Protein AF-0000000080185529 (afdb_homodimer)

Secondary structure (DSSP, 8-state):
--------SEEEEEEEEEETTEEEEEEEEEEE-TT-EEEEE--TTSSHHHHHHHHTTSS--SEEEEEETTEETTTSHHHHHTTEEEE-SS----TTSBHHHHHHHHHHHTT--HHHHHHHHHHHHHHTT-GGGTTSBGGGS-HHHHHHHHHHHHHTT--SEEEEESTTTT--HHHHHHHHHHHHHHHHHSEEEEEES-HHHHHHH-SEEEEEETTEEEEEEEHHHHHHTT--HHHHHHHHHHS----------/--------SEEEEEEEEEETTEEEEEEEEEEE-TT-EEEEE--TTSSHHHHHHHHTTSS--SEEEEEETTEETTTSHHHHHTTEEEE-SS----TTSBHHHHHHHHHHHTT--HHHHHHHHHHHHHHTT-GGGTTSBGGGS-HHHHHHHHHHHHHTT--SEEEEESTTTT--HHHHHHHHHHHHHHHHHSEEEEEES-HHHHHHH-SEEEEEETTEEEEEEEHHHHHHTT--HHHHHHHHHHS----------

Structure (mmCIF, N/CA/C/O backbone):
data_AF-0000000080185529-model_v1
#
loop_
_entity.id
_entity.type
_entity.pdbx_description
1 polymer 'ABC-2 type transport system ATP-binding protein'
#
loop_
_atom_site.group_PDB
_atom_site.id
_atom_site.type_symbol
_atom_site.label_atom_id
_atom_site.label_alt_id
_atom_site.label_comp_id
_atom_site.label_asym_id
_atom_site.label_entity_id
_atom_site.label_seq_id
_atom_site.pdbx_PDB_ins_code
_atom_site.Cartn_x
_atom_site.Cartn_y
_atom_site.Cartn_z
_atom_site.occupancy
_atom_site.B_iso_or_equiv
_atom_site.auth_seq_id
_atom_site.auth_comp_id
_atom_site.auth_asym_id
_atom_site.auth_atom_id
_atom_site.pdbx_PDB_model_num
ATOM 1 N N . MET A 1 1 ? 0.057 -25.016 -41.5 1 32.53 1 MET A N 1
ATOM 2 C CA . MET A 1 1 ? 0.842 -24.891 -40.281 1 32.53 1 MET A CA 1
ATOM 3 C C . MET A 1 1 ? -0.066 -24.812 -39.031 1 32.53 1 MET A C 1
ATOM 5 O O . MET A 1 1 ? -0.854 -23.875 -38.906 1 32.53 1 MET A O 1
ATOM 9 N N . THR A 1 2 ? -0.615 -25.859 -38.562 1 37.78 2 THR A N 1
ATOM 10 C CA . THR A 1 2 ? -1.641 -26.031 -37.531 1 37.78 2 THR A CA 1
ATOM 11 C C . THR A 1 2 ? -1.33 -25.156 -36.312 1 37.78 2 THR A C 1
ATOM 13 O O . THR A 1 2 ? -0.242 -25.25 -35.75 1 37.78 2 THR A O 1
ATOM 16 N N . GLU A 1 3 ? -1.657 -23.891 -36.344 1 41.28 3 GLU A N 1
ATOM 17 C CA . GLU A 1 3 ? -1.494 -23.047 -35.156 1 41.28 3 GLU A CA 1
ATOM 18 C C . GLU A 1 3 ? -1.548 -23.875 -33.875 1 41.28 3 GLU A C 1
ATOM 20 O O . GLU A 1 3 ? -2.553 -24.531 -33.594 1 41.28 3 GLU A O 1
ATOM 25 N N . GLN A 1 4 ? -0.594 -24.703 -33.594 1 44.16 4 GLN A N 1
ATOM 26 C CA . GLN A 1 4 ? -0.488 -25.562 -32.438 1 44.16 4 GLN A CA 1
ATOM 27 C C . GLN A 1 4 ? -1.188 -24.938 -31.219 1 44.16 4 GLN A C 1
ATOM 29 O O . GLN A 1 4 ? -0.817 -23.859 -30.781 1 44.16 4 GLN A O 1
ATOM 34 N N . ILE A 1 5 ? -2.457 -25 -31.125 1 53.22 5 ILE A N 1
ATOM 35 C CA . ILE A 1 5 ? -3.346 -24.547 -30.062 1 53.22 5 ILE A CA 1
ATOM 36 C C . ILE A 1 5 ? -2.727 -24.859 -28.703 1 53.22 5 ILE A C 1
ATOM 38 O O . ILE A 1 5 ? -2.609 -26.031 -28.312 1 53.22 5 ILE A O 1
ATOM 42 N N . VAL A 1 6 ? -1.687 -24.078 -28.234 1 67.19 6 VAL A N 1
ATOM 43 C CA . VAL A 1 6 ? -1.065 -24.281 -26.938 1 67.19 6 VAL A CA 1
ATOM 44 C C . VAL A 1 6 ? -2.141 -24.328 -25.859 1 67.19 6 VAL A C 1
ATOM 46 O O . VAL A 1 6 ? -2.957 -23.406 -25.734 1 67.19 6 VAL A O 1
ATOM 49 N N . SER A 1 7 ? -2.404 -25.422 -25.328 1 85.56 7 SER A N 1
ATOM 50 C CA . SER A 1 7 ? -3.361 -25.672 -24.25 1 85.56 7 SER A CA 1
ATOM 51 C C . SER A 1 7 ? -3.102 -24.766 -23.062 1 85.56 7 SER A C 1
ATOM 53 O O . SER A 1 7 ? -1.951 -24.453 -22.75 1 85.56 7 SER A O 1
ATOM 55 N N . PRO A 1 8 ? -4.152 -24.141 -22.516 1 94.56 8 PRO A N 1
ATOM 56 C CA . PRO A 1 8 ? -3.979 -23.297 -21.328 1 94.56 8 PRO A CA 1
ATOM 57 C C . PRO A 1 8 ? -3.404 -24.062 -20.141 1 94.56 8 PRO A C 1
ATOM 59 O O . PRO A 1 8 ? -3.715 -25.234 -19.953 1 94.56 8 PRO A O 1
ATOM 62 N N . THR A 1 9 ? -2.562 -23.438 -19.453 1 97.62 9 THR A N 1
ATOM 63 C CA . THR A 1 9 ? -2 -24.031 -18.25 1 97.62 9 THR A CA 1
ATOM 64 C C . THR A 1 9 ? -2.969 -23.891 -17.078 1 97.62 9 THR A C 1
ATOM 66 O O . THR A 1 9 ? -2.906 -24.656 -16.109 1 97.62 9 THR A O 1
ATOM 69 N N . LEU A 1 10 ? -3.828 -22.906 -17.094 1 98.06 10 LEU A N 1
ATOM 70 C CA . LEU A 1 10 ? -4.883 -22.688 -16.109 1 98.06 10 LEU A CA 1
ATOM 71 C C . LEU A 1 10 ? -6.215 -22.406 -16.781 1 98.06 10 LEU A C 1
ATOM 73 O O . LEU A 1 10 ? -6.301 -21.547 -17.672 1 98.06 10 LEU A O 1
ATOM 77 N N . SER A 1 11 ? -7.207 -23.203 -16.469 1 98.25 11 SER A N 1
ATOM 78 C CA . SER A 1 11 ? -8.562 -23 -16.984 1 98.25 11 SER A CA 1
ATOM 79 C C . SER A 1 11 ? -9.586 -23 -15.852 1 98.25 11 SER A C 1
ATOM 81 O O . SER A 1 11 ? -9.633 -23.938 -15.047 1 98.25 11 SER A O 1
ATOM 83 N N . VAL A 1 12 ? -10.352 -21.969 -15.766 1 98.31 12 VAL A N 1
ATOM 84 C CA . VAL A 1 12 ? -11.398 -21.812 -14.758 1 98.31 12 VAL A CA 1
ATOM 85 C C . VAL A 1 12 ? -12.742 -21.578 -15.445 1 98.31 12 VAL A C 1
ATOM 87 O O . VAL A 1 12 ? -12.867 -20.672 -16.266 1 98.31 12 VAL A O 1
ATOM 90 N N . LYS A 1 13 ? -13.719 -22.344 -15.102 1 98.06 13 LYS A N 1
ATOM 91 C CA . LYS A 1 13 ? -15.039 -22.234 -15.711 1 98.06 13 LYS A CA 1
ATOM 92 C C . LYS A 1 13 ? -16.125 -22.188 -14.648 1 98.06 13 LYS A C 1
ATOM 94 O O . LYS A 1 13 ? -16.281 -23.125 -13.867 1 98.06 13 LYS A O 1
ATOM 99 N N . GLY A 1 14 ? -16.875 -21.109 -14.672 1 97.81 14 GLY A N 1
ATOM 100 C CA . GLY A 1 14 ? -18.047 -20.984 -13.828 1 97.81 14 GLY A CA 1
ATOM 101 C C . GLY A 1 14 ? -17.734 -21.031 -12.344 1 97.81 14 GLY A C 1
ATOM 102 O O . GLY A 1 14 ? -18.484 -21.625 -11.562 1 97.81 14 GLY A O 1
ATOM 103 N N . LEU A 1 15 ? -16.688 -20.453 -11.961 1 97.81 15 LEU A N 1
ATOM 104 C CA . LEU A 1 15 ? -16.219 -20.547 -10.578 1 97.81 15 LEU A CA 1
ATOM 105 C C . LEU A 1 15 ? -17.094 -19.703 -9.656 1 97.81 15 LEU A C 1
ATOM 107 O O . LEU A 1 15 ? -17.297 -18.516 -9.914 1 97.81 15 LEU A O 1
ATOM 111 N N . CYS A 1 16 ? -17.609 -20.344 -8.625 1 97.75 16 CYS A N 1
ATOM 112 C CA . CYS A 1 16 ? -18.453 -19.672 -7.645 1 97.75 16 CYS A CA 1
ATOM 113 C C . CYS A 1 16 ? -18.047 -20.047 -6.223 1 97.75 16 CYS A C 1
ATOM 115 O O . CYS A 1 16 ? -17.547 -21.156 -5.988 1 97.75 16 CYS A O 1
ATOM 117 N N . ARG A 1 17 ? -18.156 -19.094 -5.363 1 97.25 17 ARG A N 1
ATOM 118 C CA . ARG A 1 17 ? -18.016 -19.359 -3.936 1 97.25 17 ARG A CA 1
ATOM 119 C C . ARG A 1 17 ? -19.016 -18.547 -3.121 1 97.25 17 ARG A C 1
ATOM 121 O O . ARG A 1 17 ? -19.078 -17.312 -3.26 1 97.25 17 ARG A O 1
ATOM 128 N N . TYR A 1 18 ? -19.703 -19.234 -2.229 1 94.25 18 TYR A N 1
ATOM 129 C CA . TYR A 1 18 ? -20.672 -18.609 -1.338 1 94.25 18 TYR A CA 1
ATOM 130 C C . TYR A 1 18 ? -20.281 -18.828 0.122 1 94.25 18 TYR A C 1
ATOM 132 O O . TYR A 1 18 ? -19.844 -19.906 0.501 1 94.25 18 TYR A O 1
ATOM 140 N N . PHE A 1 19 ? -20.312 -17.75 0.846 1 92.31 19 PHE A N 1
ATOM 141 C CA . PHE A 1 19 ? -20.266 -17.828 2.301 1 92.31 19 PHE A CA 1
ATOM 142 C C . PHE A 1 19 ? -21.609 -17.469 2.908 1 92.31 19 PHE A C 1
ATOM 144 O O . PHE A 1 19 ? -21.938 -16.297 3.062 1 92.31 19 PHE A O 1
ATOM 151 N N . GLY A 1 20 ? -22.312 -18.406 3.285 1 90.19 20 GLY A N 1
ATOM 152 C CA . GLY A 1 20 ? -23.703 -18.125 3.607 1 90.19 20 GLY A CA 1
ATOM 153 C C . GLY A 1 20 ? -24.469 -17.562 2.439 1 90.19 20 GLY A C 1
ATOM 154 O O . GLY A 1 20 ? -24.547 -18.172 1.373 1 90.19 20 GLY A O 1
ATOM 155 N N . THR A 1 21 ? -24.953 -16.297 2.713 1 86.06 21 THR A N 1
ATOM 156 C CA . THR A 1 21 ? -25.734 -15.664 1.666 1 86.06 21 THR A CA 1
ATOM 157 C C . THR A 1 21 ? -24.875 -14.719 0.831 1 86.06 21 THR A C 1
ATOM 159 O O . THR A 1 21 ? -25.328 -14.188 -0.18 1 86.06 21 THR A O 1
ATOM 162 N N . ARG A 1 22 ? -23.672 -14.609 1.181 1 86.62 22 ARG A N 1
ATOM 163 C CA . ARG A 1 22 ? -22.797 -13.672 0.477 1 86.62 22 ARG A CA 1
ATOM 164 C C . ARG A 1 22 ? -21.938 -14.391 -0.559 1 86.62 22 ARG A C 1
ATOM 166 O O . ARG A 1 22 ? -21.281 -15.375 -0.243 1 86.62 22 ARG A O 1
ATOM 173 N N . ALA A 1 23 ? -22.062 -13.953 -1.748 1 89 23 ALA A N 1
ATOM 174 C CA . ALA A 1 23 ? -21.219 -14.492 -2.809 1 89 23 ALA A CA 1
ATOM 175 C C . ALA A 1 23 ? -19.875 -13.766 -2.871 1 89 23 ALA A C 1
ATOM 177 O O . ALA A 1 23 ? -19.844 -12.539 -3.035 1 89 23 ALA A O 1
ATOM 178 N N . ALA A 1 24 ? -18.828 -14.547 -2.756 1 93.56 24 ALA A N 1
ATOM 179 C CA . ALA A 1 24 ? -17.5 -13.961 -2.832 1 93.56 24 ALA A CA 1
ATOM 180 C C . ALA A 1 24 ? -16.938 -14.055 -4.25 1 93.56 24 ALA A C 1
ATOM 182 O O . ALA A 1 24 ? -16.078 -13.258 -4.637 1 93.56 24 ALA A O 1
ATOM 183 N N . ALA A 1 25 ? -17.391 -14.984 -4.973 1 97.12 25 ALA A N 1
ATOM 184 C CA . ALA A 1 25 ? -17.078 -15.172 -6.391 1 97.12 25 ALA A CA 1
ATOM 185 C C . ALA A 1 25 ? -18.312 -15.672 -7.148 1 97.12 25 ALA A C 1
ATOM 187 O O . ALA A 1 25 ? -19.016 -16.562 -6.68 1 97.12 25 ALA A O 1
ATOM 188 N N . HIS A 1 26 ? -18.484 -15.055 -8.281 1 96.69 26 HIS A N 1
ATOM 189 C CA . HIS A 1 26 ? -19.688 -15.352 -9.062 1 96.69 26 HIS A CA 1
ATOM 190 C C . HIS A 1 26 ? -19.344 -15.57 -10.531 1 96.69 26 HIS A C 1
ATOM 192 O O . HIS A 1 26 ? -19.219 -14.609 -11.289 1 96.69 26 HIS A O 1
ATOM 198 N N . ASP A 1 27 ? -19.375 -16.828 -10.914 1 96.88 27 ASP A N 1
ATOM 199 C CA . ASP A 1 27 ? -19.25 -17.234 -12.305 1 96.88 27 ASP A CA 1
ATOM 200 C C . ASP A 1 27 ? -17.969 -16.641 -12.922 1 96.88 27 ASP A C 1
ATOM 202 O O . ASP A 1 27 ? -18.031 -15.984 -13.961 1 96.88 27 ASP A O 1
ATOM 206 N N . VAL A 1 28 ? -16.922 -16.844 -12.242 1 97.75 28 VAL A N 1
ATOM 207 C CA . VAL A 1 28 ? -15.633 -16.359 -12.711 1 97.75 28 VAL A CA 1
ATOM 208 C C . VAL A 1 28 ? -15.062 -17.328 -13.742 1 97.75 28 VAL A C 1
ATOM 210 O O . VAL A 1 28 ? -15.039 -18.547 -13.523 1 97.75 28 VAL A O 1
ATOM 213 N N . ASN A 1 29 ? -14.688 -16.828 -14.883 1 98.06 29 ASN A N 1
ATOM 214 C CA . ASN A 1 29 ? -14.062 -17.578 -15.977 1 98.06 29 ASN A CA 1
ATOM 215 C C . ASN A 1 29 ? -12.719 -16.969 -16.375 1 98.06 29 ASN A C 1
ATOM 217 O O . ASN A 1 29 ? -12.609 -15.758 -16.547 1 98.06 29 ASN A O 1
ATOM 221 N N . LEU A 1 30 ? -11.711 -17.844 -16.406 1 96.38 30 LEU A N 1
ATOM 222 C CA . LEU A 1 30 ? -10.438 -17.328 -16.906 1 96.38 30 LEU A CA 1
ATOM 223 C C . LEU A 1 30 ? -9.57 -18.453 -17.453 1 96.38 30 LEU A C 1
ATOM 225 O O . LEU A 1 30 ? -9.797 -19.625 -17.156 1 96.38 30 LEU A O 1
ATOM 229 N N . GLU A 1 31 ? -8.703 -18.031 -18.297 1 97.25 31 GLU A N 1
ATOM 230 C CA . GLU A 1 31 ? -7.684 -18.906 -18.875 1 97.25 31 GLU A CA 1
ATOM 231 C C . GLU A 1 31 ? -6.312 -18.234 -18.875 1 97.25 31 GLU A C 1
ATOM 233 O O . GLU A 1 31 ? -6.215 -17.016 -19.031 1 97.25 31 GLU A O 1
ATOM 238 N N . LEU A 1 32 ? -5.387 -19.047 -18.719 1 97.56 32 LEU A N 1
ATOM 239 C CA . LEU A 1 32 ? -4.008 -18.578 -18.688 1 97.56 32 LEU A CA 1
ATOM 240 C C . LEU A 1 32 ? -3.104 -19.516 -19.484 1 97.56 32 LEU A C 1
ATOM 242 O O . LEU A 1 32 ? -3.23 -20.734 -19.391 1 97.56 32 LEU A O 1
ATOM 246 N N . ARG A 1 33 ? -2.199 -18.969 -20.25 1 96.44 33 ARG A N 1
ATOM 247 C CA . ARG A 1 33 ? -1.262 -19.75 -21.047 1 96.44 33 ARG A CA 1
ATOM 248 C C . ARG A 1 33 ? 0.178 -19.484 -20.625 1 96.44 33 ARG A C 1
ATOM 250 O O . ARG A 1 33 ? 0.468 -18.453 -20 1 96.44 33 ARG A O 1
ATOM 257 N N . ARG A 1 34 ? 0.97 -20.438 -20.969 1 96.44 34 ARG A N 1
ATOM 258 C CA . ARG A 1 34 ? 2.393 -20.25 -20.703 1 96.44 34 ARG A CA 1
ATOM 259 C C . ARG A 1 34 ? 2.924 -19.016 -21.406 1 96.44 34 ARG A C 1
ATOM 261 O O . ARG A 1 34 ? 2.58 -18.75 -22.562 1 96.44 34 ARG A O 1
ATOM 268 N N . GLY A 1 35 ? 3.729 -18.219 -20.641 1 96.44 35 GLY A N 1
ATOM 269 C CA . GLY A 1 35 ? 4.289 -17.016 -21.234 1 96.44 35 GLY A CA 1
ATOM 270 C C . GLY A 1 35 ? 3.396 -15.805 -21.078 1 96.44 35 GLY A C 1
ATOM 271 O O . GLY A 1 35 ? 3.641 -14.766 -21.688 1 96.44 35 GLY A O 1
ATOM 272 N N . GLU A 1 36 ? 2.389 -15.961 -20.25 1 97.19 36 GLU A N 1
ATOM 273 C CA . GLU A 1 36 ? 1.427 -14.883 -20.047 1 97.19 36 GLU A CA 1
ATOM 274 C C . GLU A 1 36 ? 1.334 -14.492 -18.578 1 97.19 36 GLU A C 1
ATOM 276 O O . GLU A 1 36 ? 1.397 -15.344 -17.703 1 97.19 36 GLU A O 1
ATOM 281 N N . VAL A 1 37 ? 1.231 -13.203 -18.359 1 98.62 37 VAL A N 1
ATOM 282 C CA . VAL A 1 37 ? 0.966 -12.672 -17.031 1 98.62 37 VAL A CA 1
ATOM 283 C C . VAL A 1 37 ? -0.433 -12.062 -16.984 1 98.62 37 VAL A C 1
ATOM 285 O O . VAL A 1 37 ? -0.73 -11.125 -17.719 1 98.62 37 VAL A O 1
ATOM 288 N N . LEU A 1 38 ? -1.29 -12.617 -16.141 1 98.62 38 LEU A N 1
ATOM 289 C CA . LEU A 1 38 ? -2.654 -12.133 -15.961 1 98.62 38 LEU A CA 1
ATOM 290 C C . LEU A 1 38 ? -2.807 -11.43 -14.617 1 98.62 38 LEU A C 1
ATOM 292 O O . LEU A 1 38 ? -2.41 -11.969 -13.578 1 98.62 38 LEU A O 1
ATOM 296 N N . GLY A 1 39 ? -3.35 -10.227 -14.688 1 98.62 39 GLY A N 1
ATOM 297 C CA . GLY A 1 39 ? -3.643 -9.492 -13.469 1 98.62 39 GLY A CA 1
ATOM 298 C C . GLY A 1 39 ? -5.105 -9.539 -13.078 1 98.62 39 GLY A C 1
ATOM 299 O O . GLY A 1 39 ? -5.984 -9.273 -13.898 1 98.62 39 GLY A O 1
ATOM 300 N N . LEU A 1 40 ? -5.348 -9.961 -11.883 1 98.31 40 LEU A N 1
ATOM 301 C CA . LEU A 1 40 ? -6.656 -9.805 -11.258 1 98.31 40 LEU A CA 1
ATOM 302 C C . LEU A 1 40 ? -6.715 -8.531 -10.422 1 98.31 40 LEU A C 1
ATOM 304 O O . LEU A 1 40 ? -6.23 -8.5 -9.289 1 98.31 40 LEU A O 1
ATOM 308 N N . LEU A 1 41 ? -7.316 -7.555 -11.008 1 98.12 41 LEU A N 1
ATOM 309 C CA . LEU A 1 41 ? -7.395 -6.227 -10.414 1 98.12 41 LEU A CA 1
ATOM 310 C C . LEU A 1 41 ? -8.766 -5.992 -9.789 1 98.12 41 LEU A C 1
ATOM 312 O O . LEU A 1 41 ? -9.789 -6.344 -10.383 1 98.12 41 LEU A O 1
ATOM 316 N N . GLY A 1 42 ? -8.797 -5.398 -8.625 1 96.69 42 GLY A N 1
ATOM 317 C CA . GLY A 1 42 ? -10.055 -5.098 -7.957 1 96.69 42 GLY A CA 1
ATOM 318 C C . GLY A 1 42 ? -9.875 -4.395 -6.629 1 96.69 42 GLY A C 1
ATOM 319 O O . GLY A 1 42 ? -8.797 -4.465 -6.023 1 96.69 42 GLY A O 1
ATOM 320 N N . PRO A 1 43 ? -10.906 -3.744 -6.211 1 94.69 43 PRO A N 1
ATOM 321 C CA . PRO A 1 43 ? -10.844 -3.117 -4.887 1 94.69 43 PRO A CA 1
ATOM 322 C C . PRO A 1 43 ? -10.82 -4.137 -3.752 1 94.69 43 PRO A C 1
ATOM 324 O O . PRO A 1 43 ? -10.938 -5.34 -3.994 1 94.69 43 PRO A O 1
ATOM 327 N N . ASN A 1 44 ? -10.578 -3.594 -2.562 1 89.69 44 ASN A N 1
ATOM 328 C CA . ASN A 1 44 ? -10.656 -4.469 -1.398 1 89.69 44 ASN A CA 1
ATOM 329 C C . ASN A 1 44 ? -12.047 -5.09 -1.256 1 89.69 44 ASN A C 1
ATOM 331 O O . ASN A 1 44 ? -13.055 -4.418 -1.469 1 89.69 44 ASN A O 1
ATOM 335 N N . GLY A 1 45 ? -12.094 -6.352 -1.095 1 90.62 45 GLY A N 1
ATOM 336 C CA . GLY A 1 45 ? -13.367 -7.039 -0.935 1 90.62 45 GLY A CA 1
ATOM 337 C C . GLY A 1 45 ? -13.945 -7.539 -2.246 1 90.62 45 GLY A C 1
ATOM 338 O O . GLY A 1 45 ? -15.031 -8.117 -2.27 1 90.62 45 GLY A O 1
ATOM 339 N N . ALA A 1 46 ? -13.219 -7.406 -3.295 1 94.44 46 ALA A N 1
ATOM 340 C CA . ALA A 1 46 ? -13.727 -7.746 -4.621 1 94.44 46 ALA A CA 1
ATOM 341 C C . ALA A 1 46 ? -13.75 -9.258 -4.832 1 94.44 46 ALA A C 1
ATOM 343 O O . ALA A 1 46 ? -14.328 -9.75 -5.797 1 94.44 46 ALA A O 1
ATOM 344 N N . GLY A 1 47 ? -13.109 -10.008 -3.936 1 95.5 47 GLY A N 1
ATOM 345 C CA . GLY A 1 47 ? -13.078 -11.453 -4.059 1 95.5 47 GLY A CA 1
ATOM 346 C C . GLY A 1 47 ? -11.727 -11.984 -4.496 1 95.5 47 GLY A C 1
ATOM 347 O O . GLY A 1 47 ? -11.57 -13.18 -4.738 1 95.5 47 GLY A O 1
ATOM 348 N N . LYS A 1 48 ? -10.734 -11.164 -4.594 1 96.88 48 LYS A N 1
ATOM 349 C CA . LYS A 1 48 ? -9.422 -11.539 -5.109 1 96.88 48 LYS A CA 1
ATOM 350 C C . LYS A 1 48 ? -8.82 -12.688 -4.301 1 96.88 48 LYS A C 1
ATOM 352 O O . LYS A 1 48 ? -8.453 -13.719 -4.863 1 96.88 48 LYS A O 1
ATOM 357 N N . THR A 1 49 ? -8.773 -12.57 -2.982 1 95.94 49 THR A N 1
ATOM 358 C CA . THR A 1 49 ? -8.172 -13.57 -2.105 1 95.94 49 THR A CA 1
ATOM 359 C C . THR A 1 49 ? -8.953 -14.883 -2.166 1 95.94 49 THR A C 1
ATOM 361 O O . THR A 1 49 ? -8.359 -15.961 -2.197 1 95.94 49 THR A O 1
ATOM 364 N N . THR A 1 50 ? -10.266 -14.781 -2.203 1 97 50 THR A N 1
ATOM 365 C CA . THR A 1 50 ? -11.109 -15.969 -2.305 1 97 50 THR A CA 1
ATOM 366 C C . THR A 1 50 ? -10.812 -16.734 -3.592 1 97 50 THR A C 1
ATOM 368 O O . THR A 1 50 ? -10.625 -17.953 -3.57 1 97 50 THR A O 1
ATOM 371 N N . ILE A 1 51 ? -10.703 -15.984 -4.645 1 98 51 ILE A N 1
ATOM 372 C CA . ILE A 1 51 ? -10.414 -16.594 -5.934 1 98 51 ILE A CA 1
ATOM 373 C C . ILE A 1 51 ? -9.023 -17.219 -5.914 1 98 51 ILE A C 1
ATOM 375 O O . ILE A 1 51 ? -8.836 -18.359 -6.344 1 98 51 ILE A O 1
ATOM 379 N N . MET A 1 52 ? -8.031 -16.562 -5.383 1 97.88 52 MET A N 1
ATOM 380 C CA . MET A 1 52 ? -6.668 -17.078 -5.305 1 97.88 52 MET A CA 1
ATOM 381 C C . MET A 1 52 ? -6.625 -18.375 -4.508 1 97.88 52 MET A C 1
ATOM 383 O O . MET A 1 52 ? -5.957 -19.344 -4.906 1 97.88 52 MET A O 1
ATOM 387 N N . ARG A 1 53 ? -7.363 -18.422 -3.467 1 97.75 53 ARG A N 1
ATOM 388 C CA . ARG A 1 53 ? -7.383 -19.609 -2.621 1 97.75 53 ARG A CA 1
ATOM 389 C C . ARG A 1 53 ? -8.047 -20.781 -3.342 1 97.75 53 ARG A C 1
ATOM 391 O O . ARG A 1 53 ? -7.629 -21.922 -3.176 1 97.75 53 ARG A O 1
ATOM 398 N N . MET A 1 54 ? -9.023 -20.469 -4.105 1 98.19 54 MET A N 1
ATOM 399 C CA . MET A 1 54 ? -9.648 -21.531 -4.871 1 98.19 54 MET A CA 1
ATOM 400 C C . MET A 1 54 ? -8.711 -22.047 -5.957 1 98.19 54 MET A C 1
ATOM 402 O O . MET A 1 54 ? -8.609 -23.266 -6.168 1 98.19 54 MET A O 1
ATOM 406 N N . LEU A 1 55 ? -7.98 -21.141 -6.574 1 98.12 55 LEU A N 1
ATOM 407 C CA . LEU A 1 55 ? -7.07 -21.516 -7.652 1 98.12 55 LEU A CA 1
ATOM 408 C C . LEU A 1 55 ? -5.941 -22.391 -7.125 1 98.12 55 LEU A C 1
ATOM 410 O O . LEU A 1 55 ? -5.379 -23.203 -7.871 1 98.12 55 LEU A O 1
ATOM 414 N N . THR A 1 56 ? -5.617 -22.234 -5.871 1 97.56 56 THR A N 1
ATOM 415 C CA . THR A 1 56 ? -4.5 -22.984 -5.293 1 97.56 56 THR A CA 1
ATOM 416 C C . THR A 1 56 ? -4.996 -24.25 -4.594 1 97.56 56 THR A C 1
ATOM 418 O O . THR A 1 56 ? -4.195 -25.031 -4.086 1 97.56 56 THR A O 1
ATOM 421 N N . GLY A 1 57 ? -6.285 -24.391 -4.477 1 96.81 57 GLY A N 1
ATOM 422 C CA . GLY A 1 57 ? -6.863 -25.547 -3.803 1 96.81 57 GLY A CA 1
ATOM 423 C C . GLY A 1 57 ? -6.938 -25.375 -2.297 1 96.81 57 GLY A C 1
ATOM 424 O O . GLY A 1 57 ? -7.188 -26.344 -1.574 1 96.81 57 GLY A O 1
ATOM 425 N N . ASN A 1 58 ? -6.676 -24.203 -1.815 1 96.19 58 ASN A N 1
ATOM 426 C CA . ASN A 1 58 ? -6.742 -23.938 -0.384 1 96.19 58 ASN A CA 1
ATOM 427 C C . ASN A 1 58 ? -8.172 -23.625 0.064 1 96.19 58 ASN A C 1
ATOM 429 O O . ASN A 1 58 ? -8.438 -23.5 1.261 1 96.19 58 ASN A O 1
ATOM 433 N N . LEU A 1 59 ? -9.047 -23.531 -0.856 1 96.25 59 LEU A N 1
ATOM 434 C CA . LEU A 1 59 ? -10.477 -23.344 -0.654 1 96.25 59 LEU A CA 1
ATOM 435 C C . LEU A 1 59 ? -11.281 -24.047 -1.743 1 96.25 59 LEU A C 1
ATOM 437 O O . LEU A 1 59 ? -10.969 -23.906 -2.93 1 96.25 59 LEU A O 1
ATOM 441 N N . ALA A 1 60 ? -12.25 -24.797 -1.357 1 95.94 60 ALA A N 1
ATOM 442 C CA . ALA A 1 60 ? -13.086 -25.484 -2.336 1 95.94 60 ALA A CA 1
ATOM 443 C C . ALA A 1 60 ? -14.125 -24.547 -2.932 1 95.94 60 ALA A C 1
ATOM 445 O O . ALA A 1 60 ? -14.773 -23.797 -2.205 1 95.94 60 ALA A O 1
ATOM 446 N N . PRO A 1 61 ? -14.305 -24.609 -4.164 1 97.19 61 PRO A N 1
ATOM 447 C CA . PRO A 1 61 ? -15.391 -23.828 -4.77 1 97.19 61 PRO A CA 1
ATOM 448 C C . PRO A 1 61 ? -16.766 -24.406 -4.461 1 97.19 61 PRO A C 1
ATOM 450 O O . PRO A 1 61 ? -16.891 -25.578 -4.105 1 97.19 61 PRO A O 1
ATOM 453 N N . SER A 1 62 ? -17.75 -23.453 -4.512 1 96.81 62 SER A N 1
ATOM 454 C CA . SER A 1 62 ? -19.141 -23.922 -4.406 1 96.81 62 SER A CA 1
ATOM 455 C C . SER A 1 62 ? -19.625 -24.5 -5.73 1 96.81 62 SER A C 1
ATOM 457 O O . SER A 1 62 ? -20.484 -25.375 -5.746 1 96.81 62 SER A O 1
ATOM 459 N N . ALA A 1 63 ? -19.125 -24.016 -6.801 1 96.81 63 ALA A N 1
ATOM 460 C CA . ALA A 1 63 ? -19.422 -24.484 -8.148 1 96.81 63 ALA A CA 1
ATOM 461 C C . ALA A 1 63 ? -18.312 -24.109 -9.125 1 96.81 63 ALA A C 1
ATOM 463 O O . ALA A 1 63 ? -17.453 -23.281 -8.805 1 96.81 63 ALA A O 1
ATOM 464 N N . GLY A 1 64 ? -18.25 -24.828 -10.227 1 97.62 64 GLY A N 1
ATOM 465 C CA . GLY A 1 64 ? -17.266 -24.547 -11.258 1 97.62 64 GLY A CA 1
ATOM 466 C C . GLY A 1 64 ? -16.141 -25.562 -11.297 1 97.62 64 GLY A C 1
ATOM 467 O O . GLY A 1 64 ? -16.125 -26.531 -10.523 1 97.62 64 GLY A O 1
ATOM 468 N N . VAL A 1 65 ? -15.266 -25.312 -12.273 1 98 65 VAL A N 1
ATOM 469 C CA . VAL A 1 65 ? -14.18 -26.25 -12.5 1 98 65 VAL A CA 1
ATOM 470 C C . VAL A 1 65 ? -12.867 -25.5 -12.68 1 98 65 VAL A C 1
ATOM 472 O O . VAL A 1 65 ? -12.828 -24.469 -13.352 1 98 65 VAL A O 1
ATOM 475 N N . ILE A 1 66 ? -11.859 -26.031 -12.055 1 98.44 66 ILE A N 1
ATOM 476 C CA . ILE A 1 66 ? -10.508 -25.516 -12.211 1 98.44 66 ILE A CA 1
ATOM 477 C C . ILE A 1 66 ? -9.586 -26.625 -12.719 1 98.44 66 ILE A C 1
ATOM 479 O O . ILE A 1 66 ? -9.531 -27.703 -12.141 1 98.44 66 ILE A O 1
ATOM 483 N N . LYS A 1 67 ? -8.906 -26.344 -13.773 1 98.5 67 LYS A N 1
ATOM 484 C CA . LYS A 1 67 ? -7.91 -27.281 -14.297 1 98.5 67 LYS A CA 1
ATOM 485 C C . LYS A 1 67 ? -6.531 -26.625 -14.367 1 98.5 67 LYS A C 1
ATOM 487 O O . LYS A 1 67 ? -6.387 -25.516 -14.867 1 98.5 67 LYS A O 1
ATOM 492 N N . ILE A 1 68 ? -5.578 -27.328 -13.898 1 98.38 68 ILE A N 1
ATOM 493 C CA . ILE A 1 68 ? -4.176 -26.922 -13.945 1 98.38 68 ILE A CA 1
ATOM 494 C C . ILE A 1 68 ? -3.4 -27.875 -14.859 1 98.38 68 ILE A C 1
ATOM 496 O O . ILE A 1 68 ? -3.26 -29.062 -14.562 1 98.38 68 ILE A O 1
ATOM 500 N N . CYS A 1 69 ? -2.947 -27.359 -15.891 1 97.56 69 CYS A N 1
ATOM 501 C CA . CYS A 1 69 ? -2.256 -28.172 -16.891 1 97.56 69 CYS A CA 1
ATOM 502 C C . CYS A 1 69 ? -3.086 -29.391 -17.266 1 97.56 69 CYS A C 1
ATOM 504 O O . CYS A 1 69 ? -2.568 -30.5 -17.312 1 97.56 69 CYS A O 1
ATOM 506 N N . GLY A 1 70 ? -4.309 -29.125 -17.344 1 96.81 70 GLY A N 1
ATOM 507 C CA . GLY A 1 70 ? -5.223 -30.156 -17.797 1 96.81 70 GLY A CA 1
ATOM 508 C C . GLY A 1 70 ? -5.707 -31.047 -16.672 1 96.81 70 GLY A C 1
ATOM 509 O O . GLY A 1 70 ? -6.598 -31.891 -16.859 1 96.81 70 GLY A O 1
ATOM 510 N N . VAL A 1 71 ? -5.184 -30.891 -15.516 1 97.69 71 VAL A N 1
ATOM 511 C CA . VAL A 1 71 ? -5.547 -31.734 -14.375 1 97.69 71 VAL A CA 1
ATOM 512 C C . VAL A 1 71 ? -6.613 -31.031 -13.539 1 97.69 71 VAL A C 1
ATOM 514 O O . VAL A 1 71 ? -6.434 -29.875 -13.133 1 97.69 71 VAL A O 1
ATOM 517 N N . ASP A 1 72 ? -7.695 -31.734 -13.273 1 97.81 72 ASP A N 1
ATOM 518 C CA . ASP A 1 72 ? -8.766 -31.172 -12.453 1 97.81 72 ASP A CA 1
ATOM 519 C C . ASP A 1 72 ? -8.328 -31.047 -11 1 97.81 72 ASP A C 1
ATOM 521 O O . ASP A 1 72 ? -7.887 -32 -10.383 1 97.81 72 ASP A O 1
ATOM 525 N N . LEU A 1 73 ? -8.523 -29.875 -10.5 1 97.81 73 LEU A N 1
ATOM 526 C CA . LEU A 1 73 ? -8.008 -29.562 -9.172 1 97.81 73 LEU A CA 1
ATOM 527 C C . LEU A 1 73 ? -8.797 -30.312 -8.094 1 97.81 73 LEU A C 1
ATOM 529 O O . LEU A 1 73 ? -8.242 -30.656 -7.051 1 97.81 73 LEU A O 1
ATOM 533 N N . LEU A 1 74 ? -10.039 -30.562 -8.312 1 95.19 74 LEU A N 1
ATOM 534 C CA . LEU A 1 74 ? -10.875 -31.25 -7.34 1 95.19 74 LEU A CA 1
ATOM 535 C C . LEU A 1 74 ? -10.688 -32.75 -7.441 1 95.19 74 LEU A C 1
ATOM 537 O O . LEU A 1 74 ? -10.633 -33.438 -6.422 1 95.19 74 LEU A O 1
ATOM 541 N N . ASP A 1 75 ? -10.508 -33.25 -8.617 1 96.06 75 ASP A N 1
ATOM 542 C CA . ASP A 1 75 ? -10.406 -34.688 -8.852 1 96.06 75 ASP A CA 1
ATOM 543 C C . ASP A 1 75 ? -9.031 -35.219 -8.445 1 96.06 75 ASP A C 1
ATOM 545 O O . ASP A 1 75 ? -8.914 -36.281 -7.84 1 96.06 75 ASP A O 1
ATOM 549 N N . LYS A 1 76 ? -8.016 -34.469 -8.859 1 97.5 76 LYS A N 1
ATOM 550 C CA . LYS A 1 76 ? -6.641 -34.875 -8.586 1 97.5 76 LYS A CA 1
ATOM 551 C C . LYS A 1 76 ? -5.848 -33.75 -7.949 1 97.5 76 LYS A C 1
ATOM 553 O O . LYS A 1 76 ? -4.879 -33.25 -8.531 1 97.5 76 LYS A O 1
ATOM 558 N N . PRO A 1 77 ? -6.18 -33.406 -6.785 1 96.38 77 PRO A N 1
ATOM 559 C CA . PRO A 1 77 ? -5.598 -32.219 -6.148 1 96.38 77 PRO A CA 1
ATOM 560 C C . PRO A 1 77 ? -4.078 -32.312 -6.012 1 96.38 77 PRO A C 1
ATOM 562 O O . PRO A 1 77 ? -3.377 -31.328 -6.25 1 96.38 77 PRO A O 1
ATOM 565 N N . ARG A 1 78 ? -3.494 -33.5 -5.633 1 96.19 78 ARG A N 1
ATOM 566 C CA . ARG A 1 78 ? -2.055 -33.625 -5.438 1 96.19 78 ARG A CA 1
ATOM 567 C C . ARG A 1 78 ? -1.299 -33.375 -6.738 1 96.19 78 ARG A C 1
ATOM 569 O O . ARG A 1 78 ? -0.316 -32.625 -6.762 1 96.19 78 ARG A O 1
ATOM 576 N N . GLU A 1 79 ? -1.798 -33.969 -7.707 1 97.19 79 GLU A N 1
ATOM 577 C CA . GLU A 1 79 ? -1.167 -33.812 -9.016 1 97.19 79 GLU A CA 1
ATOM 578 C C . GLU A 1 79 ? -1.294 -32.375 -9.508 1 97.19 79 GLU A C 1
ATOM 580 O O . GLU A 1 79 ? -0.315 -31.781 -9.969 1 97.19 79 GLU A O 1
ATOM 585 N N . ALA A 1 80 ? -2.449 -31.797 -9.438 1 97.75 80 ALA A N 1
ATOM 586 C CA . ALA A 1 80 ? -2.678 -30.422 -9.883 1 97.75 80 ALA A CA 1
ATOM 587 C C . ALA A 1 80 ? -1.794 -29.438 -9.109 1 97.75 80 ALA A C 1
ATOM 589 O O . ALA A 1 80 ? -1.159 -28.578 -9.703 1 97.75 80 ALA A O 1
ATOM 590 N N . LYS A 1 81 ? -1.685 -29.656 -7.828 1 97.25 81 LYS A N 1
ATOM 591 C CA . LYS A 1 81 ? -0.968 -28.75 -6.953 1 97.25 81 LYS A CA 1
ATOM 592 C C . LYS A 1 81 ? 0.536 -28.797 -7.203 1 97.25 81 LYS A C 1
ATOM 594 O O . LYS A 1 81 ? 1.255 -27.844 -6.93 1 97.25 81 LYS A O 1
ATOM 599 N N . SER A 1 82 ? 0.984 -29.922 -7.707 1 97.19 82 SER A N 1
ATOM 600 C CA . SER A 1 82 ? 2.408 -30.047 -7.996 1 97.19 82 SER A CA 1
ATOM 601 C C . SER A 1 82 ? 2.838 -29.109 -9.117 1 97.19 82 SER A C 1
ATOM 603 O O . SER A 1 82 ? 4.027 -28.844 -9.289 1 97.19 82 SER A O 1
ATOM 605 N N . HIS A 1 83 ? 1.857 -28.562 -9.852 1 97.88 83 HIS A N 1
ATOM 606 C CA . HIS A 1 83 ? 2.143 -27.656 -10.961 1 97.88 83 HIS A CA 1
ATOM 607 C C . HIS A 1 83 ? 2.02 -26.203 -10.531 1 97.88 83 HIS A C 1
ATOM 609 O O . HIS A 1 83 ? 2.262 -25.297 -11.328 1 97.88 83 HIS A O 1
ATOM 615 N N . ILE A 1 84 ? 1.709 -25.953 -9.266 1 98.44 84 ILE A N 1
ATOM 616 C CA . ILE A 1 84 ? 1.365 -24.609 -8.828 1 98.44 84 ILE A CA 1
ATOM 617 C C . ILE A 1 84 ? 2.426 -24.094 -7.855 1 98.44 84 ILE A C 1
ATOM 619 O O . ILE A 1 84 ? 2.824 -24.797 -6.93 1 98.44 84 ILE A O 1
ATOM 623 N N . GLY A 1 85 ? 2.936 -22.953 -8.086 1 98.44 85 GLY A N 1
ATOM 624 C CA . GLY A 1 85 ? 3.635 -22.141 -7.098 1 98.44 85 GLY A CA 1
ATOM 625 C C . GLY A 1 85 ? 2.795 -21 -6.555 1 98.44 85 GLY A C 1
ATOM 626 O O . GLY A 1 85 ? 2.164 -20.266 -7.324 1 98.44 85 GLY A O 1
ATOM 627 N N . TYR A 1 86 ? 2.818 -20.875 -5.215 1 98.56 86 TYR A N 1
ATOM 628 C CA . TYR A 1 86 ? 1.88 -19.922 -4.625 1 98.56 86 TYR A CA 1
ATOM 629 C C . TYR A 1 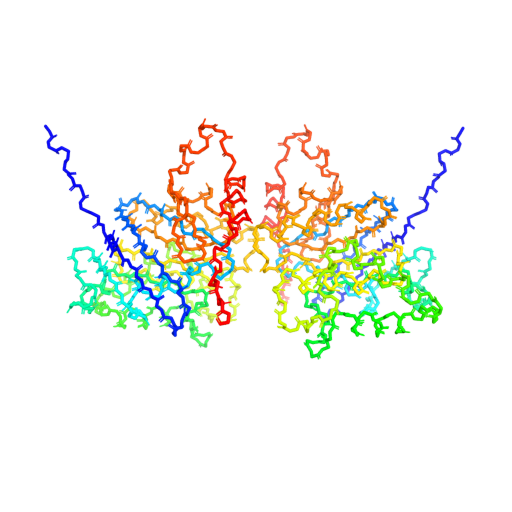86 ? 2.582 -19.016 -3.625 1 98.56 86 TYR A C 1
ATOM 631 O O . TYR A 1 86 ? 3.332 -19.484 -2.768 1 98.56 86 TYR A O 1
ATOM 639 N N . LEU A 1 87 ? 2.365 -17.703 -3.824 1 98.5 87 LEU A N 1
ATOM 640 C CA . LEU A 1 87 ? 2.711 -16.703 -2.828 1 98.5 87 LEU A CA 1
ATOM 641 C C . LEU A 1 87 ? 1.457 -16.031 -2.275 1 98.5 87 LEU A C 1
ATOM 643 O O . LEU A 1 87 ? 0.835 -15.211 -2.955 1 98.5 87 LEU A O 1
ATOM 647 N N . PRO A 1 88 ? 1.087 -16.375 -1.027 1 97.38 88 PRO A N 1
ATOM 648 C CA . PRO A 1 88 ? -0.043 -15.672 -0.412 1 97.38 88 PRO A CA 1
ATOM 649 C C . PRO A 1 88 ? 0.292 -14.234 -0.033 1 97.38 88 PRO A C 1
ATOM 651 O O . PRO A 1 88 ? 1.457 -13.828 -0.089 1 97.38 88 PRO A O 1
ATOM 654 N N . GLU A 1 89 ? -0.707 -13.5 0.255 1 94.81 89 GLU A N 1
ATOM 655 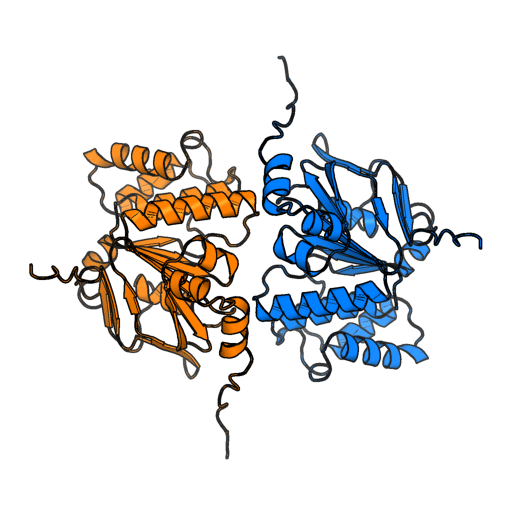C CA . GLU A 1 89 ? -0.528 -12.102 0.627 1 94.81 89 GLU A CA 1
ATOM 656 C C . GLU A 1 89 ? 0.496 -11.953 1.749 1 94.81 89 GLU A C 1
ATOM 658 O O . GLU A 1 89 ? 1.389 -11.109 1.676 1 94.81 89 GLU A O 1
ATOM 663 N N . ILE A 1 90 ? 0.274 -12.719 2.781 1 94.44 90 ILE A N 1
ATOM 664 C CA . ILE A 1 90 ? 1.284 -12.836 3.828 1 94.44 90 ILE A CA 1
ATOM 665 C C . ILE A 1 90 ? 2.189 -14.031 3.547 1 94.44 90 ILE A C 1
ATOM 667 O O . ILE A 1 90 ? 1.758 -15.18 3.646 1 94.44 90 ILE A O 1
ATOM 671 N N . PRO A 1 91 ? 3.391 -13.703 3.209 1 94.69 91 PRO A N 1
ATOM 672 C CA . PRO A 1 91 ? 4.281 -14.828 2.889 1 94.69 91 PRO A CA 1
ATOM 673 C C . PRO A 1 91 ? 4.449 -15.797 4.055 1 94.69 91 PRO A C 1
ATOM 675 O O . PRO A 1 91 ? 4.594 -15.375 5.203 1 94.69 91 PRO A O 1
ATOM 678 N N . PRO A 1 92 ? 4.398 -17.062 3.75 1 94.19 92 PRO A N 1
ATOM 679 C CA . PRO A 1 92 ? 4.527 -18.078 4.797 1 94.19 92 PRO A CA 1
ATOM 680 C C . PRO A 1 92 ? 5.977 -18.312 5.215 1 94.19 92 PRO A C 1
ATOM 682 O O . PRO A 1 92 ? 6.461 -19.453 5.164 1 94.19 92 PRO A O 1
ATOM 685 N N . LEU A 1 93 ? 6.559 -17.391 5.727 1 97.62 93 LEU A N 1
ATOM 686 C CA . LEU A 1 93 ? 7.984 -17.469 6.027 1 97.62 93 LEU A CA 1
ATOM 687 C C . LEU A 1 93 ? 8.211 -17.906 7.473 1 97.62 93 LEU A C 1
ATOM 689 O O . LEU A 1 93 ? 7.469 -17.5 8.367 1 97.62 93 LEU A O 1
ATOM 693 N N . TYR A 1 94 ? 9.203 -18.734 7.652 1 97.69 94 TYR A N 1
ATOM 694 C CA . TYR A 1 94 ? 9.727 -19.047 8.977 1 97.69 94 TYR A CA 1
ATOM 695 C C . TYR A 1 94 ? 10.898 -18.141 9.328 1 97.69 94 TYR A C 1
ATOM 697 O O . TYR A 1 94 ? 12.055 -18.453 9.023 1 97.69 94 TYR A O 1
ATOM 705 N N . ARG A 1 95 ? 10.641 -17.156 10 1 97.06 95 ARG A N 1
ATOM 706 C CA . ARG A 1 95 ? 11.578 -16.047 10.195 1 97.06 95 ARG A CA 1
ATOM 707 C C . ARG A 1 95 ? 12.797 -16.5 10.992 1 97.06 95 ARG A C 1
ATOM 709 O O . ARG A 1 95 ? 13.828 -15.82 10.992 1 97.06 95 ARG A O 1
ATOM 716 N N . GLN A 1 96 ? 12.664 -17.609 11.711 1 97.94 96 GLN A N 1
ATOM 717 C CA . GLN A 1 96 ? 13.742 -18.109 12.555 1 97.94 96 GLN A CA 1
ATOM 718 C C . GLN A 1 96 ? 14.711 -18.969 11.75 1 97.94 96 GLN A C 1
ATOM 720 O O . GLN A 1 96 ? 15.734 -19.422 12.273 1 97.94 96 GLN A O 1
ATOM 725 N N . LEU A 1 97 ? 14.445 -19.25 10.531 1 98.5 97 LEU A N 1
ATOM 726 C CA . LEU A 1 97 ? 15.312 -20.047 9.664 1 98.5 97 LEU A CA 1
ATOM 727 C C . LEU A 1 97 ? 16.094 -19.141 8.711 1 98.5 97 LEU A C 1
ATOM 729 O O . LEU A 1 97 ? 15.688 -18.016 8.445 1 98.5 97 LEU A O 1
ATOM 733 N N . THR A 1 98 ? 17.219 -19.656 8.312 1 98.56 98 THR A N 1
ATOM 734 C CA . THR A 1 98 ? 17.922 -18.984 7.238 1 98.56 98 THR A CA 1
ATOM 735 C C . THR A 1 98 ? 17.203 -19.188 5.906 1 98.56 98 THR A C 1
ATOM 737 O O . THR A 1 98 ? 16.375 -20.078 5.773 1 98.56 98 THR A O 1
ATOM 740 N N . VAL A 1 99 ? 17.562 -18.344 4.949 1 98.69 99 VAL A N 1
ATOM 741 C CA . VAL A 1 99 ? 16.969 -18.438 3.617 1 98.69 99 VAL A CA 1
ATOM 742 C C . VAL A 1 99 ? 17.203 -19.844 3.047 1 98.69 99 VAL A C 1
ATOM 744 O O . VAL A 1 99 ? 16.281 -20.484 2.562 1 98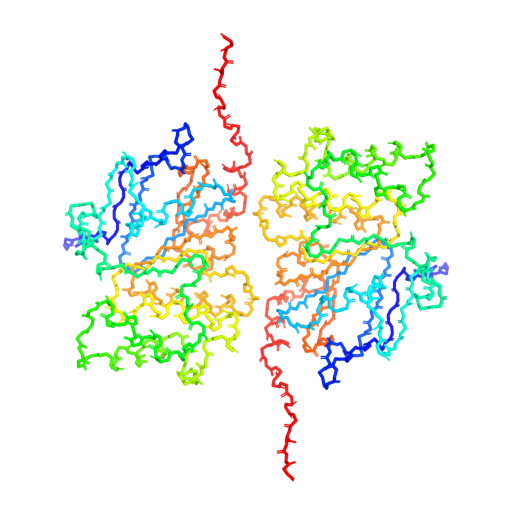.69 99 VAL A O 1
ATOM 747 N N . GLY A 1 100 ? 18.422 -20.297 3.184 1 98.44 100 GLY A N 1
ATOM 748 C CA . GLY A 1 100 ? 18.766 -21.625 2.668 1 98.44 100 GLY A CA 1
ATOM 749 C C . GLY A 1 100 ? 18 -22.734 3.348 1 98.44 100 GLY A C 1
ATOM 750 O O . GLY A 1 100 ? 17.484 -23.641 2.684 1 98.44 100 GLY A O 1
ATOM 751 N N . GLU A 1 101 ? 17.922 -22.688 4.676 1 98.38 101 GLU A N 1
ATOM 752 C CA . GLU A 1 101 ? 17.203 -23.703 5.434 1 98.38 101 GLU A CA 1
ATOM 753 C C . GLU A 1 101 ? 15.727 -23.75 5.035 1 98.38 101 GLU A C 1
ATOM 755 O O . GLU A 1 101 ? 15.172 -24.828 4.805 1 98.38 101 GLU A O 1
ATOM 760 N N . TYR A 1 102 ? 15.188 -22.609 4.93 1 98.75 102 TYR A N 1
ATOM 761 C CA . TYR A 1 102 ? 13.766 -22.5 4.617 1 98.75 102 TYR A CA 1
ATOM 762 C C . TYR A 1 102 ? 13.469 -23.016 3.215 1 98.75 102 TYR A C 1
ATOM 764 O O . TYR A 1 102 ? 12.516 -23.781 3.018 1 98.75 102 TYR A O 1
ATOM 772 N N . LEU A 1 103 ? 14.297 -22.688 2.277 1 98.62 103 LEU A N 1
ATOM 773 C CA . LEU A 1 103 ? 14.07 -23.094 0.896 1 98.62 103 LEU A CA 1
ATOM 774 C C . LEU A 1 103 ? 14.312 -24.578 0.722 1 98.62 103 LEU A C 1
ATOM 776 O O . LEU A 1 103 ? 13.641 -25.234 -0.075 1 98.62 103 LEU A O 1
ATOM 780 N N . ARG A 1 104 ? 15.258 -25.156 1.477 1 98.5 104 ARG A N 1
ATOM 781 C CA . ARG A 1 104 ? 15.453 -26.609 1.464 1 98.5 104 ARG A CA 1
ATOM 782 C C . ARG A 1 104 ? 14.227 -27.328 1.998 1 98.5 104 ARG A C 1
ATOM 784 O O . ARG A 1 104 ? 13.805 -28.344 1.44 1 98.5 104 ARG A O 1
ATOM 791 N N . LEU A 1 105 ? 13.711 -26.75 3.061 1 98.38 105 LEU A N 1
ATOM 792 C CA . LEU A 1 105 ? 12.492 -27.312 3.625 1 98.38 105 LEU A CA 1
ATOM 793 C C . LEU A 1 105 ? 11.352 -27.281 2.607 1 98.38 105 LEU A C 1
ATOM 795 O O . LEU A 1 105 ? 10.656 -28.281 2.418 1 98.38 105 LEU A O 1
ATOM 799 N N . ALA A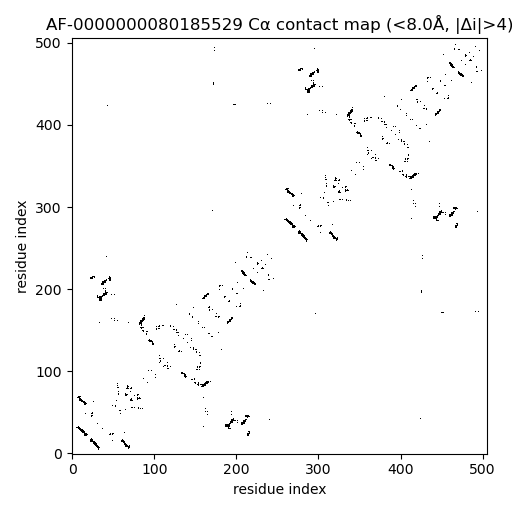 1 106 ? 11.203 -26.156 1.976 1 98.19 106 ALA A N 1
ATOM 800 C CA . ALA A 1 106 ? 10.172 -26.016 0.952 1 98.19 106 ALA A CA 1
ATOM 801 C C . ALA A 1 106 ? 10.375 -27.031 -0.174 1 98.19 106 ALA A C 1
ATOM 803 O O . ALA A 1 106 ? 9.406 -27.625 -0.647 1 98.19 106 ALA A O 1
ATOM 804 N N . ALA A 1 107 ? 11.57 -27.234 -0.603 1 98.5 107 ALA A N 1
ATOM 805 C CA . ALA A 1 107 ? 11.883 -28.188 -1.664 1 98.5 107 ALA A CA 1
ATOM 806 C C . ALA A 1 107 ? 11.453 -29.609 -1.271 1 98.5 107 ALA A C 1
ATOM 808 O O . ALA A 1 107 ? 10.844 -30.312 -2.068 1 98.5 107 ALA A O 1
ATOM 809 N N . ARG A 1 108 ? 11.766 -29.938 -0.06 1 97.94 108 ARG A N 1
ATOM 810 C CA . ARG A 1 108 ? 11.414 -31.266 0.427 1 97.94 108 ARG A CA 1
ATOM 811 C C . ARG A 1 108 ? 9.906 -31.453 0.492 1 97.94 108 ARG A C 1
ATOM 813 O O . ARG A 1 108 ? 9.383 -32.5 0.099 1 97.94 108 ARG A O 1
ATOM 820 N N . LEU A 1 109 ? 9.273 -30.406 0.967 1 96.12 109 LEU A N 1
ATOM 821 C CA . LEU A 1 109 ? 7.824 -30.453 1.104 1 96.12 109 LEU A CA 1
ATOM 822 C C . LEU A 1 109 ? 7.156 -30.609 -0.257 1 96.12 109 LEU A C 1
ATOM 824 O O . LEU A 1 109 ? 6.078 -31.188 -0.364 1 96.12 109 LEU A O 1
ATOM 828 N N . HIS A 1 110 ? 7.859 -30.141 -1.271 1 96.81 110 HIS A N 1
ATOM 829 C CA . HIS A 1 110 ? 7.324 -30.234 -2.625 1 96.81 110 HIS A CA 1
ATOM 830 C C . HIS A 1 110 ? 7.879 -31.453 -3.355 1 96.81 110 HIS A C 1
ATOM 832 O O . HIS A 1 110 ? 7.746 -31.562 -4.578 1 96.81 110 HIS A O 1
ATOM 838 N N . HIS A 1 111 ? 8.602 -32.281 -2.701 1 96.38 111 HIS A N 1
ATOM 839 C CA . HIS A 1 111 ? 9.07 -33.594 -3.172 1 96.38 111 HIS A CA 1
ATOM 840 C C . HIS A 1 111 ? 10.109 -33.438 -4.277 1 96.38 111 HIS A C 1
ATOM 842 O O . HIS A 1 111 ? 10.125 -34.188 -5.238 1 96.38 111 HIS A O 1
ATOM 848 N N . VAL A 1 112 ? 10.812 -32.438 -4.184 1 97.69 112 VAL A N 1
ATOM 849 C CA . VAL A 1 112 ? 11.984 -32.344 -5.047 1 97.69 112 VAL A CA 1
ATOM 850 C C . VAL A 1 112 ? 12.969 -33.438 -4.711 1 97.69 112 VAL A C 1
ATOM 852 O O . VAL A 1 112 ? 13.219 -33.719 -3.535 1 97.69 112 VAL A O 1
ATOM 855 N N . ALA A 1 113 ? 13.477 -34.062 -5.707 1 97.5 113 ALA A N 1
ATOM 856 C CA . ALA A 1 113 ? 14.43 -35.156 -5.477 1 97.5 113 ALA A CA 1
ATOM 857 C C . ALA A 1 113 ? 15.648 -34.656 -4.699 1 97.5 113 ALA A C 1
ATOM 859 O O . ALA A 1 113 ? 16.172 -33.562 -4.969 1 97.5 113 ALA A O 1
ATOM 860 N N . LYS A 1 114 ? 16.047 -35.469 -3.807 1 97.25 114 LYS A N 1
ATOM 861 C CA . LYS A 1 114 ? 17.141 -35.094 -2.91 1 97.25 114 LYS A CA 1
ATOM 862 C C . LYS A 1 114 ? 18.375 -34.656 -3.697 1 97.25 114 LYS A C 1
ATOM 864 O O . LYS A 1 114 ? 19 -33.656 -3.357 1 97.25 114 LYS A O 1
ATOM 869 N N . ALA A 1 115 ? 18.641 -35.281 -4.707 1 97.75 115 ALA A N 1
ATOM 870 C CA . ALA A 1 115 ? 19.828 -35 -5.516 1 97.75 115 ALA A CA 1
ATOM 871 C C . ALA A 1 115 ? 19.719 -33.688 -6.25 1 97.75 115 ALA A C 1
ATOM 873 O O . ALA A 1 115 ? 20.719 -33.125 -6.719 1 97.75 115 ALA A O 1
ATOM 874 N N . LYS A 1 116 ? 18.5 -33.125 -6.305 1 98.12 116 LYS A N 1
ATOM 875 C CA . LYS A 1 116 ? 18.266 -31.938 -7.109 1 98.12 116 LYS A CA 1
ATOM 876 C C . LYS A 1 116 ? 18.016 -30.719 -6.227 1 98.12 116 LYS A C 1
ATOM 878 O O . LYS A 1 116 ? 17.922 -29.594 -6.723 1 98.12 116 LYS A O 1
ATOM 883 N N . ILE A 1 117 ? 17.984 -30.938 -4.996 1 98.19 117 ILE A N 1
ATOM 884 C CA . ILE A 1 117 ? 17.578 -29.875 -4.07 1 98.19 117 ILE A CA 1
ATOM 885 C C . ILE A 1 117 ? 18.578 -28.734 -4.133 1 98.19 117 ILE A C 1
ATOM 887 O O . ILE A 1 117 ? 18.188 -27.562 -4.242 1 98.19 117 ILE A O 1
ATOM 891 N N . GLU A 1 118 ? 19.828 -29.047 -4.062 1 97.81 118 GLU A N 1
ATOM 892 C CA . GLU A 1 118 ? 20.828 -28 -4.035 1 97.81 118 GLU A CA 1
ATOM 893 C C . GLU A 1 118 ? 20.844 -27.219 -5.348 1 97.81 118 GLU A C 1
ATOM 895 O O . GLU A 1 118 ? 21 -26 -5.352 1 97.81 118 GLU A O 1
ATOM 900 N N . ALA A 1 119 ? 20.719 -27.906 -6.395 1 98.06 119 ALA A N 1
ATOM 901 C CA . ALA A 1 119 ? 20.656 -27.234 -7.691 1 98.06 119 ALA A CA 1
ATOM 902 C C . ALA A 1 119 ? 19.438 -26.328 -7.785 1 98.06 119 ALA A C 1
ATOM 904 O O . ALA A 1 119 ? 19.516 -25.203 -8.289 1 98.06 119 ALA A O 1
ATOM 905 N N . ALA A 1 120 ? 18.312 -26.828 -7.348 1 98.12 120 ALA A N 1
ATOM 906 C CA . ALA A 1 120 ? 17.078 -26.047 -7.328 1 98.12 120 ALA A CA 1
ATOM 907 C C . ALA A 1 120 ? 17.234 -24.797 -6.461 1 98.12 120 ALA A C 1
ATOM 909 O O . ALA A 1 120 ? 16.812 -23.703 -6.848 1 98.12 120 ALA A O 1
ATOM 910 N N . LEU A 1 121 ? 17.844 -24.984 -5.344 1 98.06 121 LEU A N 1
ATOM 911 C CA . LEU A 1 121 ? 18.094 -23.875 -4.426 1 98.06 121 LEU A CA 1
ATOM 912 C C . LEU A 1 121 ? 18.969 -22.812 -5.078 1 98.06 121 LEU A C 1
ATOM 914 O O . LEU A 1 121 ? 18.656 -21.625 -5.02 1 98.06 121 LEU A O 1
ATOM 918 N N . ASP A 1 122 ? 20.031 -23.219 -5.699 1 97.69 122 ASP A N 1
ATOM 919 C CA . ASP A 1 122 ? 20.922 -22.281 -6.363 1 97.69 122 ASP A CA 1
ATOM 920 C C . ASP A 1 122 ? 20.188 -21.5 -7.445 1 97.69 122 ASP A C 1
ATOM 922 O O . ASP A 1 122 ? 20.391 -20.281 -7.57 1 97.69 122 ASP A O 1
ATOM 926 N N . GLU A 1 123 ? 19.391 -22.156 -8.133 1 97.25 123 GLU A N 1
ATOM 927 C CA . GLU A 1 123 ? 18.656 -21.531 -9.227 1 97.25 123 GLU A CA 1
ATOM 928 C C . GLU A 1 123 ? 17.703 -20.469 -8.711 1 97.25 123 GLU A C 1
ATOM 930 O O . GLU A 1 123 ? 17.703 -19.344 -9.203 1 97.25 123 GLU A O 1
ATOM 935 N N . VAL A 1 124 ? 16.891 -20.766 -7.703 1 97.81 124 VAL A N 1
ATOM 936 C CA . VAL A 1 124 ? 15.883 -19.812 -7.242 1 97.81 124 VAL A CA 1
ATOM 937 C C . VAL A 1 124 ? 16.547 -18.656 -6.512 1 97.81 124 VAL A C 1
ATOM 939 O O . VAL A 1 124 ? 16.078 -17.516 -6.566 1 97.81 124 VAL A O 1
ATOM 942 N N . VAL A 1 125 ? 17.641 -18.953 -5.828 1 97.69 125 VAL A N 1
ATOM 943 C CA . VAL A 1 125 ? 18.391 -17.906 -5.141 1 97.69 125 VAL A CA 1
ATOM 944 C C . VAL A 1 125 ? 18.938 -16.906 -6.16 1 97.69 125 VAL A C 1
ATOM 946 O O . VAL A 1 125 ? 18.859 -15.695 -5.961 1 97.69 125 VAL A O 1
ATOM 949 N N . GLN A 1 126 ? 19.453 -17.422 -7.207 1 96.38 126 GLN A N 1
ATOM 950 C CA . GLN A 1 126 ? 19.969 -16.562 -8.273 1 96.38 126 GLN A CA 1
ATOM 951 C C . GLN A 1 126 ? 18.844 -15.797 -8.961 1 96.38 126 GLN A C 1
ATOM 953 O O . GLN A 1 126 ? 18.922 -14.57 -9.102 1 96.38 126 GLN A O 1
ATOM 958 N N . ARG A 1 127 ? 17.828 -16.406 -9.312 1 95.69 127 ARG A N 1
ATOM 959 C CA . ARG A 1 127 ? 16.719 -15.828 -10.07 1 95.69 127 ARG A CA 1
ATOM 960 C C . ARG A 1 127 ? 16.016 -14.75 -9.258 1 95.69 127 ARG A C 1
ATOM 962 O O . ARG A 1 127 ? 15.57 -13.742 -9.805 1 95.69 127 ARG A O 1
ATOM 969 N N . CYS A 1 128 ? 15.883 -14.992 -7.957 1 97.44 128 CYS A N 1
ATOM 970 C CA . CYS A 1 128 ? 15.125 -14.078 -7.105 1 97.44 128 CYS A CA 1
ATOM 971 C C . CYS A 1 128 ? 16.047 -13.031 -6.492 1 97.44 128 CYS A C 1
ATOM 973 O O . CYS A 1 128 ? 15.617 -12.25 -5.637 1 97.44 128 CYS A O 1
ATOM 975 N N . GLY A 1 129 ? 17.281 -12.984 -6.898 1 95.12 129 GLY A N 1
ATOM 976 C CA . GLY A 1 129 ? 18.219 -11.984 -6.398 1 95.12 129 GLY A CA 1
ATOM 977 C C . GLY A 1 129 ? 18.516 -12.133 -4.922 1 95.12 129 GLY A C 1
ATOM 978 O O . GLY A 1 129 ? 18.578 -11.148 -4.188 1 95.12 129 GLY A O 1
ATOM 979 N N . LEU A 1 130 ? 18.703 -13.398 -4.48 1 96.06 130 LEU A N 1
ATOM 980 C CA . LEU A 1 130 ? 18.922 -13.688 -3.068 1 96.06 130 LEU A CA 1
ATOM 981 C C . LEU A 1 130 ? 20.359 -14.125 -2.824 1 96.06 130 LEU A C 1
ATOM 983 O O . LEU A 1 130 ? 20.672 -14.703 -1.776 1 96.06 130 LEU A O 1
ATOM 987 N N . GLY A 1 131 ? 21.297 -14.016 -3.701 1 84.94 131 GLY A N 1
ATOM 988 C CA . GLY A 1 131 ? 22.625 -14.609 -3.68 1 84.94 131 GLY A CA 1
ATOM 989 C C . GLY A 1 131 ? 23.344 -14.391 -2.365 1 84.94 131 GLY A C 1
ATOM 990 O O . GLY A 1 131 ? 23.859 -15.344 -1.769 1 84.94 131 GLY A O 1
ATOM 991 N N . ASN A 1 132 ? 23.406 -13.211 -1.759 1 88.31 132 ASN A N 1
ATOM 992 C CA . ASN A 1 132 ? 24.203 -12.906 -0.577 1 88.31 132 ASN A CA 1
ATOM 993 C C . ASN A 1 132 ? 23.406 -13.086 0.707 1 88.31 132 ASN A C 1
ATOM 995 O O . ASN A 1 132 ? 23.891 -12.766 1.795 1 88.31 132 ASN A O 1
ATOM 999 N N . THR A 1 133 ? 22.25 -13.812 0.551 1 94.62 133 THR A N 1
ATOM 1000 C CA . THR A 1 133 ? 21.406 -13.852 1.735 1 94.62 133 THR A CA 1
ATOM 1001 C C . THR A 1 133 ? 21.109 -15.289 2.141 1 94.62 133 THR A C 1
ATOM 1003 O O . THR A 1 133 ? 20.344 -15.531 3.078 1 94.62 133 THR A O 1
ATOM 1006 N N . ARG A 1 134 ? 21.703 -16.25 1.582 1 95.12 134 ARG A N 1
ATOM 1007 C CA . ARG A 1 134 ? 21.406 -17.656 1.795 1 95.12 134 ARG A CA 1
ATOM 1008 C C . ARG A 1 134 ? 21.562 -18.047 3.264 1 95.12 134 ARG A C 1
ATOM 1010 O O . ARG A 1 134 ? 20.766 -18.812 3.799 1 95.12 134 ARG A O 1
ATOM 1017 N N . GLU A 1 135 ? 22.562 -17.453 3.873 1 96.56 135 GLU A N 1
ATOM 1018 C CA . GLU A 1 135 ? 22.875 -17.844 5.242 1 96.56 135 GLU A CA 1
ATOM 1019 C C . GLU A 1 135 ? 22.281 -16.859 6.246 1 96.56 135 GLU A C 1
ATOM 1021 O O . GLU A 1 135 ? 22.469 -17.016 7.457 1 96.56 135 GLU A O 1
ATOM 1026 N N . ARG A 1 136 ? 21.547 -15.93 5.77 1 97.5 136 ARG A N 1
ATOM 1027 C CA . ARG A 1 136 ? 20.969 -14.922 6.648 1 97.5 136 ARG A CA 1
ATOM 1028 C C . ARG A 1 136 ? 19.609 -15.383 7.18 1 97.5 136 ARG A C 1
ATOM 1030 O O . ARG A 1 136 ? 18.859 -16.047 6.473 1 97.5 136 ARG A O 1
ATOM 1037 N N . LEU A 1 137 ? 19.359 -15.031 8.43 1 98.25 137 LEU A N 1
ATOM 1038 C CA . LEU A 1 137 ? 18.047 -15.266 9 1 98.25 137 LEU A CA 1
ATOM 1039 C C . LEU A 1 137 ? 16.984 -14.453 8.273 1 98.25 137 LEU A C 1
ATOM 1041 O O . LEU A 1 137 ? 17.156 -13.25 8.047 1 98.25 137 LEU A O 1
ATOM 1045 N N . ILE A 1 138 ? 15.875 -15.094 7.93 1 98.38 138 ILE A N 1
ATOM 1046 C CA . ILE A 1 138 ? 14.805 -14.453 7.172 1 98.38 138 ILE A CA 1
ATOM 1047 C C . ILE A 1 138 ? 14.258 -13.266 7.961 1 98.38 138 ILE A C 1
ATOM 1049 O O . ILE A 1 138 ? 13.961 -12.211 7.387 1 98.38 138 ILE A O 1
ATOM 1053 N N . GLY A 1 139 ? 14.133 -13.438 9.234 1 97.62 139 GLY A N 1
ATOM 1054 C CA . GLY A 1 139 ? 13.578 -12.406 10.094 1 97.62 139 GLY A CA 1
ATOM 1055 C C . GLY A 1 139 ? 14.391 -11.117 10.078 1 97.62 139 GLY A C 1
ATOM 1056 O O . GLY A 1 139 ? 13.891 -10.062 10.453 1 97.62 139 GLY A O 1
ATOM 1057 N N . LEU A 1 140 ? 15.609 -11.141 9.648 1 96.06 140 LEU A N 1
ATOM 1058 C CA . LEU A 1 140 ? 16.5 -9.984 9.656 1 96.06 140 LEU A CA 1
ATOM 1059 C C . LEU A 1 140 ? 16.516 -9.305 8.289 1 96.06 140 LEU A C 1
ATOM 1061 O O . LEU A 1 140 ? 17.125 -8.25 8.125 1 96.06 140 LEU A O 1
ATOM 1065 N N . LEU A 1 141 ? 15.867 -9.906 7.371 1 95.62 141 LEU A N 1
ATOM 1066 C CA . LEU A 1 141 ? 15.828 -9.336 6.027 1 95.62 141 LEU A CA 1
ATOM 1067 C C . LEU A 1 141 ? 14.828 -8.195 5.941 1 95.62 141 LEU A C 1
ATOM 1069 O O . LEU A 1 141 ? 13.891 -8.125 6.738 1 95.62 141 LEU A O 1
ATOM 1073 N N . SER A 1 142 ? 15.094 -7.305 4.984 1 91.19 142 SER A N 1
ATOM 1074 C CA . SER A 1 142 ? 14.102 -6.277 4.68 1 91.19 142 SER A CA 1
ATOM 1075 C C . SER A 1 142 ? 12.812 -6.895 4.145 1 91.19 142 SER A C 1
ATOM 1077 O O . SER A 1 142 ? 12.805 -8.055 3.736 1 91.19 142 SER A O 1
ATOM 1079 N N . LYS A 1 143 ? 11.727 -6.18 4.105 1 92.06 143 LYS A N 1
ATOM 1080 C CA . LYS A 1 143 ? 10.453 -6.66 3.584 1 92.06 143 LYS A CA 1
ATOM 1081 C C . LYS A 1 143 ? 10.586 -7.09 2.125 1 92.06 143 LYS A C 1
ATOM 1083 O O . LYS A 1 143 ? 10 -8.094 1.716 1 92.06 143 LYS A O 1
ATOM 1088 N N . GLY A 1 144 ? 11.305 -6.293 1.354 1 94.25 144 GLY A N 1
ATOM 1089 C CA . GLY A 1 144 ? 11.531 -6.645 -0.042 1 94.25 144 GLY A CA 1
ATOM 1090 C C . GLY A 1 144 ? 12.219 -7.98 -0.221 1 94.25 144 GLY A C 1
ATOM 1091 O O . GLY A 1 144 ? 11.836 -8.781 -1.075 1 94.25 144 GLY A O 1
ATOM 1092 N N . TYR A 1 145 ? 13.172 -8.234 0.591 1 95.69 145 TYR A N 1
ATOM 1093 C CA . TYR A 1 145 ? 13.898 -9.5 0.505 1 95.69 145 TYR A CA 1
ATOM 1094 C C . TYR A 1 145 ? 13.039 -10.656 1.012 1 95.69 145 TYR A C 1
ATOM 1096 O O . TYR A 1 145 ? 13.109 -11.766 0.48 1 95.69 145 TYR A O 1
ATOM 1104 N N . GLN A 1 146 ? 12.32 -10.359 2.029 1 97.19 146 GLN A N 1
ATOM 1105 C CA . GLN A 1 146 ? 11.398 -11.383 2.5 1 97.19 146 GLN A CA 1
ATOM 1106 C C . GLN A 1 146 ? 10.406 -11.781 1.407 1 97.19 146 GLN A C 1
ATOM 1108 O O . GLN A 1 146 ? 10.094 -12.961 1.25 1 97.19 146 GLN A O 1
ATOM 1113 N N . GLN A 1 147 ? 9.969 -10.781 0.701 1 97.56 147 GLN A N 1
ATOM 1114 C CA . GLN A 1 147 ? 9.07 -11.062 -0.413 1 97.56 147 GLN A CA 1
ATOM 1115 C C . GLN A 1 147 ? 9.75 -11.93 -1.469 1 97.56 147 GLN A C 1
ATOM 1117 O O . GLN A 1 147 ? 9.141 -12.859 -2.002 1 97.56 147 GLN A O 1
ATOM 1122 N N . ARG A 1 148 ? 10.984 -11.633 -1.736 1 97.69 148 ARG A N 1
ATOM 1123 C CA . ARG A 1 148 ? 11.75 -12.43 -2.689 1 97.69 148 ARG A CA 1
ATOM 1124 C C . ARG A 1 148 ? 11.875 -13.875 -2.221 1 97.69 148 ARG A C 1
ATOM 1126 O O . ARG A 1 148 ? 11.789 -14.805 -3.025 1 97.69 148 ARG A O 1
ATOM 1133 N N . VAL A 1 149 ? 12.094 -14.039 -0.926 1 98.44 149 VAL A N 1
ATOM 1134 C CA . VAL A 1 149 ? 12.156 -15.383 -0.366 1 98.44 149 VAL A CA 1
ATOM 1135 C C . VAL A 1 149 ? 10.812 -16.094 -0.561 1 98.44 149 VAL A C 1
ATOM 1137 O O . VAL A 1 149 ? 10.766 -17.266 -0.907 1 98.44 149 VAL A O 1
ATOM 1140 N N . GLY A 1 150 ? 9.742 -15.305 -0.329 1 98.44 150 GLY A N 1
ATOM 1141 C CA . GLY A 1 150 ? 8.414 -15.844 -0.568 1 98.44 150 GLY A CA 1
ATOM 1142 C C . GLY A 1 150 ? 8.211 -16.312 -1.995 1 98.44 150 GLY A C 1
ATOM 1143 O O . GLY A 1 150 ? 7.637 -17.375 -2.225 1 98.44 150 GLY A O 1
ATOM 1144 N N . ILE A 1 151 ? 8.695 -15.562 -2.885 1 98.5 151 ILE A N 1
ATOM 1145 C CA . ILE A 1 151 ? 8.578 -15.93 -4.289 1 98.5 151 ILE A CA 1
ATOM 1146 C C . ILE A 1 151 ? 9.469 -17.125 -4.586 1 98.5 151 ILE A C 1
ATOM 1148 O O . ILE A 1 151 ? 9.062 -18.062 -5.293 1 98.5 151 ILE A O 1
ATOM 1152 N N . ALA A 1 152 ? 10.641 -17.172 -4.02 1 98.56 152 ALA A N 1
ATOM 1153 C CA . ALA A 1 152 ? 11.57 -18.281 -4.215 1 98.56 152 ALA A CA 1
ATOM 1154 C C . ALA A 1 152 ? 10.961 -19.594 -3.758 1 98.56 152 ALA A C 1
ATOM 1156 O O . ALA A 1 152 ? 11.086 -20.625 -4.441 1 98.56 152 ALA A O 1
ATOM 1157 N N . GLN A 1 153 ? 10.367 -19.516 -2.625 1 98.38 153 GLN A N 1
ATOM 1158 C CA . GLN A 1 153 ? 9.734 -20.734 -2.127 1 98.38 153 GLN A CA 1
ATOM 1159 C C . GLN A 1 153 ? 8.633 -21.203 -3.072 1 98.38 153 GLN A C 1
ATOM 1161 O O . GLN A 1 153 ? 8.414 -22.406 -3.234 1 98.38 153 GLN A O 1
ATOM 1166 N N . ALA A 1 154 ? 7.938 -20.312 -3.695 1 98.31 154 ALA A N 1
ATOM 1167 C CA . ALA A 1 154 ? 6.883 -20.656 -4.645 1 98.31 154 ALA A CA 1
ATOM 1168 C C . ALA A 1 154 ? 7.465 -21.297 -5.906 1 98.31 154 ALA A C 1
ATOM 1170 O O . ALA A 1 154 ? 6.777 -22.047 -6.605 1 98.31 154 ALA A O 1
ATOM 1171 N N . LEU A 1 155 ? 8.734 -21.109 -6.176 1 98.5 155 LEU A N 1
ATOM 1172 C CA . LEU A 1 155 ? 9.336 -21.469 -7.453 1 98.5 155 LEU A CA 1
ATOM 1173 C C . LEU A 1 155 ? 10.195 -22.719 -7.309 1 98.5 155 LEU A C 1
ATOM 1175 O O . LEU A 1 155 ? 10.562 -23.344 -8.305 1 98.5 155 LEU A O 1
ATOM 1179 N N . ILE A 1 156 ? 10.531 -23.109 -6.152 1 98.5 156 ILE A N 1
ATOM 1180 C CA . ILE A 1 156 ? 11.641 -24 -5.848 1 98.5 156 ILE A CA 1
ATOM 1181 C C . ILE A 1 156 ? 11.406 -25.359 -6.508 1 98.5 156 ILE A C 1
ATOM 1183 O O . ILE A 1 156 ? 12.359 -26.062 -6.855 1 98.5 156 ILE A O 1
ATOM 1187 N N . HIS A 1 157 ? 10.203 -25.766 -6.684 1 98 157 HIS A N 1
ATOM 1188 C CA . HIS A 1 157 ? 9.914 -27.078 -7.238 1 98 157 HIS A CA 1
ATOM 1189 C C . HIS A 1 157 ? 9.648 -27 -8.742 1 98 157 HIS A C 1
ATOM 1191 O O . HIS A 1 157 ? 9.242 -27.984 -9.352 1 98 157 HIS A O 1
ATOM 1197 N N . GLY A 1 158 ? 9.742 -25.859 -9.273 1 97.31 158 GLY A N 1
ATOM 1198 C CA . GLY A 1 158 ? 9.617 -25.703 -10.719 1 97.31 158 GLY A CA 1
ATOM 1199 C C . GLY A 1 158 ? 8.188 -25.797 -11.211 1 97.31 158 GLY A C 1
ATOM 1200 O O . GLY A 1 158 ? 7.871 -26.641 -12.062 1 97.31 158 GLY A O 1
ATOM 1201 N N . PRO A 1 159 ? 7.348 -24.969 -10.719 1 98.19 159 PRO A N 1
ATOM 1202 C CA . PRO A 1 159 ? 5.934 -25 -11.102 1 98.19 159 PRO A CA 1
ATOM 1203 C C . PRO A 1 159 ? 5.691 -24.484 -12.516 1 98.19 159 PRO A C 1
ATOM 1205 O O . PRO A 1 159 ? 6.531 -23.766 -13.07 1 98.19 159 PRO A O 1
ATOM 1208 N N . ASP A 1 160 ? 4.527 -24.875 -13.047 1 98 160 ASP A N 1
ATOM 1209 C CA . ASP A 1 160 ? 4.094 -24.391 -14.359 1 98 160 ASP A CA 1
ATOM 1210 C C . ASP A 1 160 ? 3.307 -23.078 -14.227 1 98 160 ASP A C 1
ATOM 1212 O O . ASP A 1 160 ? 3.424 -22.188 -15.07 1 98 160 ASP A O 1
ATOM 1216 N N . VAL A 1 161 ? 2.555 -23.016 -13.18 1 98.69 161 VAL A N 1
ATOM 1217 C CA . VAL A 1 161 ? 1.679 -21.875 -12.93 1 98.69 161 VAL A CA 1
ATOM 1218 C C . VAL A 1 161 ? 2.076 -21.203 -11.617 1 98.69 161 VAL A C 1
ATOM 1220 O O . VAL A 1 161 ? 2.189 -21.859 -10.578 1 98.69 161 VAL A O 1
ATOM 1223 N N . ILE A 1 162 ? 2.324 -19.922 -11.688 1 98.75 162 ILE A N 1
ATOM 1224 C CA . ILE A 1 162 ? 2.695 -19.156 -10.508 1 98.75 162 ILE A CA 1
ATOM 1225 C C . ILE A 1 162 ? 1.552 -18.219 -10.117 1 98.75 162 ILE A C 1
ATOM 1227 O O . ILE A 1 162 ? 1.089 -17.422 -10.938 1 98.75 162 ILE A O 1
ATOM 1231 N N . ILE A 1 163 ? 1.071 -18.344 -8.898 1 98.81 163 ILE A N 1
ATOM 1232 C CA . ILE A 1 163 ? -0.029 -17.547 -8.367 1 98.81 163 ILE A CA 1
ATOM 1233 C C . ILE A 1 163 ? 0.485 -16.625 -7.262 1 98.81 163 ILE A C 1
ATOM 1235 O O . ILE A 1 163 ? 0.967 -17.094 -6.23 1 98.81 163 ILE A O 1
ATOM 1239 N N . LEU A 1 164 ? 0.365 -15.312 -7.469 1 98.69 164 LEU A N 1
ATOM 1240 C CA . LEU A 1 164 ? 0.889 -14.32 -6.539 1 98.69 164 LEU A CA 1
ATOM 1241 C C . LEU A 1 164 ? -0.231 -13.438 -5.996 1 98.69 164 LEU A C 1
ATOM 1243 O O . LEU A 1 164 ? -0.871 -12.703 -6.754 1 98.69 164 LEU A O 1
ATOM 1247 N N . ASP A 1 165 ? -0.448 -13.531 -4.754 1 98.12 165 ASP A N 1
ATOM 1248 C CA . ASP A 1 165 ? -1.486 -12.727 -4.109 1 98.12 165 ASP A CA 1
ATOM 1249 C C . ASP A 1 165 ? -0.901 -11.453 -3.502 1 98.12 165 ASP A C 1
ATOM 1251 O O . ASP A 1 165 ? -0.272 -11.5 -2.443 1 98.12 165 ASP A O 1
ATOM 1255 N N . GLU A 1 166 ? -1.104 -10.328 -4.203 1 97.06 166 GLU A N 1
ATOM 1256 C CA . GLU A 1 166 ? -0.624 -9.016 -3.781 1 97.06 166 GLU A CA 1
ATOM 1257 C C . GLU A 1 166 ? 0.879 -9.031 -3.518 1 97.06 166 GLU A C 1
ATOM 1259 O O . GLU A 1 166 ? 1.329 -8.672 -2.43 1 97.06 166 GLU A O 1
ATOM 1264 N N . PRO A 1 167 ? 1.654 -9.234 -4.516 1 97.69 167 PRO A N 1
ATOM 1265 C CA . PRO A 1 167 ? 3.08 -9.508 -4.32 1 97.69 167 PRO A CA 1
ATOM 1266 C C . PRO A 1 167 ? 3.869 -8.258 -3.934 1 97.69 167 PRO A C 1
ATOM 1268 O O . PRO A 1 167 ? 5.008 -8.359 -3.469 1 97.69 167 PRO A O 1
ATOM 1271 N N . THR A 1 168 ? 3.262 -7.082 -4.129 1 95.19 168 THR A N 1
ATOM 1272 C CA . THR A 1 168 ? 4.059 -5.887 -3.883 1 95.19 168 THR A CA 1
ATOM 1273 C C . THR A 1 168 ? 3.479 -5.078 -2.729 1 95.19 168 THR A C 1
ATOM 1275 O O . THR A 1 168 ? 3.861 -3.926 -2.516 1 95.19 168 THR A O 1
ATOM 1278 N N . VAL A 1 169 ? 2.576 -5.617 -2.037 1 89.06 169 VAL A N 1
ATOM 1279 C CA . VAL A 1 169 ? 1.916 -4.887 -0.961 1 89.06 169 VAL A CA 1
ATOM 1280 C C . VAL A 1 169 ? 2.934 -4.531 0.121 1 89.06 169 VAL A C 1
ATOM 1282 O O . VAL A 1 169 ? 3.758 -5.363 0.504 1 89.06 169 VAL A O 1
ATOM 1285 N N . GLY A 1 170 ? 2.967 -3.307 0.536 1 88.06 170 GLY A N 1
ATOM 1286 C CA . GLY A 1 170 ? 3.82 -2.859 1.625 1 88.06 170 GLY A CA 1
ATOM 1287 C C . GLY A 1 170 ? 5.234 -2.529 1.179 1 88.06 170 GLY A C 1
ATOM 1288 O O . GLY A 1 170 ? 6.078 -2.16 1.997 1 88.06 170 GLY A O 1
ATOM 1289 N N . LEU A 1 171 ? 5.508 -2.627 -0.074 1 92.94 171 LEU A N 1
ATOM 1290 C CA . LEU A 1 171 ? 6.852 -2.385 -0.587 1 92.94 171 LEU A CA 1
ATOM 1291 C C . LEU A 1 171 ? 7 -0.945 -1.063 1 92.94 171 LEU A C 1
ATOM 1293 O O . LEU A 1 171 ? 6.027 -0.326 -1.501 1 92.94 171 LEU A O 1
ATOM 1297 N N . ASP A 1 172 ? 8.242 -0.429 -0.915 1 92.38 172 ASP A N 1
ATOM 1298 C CA . ASP A 1 172 ? 8.516 0.905 -1.442 1 92.38 172 ASP A CA 1
ATOM 1299 C C . ASP A 1 172 ? 8.773 0.858 -2.945 1 92.38 172 ASP A C 1
ATOM 1301 O O . ASP A 1 172 ? 8.82 -0.222 -3.539 1 92.38 172 ASP A O 1
ATOM 1305 N N . PRO A 1 173 ? 8.906 1.995 -3.557 1 92.56 173 PRO A N 1
ATOM 1306 C CA . PRO A 1 173 ? 8.992 2.043 -5.02 1 92.56 173 PRO A CA 1
ATOM 1307 C C . PRO A 1 173 ? 10.164 1.238 -5.566 1 92.56 173 PRO A C 1
ATOM 1309 O O . PRO A 1 173 ? 10.039 0.575 -6.598 1 92.56 173 PRO A O 1
ATOM 1312 N N . ASN A 1 174 ? 11.266 1.339 -4.875 1 91.94 174 ASN A N 1
ATOM 1313 C CA . ASN A 1 174 ? 12.422 0.576 -5.336 1 91.94 174 ASN A CA 1
ATOM 1314 C C . ASN A 1 174 ? 12.172 -0.927 -5.242 1 91.94 174 ASN A C 1
ATOM 1316 O O . ASN A 1 174 ? 12.445 -1.664 -6.195 1 91.94 174 ASN A O 1
ATOM 1320 N N . GLN A 1 175 ? 11.68 -1.324 -4.156 1 92.12 175 GLN A N 1
ATOM 1321 C CA . GLN A 1 175 ? 11.359 -2.73 -3.939 1 92.12 175 GLN A CA 1
ATOM 1322 C C . GLN A 1 175 ? 10.289 -3.209 -4.914 1 92.12 175 GLN A C 1
ATOM 1324 O O . GLN A 1 175 ? 10.375 -4.32 -5.441 1 92.12 175 GLN A O 1
ATOM 1329 N N . MET A 1 176 ? 9.32 -2.393 -5.156 1 94.56 176 MET A N 1
ATOM 1330 C CA . MET A 1 176 ? 8.258 -2.732 -6.094 1 94.56 176 MET A CA 1
ATOM 1331 C C . MET A 1 176 ? 8.812 -2.951 -7.496 1 94.56 176 MET A C 1
ATOM 1333 O O . MET A 1 176 ? 8.43 -3.9 -8.18 1 94.56 176 MET A O 1
ATOM 1337 N N . ARG A 1 177 ? 9.625 -2.078 -7.871 1 93.19 177 ARG A N 1
ATOM 1338 C CA . ARG A 1 177 ? 10.234 -2.189 -9.188 1 93.19 177 ARG A CA 1
ATOM 1339 C C . ARG A 1 177 ? 10.984 -3.51 -9.336 1 93.19 177 ARG A C 1
ATOM 1341 O O . ARG A 1 177 ? 10.859 -4.188 -10.359 1 93.19 177 ARG A O 1
ATOM 1348 N N . ASP A 1 178 ? 11.695 -3.84 -8.32 1 93.88 178 ASP A N 1
ATOM 1349 C CA . ASP A 1 178 ? 12.453 -5.086 -8.336 1 93.88 178 ASP A CA 1
ATOM 1350 C C . ASP A 1 178 ? 11.531 -6.293 -8.484 1 93.88 178 ASP A C 1
ATOM 1352 O O . ASP A 1 178 ? 11.789 -7.18 -9.297 1 93.88 178 ASP A O 1
ATOM 1356 N N . ILE A 1 179 ? 10.5 -6.293 -7.703 1 96.94 179 ILE A N 1
ATOM 1357 C CA . ILE A 1 179 ? 9.562 -7.414 -7.727 1 96.94 179 ILE A CA 1
ATOM 1358 C C . ILE A 1 179 ? 8.836 -7.457 -9.07 1 96.94 179 ILE A C 1
ATOM 1360 O O . ILE A 1 179 ? 8.617 -8.531 -9.633 1 96.94 179 ILE A O 1
ATOM 1364 N N . ARG A 1 180 ? 8.516 -6.324 -9.602 1 97.19 180 ARG A N 1
ATOM 1365 C CA . ARG A 1 180 ? 7.863 -6.254 -10.906 1 97.19 180 ARG A CA 1
ATOM 1366 C C . ARG A 1 180 ? 8.758 -6.82 -12 1 97.19 180 ARG A C 1
ATOM 1368 O O . ARG A 1 180 ? 8.297 -7.574 -12.859 1 97.19 180 ARG A O 1
ATOM 1375 N N . SER A 1 181 ? 9.992 -6.477 -11.906 1 96.94 181 SER A N 1
ATOM 1376 C CA . SER A 1 181 ? 10.953 -7.016 -12.859 1 96.94 181 SER A CA 1
ATOM 1377 C C . SER A 1 181 ? 11.047 -8.531 -12.758 1 96.94 181 SER A C 1
ATOM 1379 O O . SER A 1 181 ? 11.094 -9.227 -13.781 1 96.94 181 SER A O 1
ATOM 1381 N N . LEU A 1 182 ? 11.062 -8.961 -11.57 1 97.44 182 LEU A N 1
ATOM 1382 C CA . LEU A 1 182 ? 11.117 -10.398 -11.336 1 97.44 182 LEU A CA 1
ATOM 1383 C C . LEU A 1 182 ? 9.883 -11.094 -11.906 1 97.44 182 LEU A C 1
ATOM 1385 O O . LEU A 1 182 ? 10 -12.109 -12.594 1 97.44 182 LEU A O 1
ATOM 1389 N N . ILE A 1 183 ? 8.711 -10.547 -11.719 1 98.25 183 ILE A N 1
ATOM 1390 C CA . ILE A 1 183 ? 7.469 -11.141 -12.211 1 98.25 183 ILE A CA 1
ATOM 1391 C C . ILE A 1 183 ? 7.48 -11.164 -13.734 1 98.25 183 ILE A C 1
ATOM 1393 O O . ILE A 1 183 ? 7.066 -12.156 -14.344 1 98.25 183 ILE A O 1
ATOM 1397 N N . ARG A 1 184 ? 7.969 -10.188 -14.336 1 97.19 184 ARG A N 1
ATOM 1398 C CA . ARG A 1 184 ? 8.055 -10.133 -15.789 1 97.19 184 ARG A CA 1
ATOM 1399 C C . ARG A 1 184 ? 8.969 -11.227 -16.312 1 97.19 184 ARG A C 1
ATOM 1401 O O . ARG A 1 184 ? 8.648 -11.891 -17.312 1 97.19 184 ARG A O 1
ATOM 1408 N N . GLU A 1 185 ? 10.031 -11.32 -15.664 1 97.06 185 GLU A N 1
ATOM 1409 C CA . GLU A 1 185 ? 10.969 -12.375 -16.062 1 97.06 185 GLU A CA 1
ATOM 1410 C C . GLU A 1 185 ? 10.328 -13.758 -15.93 1 97.06 185 GLU A C 1
ATOM 1412 O O . GLU A 1 185 ? 10.453 -14.586 -16.828 1 97.06 185 GLU A O 1
ATOM 1417 N N . LEU A 1 186 ? 9.672 -13.969 -14.867 1 97.38 186 LEU A N 1
ATOM 1418 C CA . LEU A 1 186 ? 9.008 -15.25 -14.641 1 97.38 186 LEU A CA 1
ATOM 1419 C C . LEU A 1 186 ? 7.934 -15.492 -15.703 1 97.38 186 LEU A C 1
ATOM 1421 O O . LEU A 1 186 ? 7.723 -16.625 -16.125 1 97.38 186 LEU A O 1
ATOM 1425 N N . GLY A 1 187 ? 7.246 -14.445 -16.109 1 96.94 187 GLY A N 1
ATOM 1426 C CA . GLY A 1 187 ? 6.168 -14.523 -17.078 1 96.94 187 GLY A CA 1
ATOM 1427 C C . GLY A 1 187 ? 6.633 -14.992 -18.438 1 96.94 187 GLY A C 1
ATOM 1428 O O . GLY A 1 187 ? 5.824 -15.438 -19.266 1 96.94 187 GLY A O 1
ATOM 1429 N N . ALA A 1 188 ? 7.922 -14.93 -18.703 1 94.94 188 ALA A N 1
ATOM 1430 C CA . ALA A 1 188 ? 8.461 -15.352 -19.984 1 94.94 188 ALA A CA 1
ATOM 1431 C C . ALA A 1 188 ? 8.461 -16.875 -20.109 1 94.94 188 ALA A C 1
ATOM 1433 O O . ALA A 1 188 ? 8.32 -17.422 -21.203 1 94.94 188 ALA A O 1
ATOM 1434 N N . LYS A 1 189 ? 8.547 -17.484 -18.969 1 93.81 189 LYS A N 1
ATOM 1435 C CA . LYS A 1 189 ? 8.719 -18.938 -19 1 93.81 189 LYS A CA 1
ATOM 1436 C C . LYS A 1 189 ? 7.547 -19.641 -18.344 1 93.81 189 LYS A C 1
ATOM 1438 O O . LYS A 1 189 ? 7.32 -20.828 -18.578 1 93.81 189 LYS A O 1
ATOM 1443 N N . HIS A 1 190 ? 6.895 -18.953 -17.516 1 97.31 190 HIS A N 1
ATOM 1444 C CA . HIS A 1 190 ? 5.801 -19.531 -16.75 1 97.31 190 HIS A CA 1
ATOM 1445 C C . HIS A 1 190 ? 4.48 -18.828 -17.062 1 97.31 190 HIS A C 1
ATOM 1447 O O . HIS A 1 190 ? 4.457 -17.812 -17.766 1 97.31 190 HIS A O 1
ATOM 1453 N N . SER A 1 191 ? 3.383 -19.5 -16.641 1 98.12 191 SER A N 1
ATOM 1454 C CA . SER A 1 191 ? 2.107 -18.797 -16.5 1 98.12 191 SER A CA 1
ATOM 1455 C C . SER A 1 191 ? 2.014 -18.109 -15.141 1 98.12 191 SER A C 1
ATOM 1457 O O . SER A 1 191 ? 2.191 -18.75 -14.094 1 98.12 191 SER A O 1
ATOM 1459 N N . VAL A 1 192 ? 1.771 -16.797 -15.188 1 98.69 192 VAL A N 1
ATOM 1460 C CA . VAL A 1 192 ? 1.733 -16.062 -13.93 1 98.69 192 VAL A CA 1
ATOM 1461 C C . VAL A 1 192 ? 0.39 -15.352 -13.789 1 98.69 192 VAL A C 1
ATOM 1463 O O . VAL A 1 192 ? -0.085 -14.711 -14.734 1 98.69 192 VAL A O 1
ATOM 1466 N N . ILE A 1 193 ? -0.254 -15.531 -12.664 1 98.81 193 ILE A N 1
ATOM 1467 C CA . ILE A 1 193 ? -1.435 -14.75 -12.312 1 98.81 193 ILE A CA 1
ATOM 1468 C C . ILE A 1 193 ? -1.194 -14.031 -10.984 1 98.81 193 ILE A C 1
ATOM 1470 O O . ILE A 1 193 ? -0.693 -14.625 -10.031 1 98.81 193 ILE A O 1
ATOM 1474 N N . LEU A 1 194 ? -1.417 -12.711 -10.945 1 98.56 194 LEU A N 1
ATOM 1475 C CA . LEU A 1 194 ? -1.262 -11.969 -9.703 1 98.56 194 LEU A CA 1
ATOM 1476 C C . LEU A 1 194 ? -2.51 -11.148 -9.398 1 98.56 194 LEU A C 1
ATOM 1478 O O . LEU A 1 194 ? -3.195 -10.695 -10.32 1 98.56 194 LEU A O 1
ATOM 1482 N N . SER A 1 195 ? -2.885 -11.133 -8.203 1 98.31 195 SER A N 1
ATOM 1483 C CA . SER A 1 195 ? -3.92 -10.211 -7.738 1 98.31 195 SER A CA 1
ATOM 1484 C C . SER A 1 195 ? -3.314 -8.906 -7.23 1 98.31 195 SER A C 1
ATOM 1486 O O . SER A 1 195 ? -2.193 -8.898 -6.719 1 98.31 195 SER A O 1
ATOM 1488 N N . THR A 1 196 ? -3.988 -7.836 -7.387 1 97.19 196 THR A N 1
ATOM 1489 C CA . THR A 1 196 ? -3.5 -6.547 -6.91 1 97.19 196 THR A CA 1
ATOM 1490 C C . THR A 1 196 ? -4.617 -5.508 -6.926 1 97.19 196 THR A C 1
ATOM 1492 O O . THR A 1 196 ? -5.578 -5.633 -7.688 1 97.19 196 THR A O 1
ATOM 1495 N N . HIS A 1 197 ? -4.48 -4.562 -6.098 1 95 197 HIS A N 1
ATOM 1496 C CA . HIS A 1 197 ? -5.332 -3.379 -6.176 1 95 197 HIS A CA 1
ATOM 1497 C C . HIS A 1 197 ? -4.562 -2.186 -6.73 1 95 197 HIS A C 1
ATOM 1499 O O . HIS A 1 197 ? -5.059 -1.056 -6.703 1 95 197 HIS A O 1
ATOM 1505 N N . ILE A 1 198 ? -3.443 -2.348 -7.234 1 93.38 198 ILE A N 1
ATOM 1506 C CA . ILE A 1 198 ? -2.562 -1.28 -7.691 1 93.38 198 ILE A CA 1
ATOM 1507 C C . ILE A 1 198 ? -2.562 -1.231 -9.219 1 93.38 198 ILE A C 1
ATOM 1509 O O . ILE A 1 198 ? -2.09 -2.162 -9.875 1 93.38 198 ILE A O 1
ATOM 1513 N N . LEU A 1 199 ? -2.941 -0.13 -9.727 1 94.81 199 LEU A N 1
ATOM 1514 C CA . LEU A 1 199 ? -3.09 0.044 -11.164 1 94.81 199 LEU A CA 1
ATOM 1515 C C . LEU A 1 199 ? -1.738 -0.03 -11.867 1 94.81 199 LEU A C 1
ATOM 1517 O O . LEU A 1 199 ? -1.601 -0.7 -12.891 1 94.81 199 LEU A O 1
ATOM 1521 N N . SER A 1 200 ? -0.778 0.618 -11.289 1 92.38 200 SER A N 1
ATOM 1522 C CA . SER A 1 200 ? 0.532 0.715 -11.922 1 92.38 200 SER A CA 1
ATOM 1523 C C . SER A 1 200 ? 1.21 -0.648 -12.008 1 92.38 200 SER A C 1
ATOM 1525 O O . SER A 1 200 ? 2.021 -0.891 -12.906 1 92.38 200 SER A O 1
ATOM 1527 N N . GLU A 1 201 ? 0.888 -1.514 -11.102 1 95 201 GLU A N 1
ATOM 1528 C CA . GLU A 1 201 ? 1.445 -2.863 -11.125 1 95 201 GLU A CA 1
ATOM 1529 C C . GLU A 1 201 ? 0.949 -3.643 -12.336 1 95 201 GLU A C 1
ATOM 1531 O O . GLU A 1 201 ? 1.731 -4.312 -13.016 1 95 201 GLU A O 1
ATOM 1536 N N . VAL A 1 202 ? -0.327 -3.514 -12.594 1 97.31 202 VAL A N 1
ATOM 1537 C CA . VAL A 1 202 ? -0.921 -4.176 -13.75 1 97.31 202 VAL A CA 1
ATOM 1538 C C . VAL A 1 202 ? -0.306 -3.629 -15.031 1 97.31 202 VAL A C 1
ATOM 1540 O O . VAL A 1 202 ? 0.104 -4.395 -15.906 1 97.31 202 VAL A O 1
ATOM 1543 N N . GLU A 1 203 ? -0.187 -2.402 -15.023 1 95.5 203 GLU A N 1
ATOM 1544 C CA . GLU A 1 203 ? 0.341 -1.749 -16.219 1 95.5 203 GLU A CA 1
ATOM 1545 C C . GLU A 1 203 ? 1.79 -2.152 -16.469 1 95.5 203 GLU A C 1
ATOM 1547 O O . GLU A 1 203 ? 2.219 -2.252 -17.625 1 95.5 203 GLU A O 1
ATOM 1552 N N . ALA A 1 204 ? 2.469 -2.393 -15.445 1 93.88 204 ALA A N 1
ATOM 1553 C CA . ALA A 1 204 ? 3.906 -2.631 -15.547 1 93.88 204 ALA A CA 1
ATOM 1554 C C . ALA A 1 204 ? 4.199 -4.086 -15.906 1 93.88 204 ALA A C 1
ATOM 1556 O O . ALA A 1 204 ? 5.184 -4.379 -16.578 1 93.88 204 ALA A O 1
ATOM 1557 N N . VAL A 1 205 ? 3.287 -4.969 -15.516 1 97.19 205 VAL A N 1
ATOM 1558 C CA . VAL A 1 205 ? 3.779 -6.344 -15.539 1 97.19 205 VAL A CA 1
ATOM 1559 C C . VAL A 1 205 ? 2.816 -7.223 -16.328 1 97.19 205 VAL A C 1
ATOM 1561 O O . VAL A 1 205 ? 3.209 -8.266 -16.859 1 97.19 205 VAL A O 1
ATOM 1564 N N . CYS A 1 206 ? 1.579 -6.867 -16.453 1 98.31 206 CYS A N 1
ATOM 1565 C CA . CYS A 1 206 ? 0.57 -7.805 -16.938 1 98.31 206 CYS A CA 1
ATOM 1566 C C . CYS A 1 206 ? 0.374 -7.672 -18.438 1 98.31 206 CYS A C 1
ATOM 1568 O O . CYS A 1 206 ? 0.456 -6.57 -18.984 1 98.31 206 CYS A O 1
ATOM 1570 N N . ASP A 1 207 ? 0.085 -8.781 -19.047 1 98.12 207 ASP A N 1
ATOM 1571 C CA . ASP A 1 207 ? -0.329 -8.812 -20.438 1 98.12 207 ASP A CA 1
ATOM 1572 C C . ASP A 1 207 ? -1.833 -8.586 -20.578 1 98.12 207 ASP A C 1
ATOM 1574 O O . ASP A 1 207 ? -2.285 -7.914 -21.5 1 98.12 207 ASP A O 1
ATOM 1578 N N . ARG A 1 208 ? -2.521 -9.18 -19.688 1 98.06 208 ARG A N 1
ATOM 1579 C CA . ARG A 1 208 ? -3.975 -9.062 -19.625 1 98.06 208 ARG A CA 1
ATOM 1580 C C . ARG A 1 208 ? -4.438 -8.711 -18.219 1 98.06 208 ARG A C 1
ATOM 1582 O O . ARG A 1 208 ? -3.723 -8.961 -17.25 1 98.06 208 ARG A O 1
ATOM 1589 N N . VAL A 1 209 ? -5.656 -8.117 -18.188 1 98.38 209 VAL A N 1
ATOM 1590 C CA . VAL A 1 209 ? -6.199 -7.719 -16.906 1 98.38 209 VAL A CA 1
ATOM 1591 C C . VAL A 1 209 ? -7.664 -8.141 -16.812 1 98.38 209 VAL A C 1
ATOM 1593 O O . VAL A 1 209 ? -8.414 -8.023 -17.781 1 98.38 209 VAL A O 1
ATOM 1596 N N . HIS A 1 210 ? -7.996 -8.742 -15.688 1 98.31 210 HIS A N 1
ATOM 1597 C CA . HIS A 1 210 ? -9.375 -8.93 -15.242 1 98.31 210 HIS A CA 1
ATOM 1598 C C . HIS A 1 210 ? -9.711 -8.008 -14.078 1 98.31 210 HIS A C 1
ATOM 1600 O O . HIS A 1 210 ? -9.031 -8.031 -13.047 1 98.31 210 HIS A O 1
ATOM 1606 N N . ILE A 1 211 ? -10.695 -7.176 -14.25 1 98.06 211 ILE A N 1
ATOM 1607 C CA . ILE A 1 211 ? -11.156 -6.355 -13.141 1 98.06 211 ILE A CA 1
ATOM 1608 C C . ILE A 1 211 ? -12.297 -7.062 -12.414 1 98.06 211 ILE A C 1
ATOM 1610 O O . ILE A 1 211 ? -13.289 -7.457 -13.047 1 98.06 211 ILE A O 1
ATOM 1614 N N . LEU A 1 212 ? -12.094 -7.188 -11.141 1 97.25 212 LEU A N 1
ATOM 1615 C CA . LEU A 1 212 ? -13.086 -7.84 -10.305 1 97.25 212 LEU A CA 1
ATOM 1616 C C . LEU A 1 212 ? -13.867 -6.816 -9.484 1 97.25 212 LEU A C 1
ATOM 1618 O O . LEU A 1 212 ? -13.289 -5.855 -8.977 1 97.25 212 LEU A O 1
ATOM 1622 N N . HIS A 1 213 ? -15.102 -7.074 -9.414 1 95.62 213 HIS A N 1
ATOM 1623 C CA . HIS A 1 213 ? -15.977 -6.301 -8.539 1 95.62 213 HIS A CA 1
ATOM 1624 C C . HIS A 1 213 ? -17.156 -7.137 -8.062 1 95.62 213 HIS A C 1
ATOM 1626 O O . HIS A 1 213 ? -17.844 -7.77 -8.875 1 95.62 213 HIS A O 1
ATOM 1632 N N . GLY A 1 214 ? -17.359 -7.148 -6.762 1 91.44 214 GLY A N 1
ATOM 1633 C CA . GLY A 1 214 ? -18.469 -7.914 -6.211 1 91.44 214 GLY A CA 1
ATOM 1634 C C . GLY A 1 214 ? -18.391 -9.391 -6.551 1 91.44 214 GLY A C 1
ATOM 1635 O O . GLY A 1 214 ? -19.422 -10.023 -6.828 1 91.44 214 GLY A O 1
ATOM 1636 N N . GLY A 1 215 ? -17.25 -9.859 -6.758 1 94.19 215 GLY A N 1
ATOM 1637 C CA . GLY A 1 215 ? -17.062 -11.281 -7.008 1 94.19 215 GLY A CA 1
ATOM 1638 C C . GLY A 1 215 ? -17.203 -11.648 -8.469 1 94.19 215 GLY A C 1
ATOM 1639 O O . GLY A 1 215 ? -17.141 -12.828 -8.828 1 94.19 215 GLY A O 1
ATOM 1640 N N . ARG A 1 216 ? -17.344 -10.625 -9.289 1 96 216 ARG A N 1
ATOM 1641 C CA . ARG A 1 216 ? -17.516 -10.859 -10.719 1 96 216 ARG A CA 1
ATOM 1642 C C . ARG A 1 216 ? -16.422 -10.18 -11.531 1 96 216 ARG A C 1
ATOM 1644 O O . ARG A 1 216 ? -15.883 -9.148 -11.109 1 96 216 ARG A O 1
ATOM 1651 N N . THR A 1 217 ? -16.156 -10.836 -12.648 1 97.25 217 THR A N 1
ATOM 1652 C CA . THR A 1 217 ? -15.328 -10.133 -13.609 1 97.25 217 THR A CA 1
ATOM 1653 C C . THR A 1 217 ? -16.141 -9.094 -14.375 1 97.25 217 THR A C 1
ATOM 1655 O O . THR A 1 217 ? -17.062 -9.445 -15.125 1 97.25 217 THR A O 1
ATOM 1658 N N . VAL A 1 218 ? -15.766 -7.891 -14.25 1 97.12 218 VAL A N 1
ATOM 1659 C CA . VAL A 1 218 ? -16.578 -6.84 -14.836 1 97.12 218 VAL A CA 1
ATOM 1660 C C . VAL A 1 218 ? -15.883 -6.266 -16.062 1 97.12 218 VAL A C 1
ATOM 1662 O O . VAL A 1 218 ? -16.5 -5.547 -16.859 1 97.12 218 VAL A O 1
ATOM 1665 N N . PHE A 1 219 ? -14.68 -6.555 -16.234 1 96.88 219 PHE A N 1
ATOM 1666 C CA . PHE A 1 219 ? -13.898 -6.102 -17.375 1 96.88 219 PHE A CA 1
ATOM 1667 C C . PHE A 1 219 ? -12.711 -7.027 -17.625 1 96.88 219 PHE A C 1
ATOM 1669 O O . PHE A 1 219 ? -12.117 -7.543 -16.672 1 96.88 219 PHE A O 1
ATOM 1676 N N . SER A 1 220 ? -12.445 -7.305 -18.828 1 97.12 220 SER A N 1
ATOM 1677 C CA . SER A 1 220 ? -11.289 -8.102 -19.25 1 97.12 220 SER A CA 1
ATOM 1678 C C . SER A 1 220 ? -10.742 -7.629 -20.594 1 97.12 220 SER A C 1
ATOM 1680 O O . SER A 1 220 ? -11.5 -7.453 -21.547 1 97.12 220 SER A O 1
ATOM 1682 N N . ASP A 1 221 ? -9.406 -7.41 -20.609 1 96.81 221 ASP A N 1
ATOM 1683 C CA . ASP A 1 221 ? -8.812 -6.973 -21.859 1 96.81 221 ASP A CA 1
ATOM 1684 C C . ASP A 1 221 ? -7.289 -7.098 -21.812 1 96.81 221 ASP A C 1
ATOM 1686 O O . ASP A 1 221 ? -6.715 -7.398 -20.766 1 96.81 221 ASP A O 1
ATOM 1690 N N . SER A 1 222 ? -6.707 -6.977 -23 1 97.25 222 SER A N 1
ATOM 1691 C CA . SER A 1 222 ? -5.254 -6.867 -23.094 1 97.25 222 SER A CA 1
ATOM 1692 C C . SER A 1 222 ? -4.766 -5.508 -22.609 1 97.25 222 SER A C 1
ATOM 1694 O O . SER A 1 222 ? -5.312 -4.473 -22.984 1 97.25 222 SER A O 1
ATOM 1696 N N . VAL A 1 223 ? -3.713 -5.555 -21.812 1 97.19 223 VAL A N 1
ATOM 1697 C CA . VAL A 1 223 ? -3.154 -4.309 -21.297 1 97.19 223 VAL A CA 1
ATOM 1698 C C . VAL A 1 223 ? -2.537 -3.506 -22.438 1 97.19 223 VAL A C 1
ATOM 1700 O O . VAL A 1 223 ? -2.695 -2.285 -22.5 1 97.19 223 VAL A O 1
ATOM 1703 N N . ASN A 1 224 ? -1.885 -4.164 -23.297 1 94.88 224 ASN A N 1
ATOM 1704 C CA . ASN A 1 224 ? -1.263 -3.512 -24.438 1 94.88 224 ASN A CA 1
ATOM 1705 C C . ASN A 1 224 ? -2.303 -2.846 -25.344 1 94.88 224 ASN A C 1
ATOM 1707 O O . ASN A 1 224 ? -2.082 -1.74 -25.828 1 94.88 224 ASN A O 1
ATOM 1711 N N . GLU A 1 225 ? -3.395 -3.518 -25.516 1 94.56 225 GLU A N 1
ATOM 1712 C CA . GLU A 1 225 ? -4.457 -2.955 -26.344 1 94.56 225 GLU A CA 1
ATOM 1713 C C . GLU A 1 225 ? -5.055 -1.705 -25.703 1 94.56 225 GLU A C 1
ATOM 1715 O O . GLU A 1 225 ? -5.367 -0.736 -26.406 1 94.56 225 GLU A O 1
ATOM 1720 N N . LEU A 1 226 ? -5.156 -1.757 -24.422 1 94.19 226 LEU A N 1
ATOM 1721 C CA . LEU A 1 226 ? -5.652 -0.585 -23.703 1 94.19 226 LEU A CA 1
ATOM 1722 C C . LEU A 1 226 ? -4.715 0.602 -23.891 1 94.19 226 LEU A C 1
ATOM 1724 O O . LEU A 1 226 ? -5.164 1.723 -24.141 1 94.19 226 LEU A O 1
ATOM 1728 N N . LYS A 1 227 ? -3.488 0.368 -23.828 1 91.88 227 LYS A N 1
ATOM 1729 C CA . LYS A 1 227 ? -2.484 1.414 -24 1 91.88 227 LYS A CA 1
ATOM 1730 C C . LYS A 1 227 ? -2.529 1.997 -25.406 1 91.88 227 LYS A C 1
ATOM 1732 O O . LYS A 1 227 ? -2.449 3.215 -25.594 1 91.88 227 LYS A O 1
ATOM 1737 N N . GLN A 1 228 ? -2.668 1.195 -26.391 1 92.88 228 GLN A N 1
ATOM 1738 C CA . GLN A 1 228 ? -2.684 1.618 -27.781 1 92.88 228 GLN A CA 1
ATOM 1739 C C . GLN A 1 228 ? -3.906 2.479 -28.078 1 92.88 228 GLN A C 1
ATOM 1741 O O . GLN A 1 228 ? -3.826 3.432 -28.859 1 92.88 228 GLN A O 1
ATOM 1746 N N . LYS A 1 229 ? -4.93 2.121 -27.422 1 92.88 229 LYS A N 1
ATOM 1747 C CA . LYS A 1 229 ? -6.172 2.867 -27.625 1 92.88 229 LYS A CA 1
ATOM 1748 C C . LYS A 1 229 ? -6.176 4.156 -26.812 1 92.88 229 LYS A C 1
ATOM 1750 O O . LYS A 1 229 ? -7.113 4.949 -26.906 1 92.88 229 LYS A O 1
ATOM 1755 N N . GLY A 1 230 ? -5.152 4.324 -25.984 1 89.62 230 GLY A N 1
ATOM 1756 C CA . GLY A 1 230 ? -5.07 5.512 -25.156 1 89.62 230 GLY A CA 1
ATOM 1757 C C . GLY A 1 230 ? -6.051 5.492 -24 1 89.62 230 GLY A C 1
ATOM 1758 O O . GLY A 1 230 ? -6.402 6.547 -23.453 1 89.62 230 GLY A O 1
ATOM 1759 N N . ALA A 1 231 ? -6.473 4.281 -23.719 1 89.88 231 ALA A N 1
ATOM 1760 C CA . ALA A 1 231 ? -7.418 4.148 -22.609 1 89.88 231 ALA A CA 1
ATOM 1761 C C . ALA A 1 231 ? -6.695 4.113 -21.266 1 89.88 231 ALA A C 1
ATOM 1763 O O . ALA A 1 231 ? -5.668 3.443 -21.125 1 89.88 231 ALA A O 1
ATOM 1764 N N . SER A 1 232 ? -7.207 4.852 -20.359 1 91.62 232 SER A N 1
ATOM 1765 C 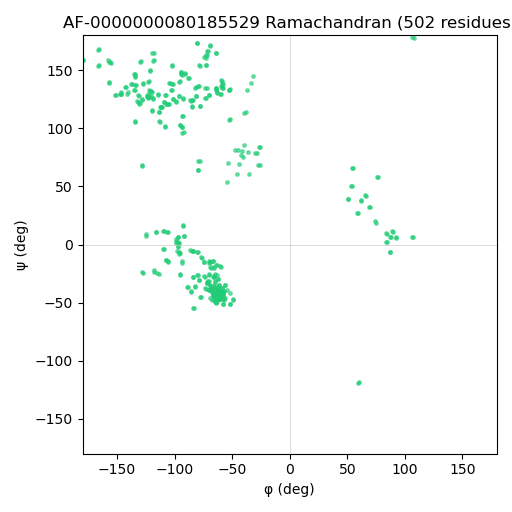CA . SER A 1 232 ? -6.652 4.867 -19.016 1 91.62 232 SER A CA 1
ATOM 1766 C C . SER A 1 232 ? -7.219 3.736 -18.172 1 91.62 232 SER A C 1
ATOM 1768 O O . SER A 1 232 ? -8.43 3.672 -17.938 1 91.62 232 SER A O 1
ATOM 1770 N N . LEU A 1 233 ? -6.359 2.885 -17.734 1 94.44 233 LEU A N 1
ATOM 1771 C CA . LEU A 1 233 ? -6.801 1.8 -16.859 1 94.44 233 LEU A CA 1
ATOM 1772 C C . LEU A 1 233 ? -7.508 2.348 -15.625 1 94.44 233 LEU A C 1
ATOM 1774 O O . LEU A 1 233 ? -8.461 1.739 -15.125 1 94.44 233 LEU A O 1
ATOM 1778 N N . GLU A 1 234 ? -7.07 3.453 -15.164 1 92.62 234 GLU A N 1
ATOM 1779 C CA . GLU A 1 234 ? -7.691 4.102 -14.008 1 92.62 234 GLU A CA 1
ATOM 1780 C C . GLU A 1 234 ? -9.141 4.473 -14.305 1 92.62 234 GLU A C 1
ATOM 1782 O O . GLU A 1 234 ? -10.031 4.223 -13.484 1 92.62 234 GLU A O 1
ATOM 1787 N N . GLU A 1 235 ? -9.352 5.027 -15.43 1 93.25 235 GLU A N 1
ATOM 1788 C CA . GLU A 1 235 ? -10.703 5.418 -15.812 1 93.25 235 GLU A CA 1
ATOM 1789 C C . GLU A 1 235 ? -11.609 4.203 -15.969 1 93.25 235 GLU A C 1
ATOM 1791 O O . GLU A 1 235 ? -12.766 4.223 -15.539 1 93.25 235 GLU A O 1
ATOM 1796 N N . ILE A 1 236 ? -11.031 3.229 -16.562 1 95.5 236 ILE A N 1
ATOM 1797 C CA . ILE A 1 236 ? -11.789 1.995 -16.766 1 95.5 236 ILE A CA 1
ATOM 1798 C C . ILE A 1 236 ? -12.133 1.381 -15.406 1 95.5 236 ILE A C 1
ATOM 1800 O O . ILE A 1 236 ? -13.266 0.962 -15.18 1 95.5 236 ILE A O 1
ATOM 1804 N N . PHE A 1 237 ? -11.148 1.359 -14.555 1 96.69 237 PHE A N 1
ATOM 1805 C CA . PHE A 1 237 ? -11.336 0.82 -13.211 1 96.69 237 PHE A CA 1
ATOM 1806 C C . PHE A 1 237 ? -12.453 1.558 -12.484 1 96.69 237 PHE A C 1
ATOM 1808 O O . PHE A 1 237 ? -13.352 0.931 -11.914 1 96.69 237 PHE A O 1
ATOM 1815 N N . MET A 1 238 ? -12.43 2.842 -12.523 1 93.69 238 MET A N 1
ATOM 1816 C CA . MET A 1 238 ? -13.438 3.664 -11.859 1 93.69 238 MET A CA 1
ATOM 1817 C C . MET A 1 238 ? -14.82 3.416 -12.445 1 93.69 238 MET A C 1
ATOM 1819 O O . MET A 1 238 ? -15.797 3.285 -11.711 1 93.69 238 MET A O 1
ATOM 1823 N N . ARG A 1 239 ? -14.867 3.357 -13.734 1 93.5 239 ARG A N 1
ATOM 1824 C CA . ARG A 1 239 ? -16.125 3.156 -14.438 1 93.5 239 ARG A CA 1
ATOM 1825 C C . ARG A 1 239 ? -16.812 1.865 -13.984 1 93.5 239 ARG A C 1
ATOM 1827 O O . ARG A 1 239 ? -18.016 1.844 -13.75 1 93.5 239 ARG A O 1
ATOM 1834 N N . TYR A 1 240 ? -16.016 0.829 -13.781 1 94.5 240 TYR A N 1
ATOM 1835 C CA . TYR A 1 240 ? -16.594 -0.491 -13.547 1 94.5 240 TYR A CA 1
ATOM 1836 C C . TYR A 1 240 ? -16.75 -0.764 -12.055 1 94.5 240 TYR A C 1
ATOM 1838 O O . TYR A 1 240 ? -17.453 -1.686 -11.656 1 94.5 240 TYR A O 1
ATOM 1846 N N . THR A 1 241 ? -16.094 0.014 -11.203 1 93.56 241 THR A N 1
ATOM 1847 C CA . THR A 1 241 ? -16.125 -0.334 -9.781 1 93.56 241 THR A CA 1
ATOM 1848 C C . THR A 1 241 ? -16.875 0.733 -8.984 1 93.56 241 THR A C 1
ATOM 1850 O O . THR A 1 241 ? -17.25 0.5 -7.836 1 93.56 241 THR A O 1
ATOM 1853 N N . MET A 1 242 ? -17 1.952 -9.344 1 83.56 242 MET A N 1
ATOM 1854 C CA . MET A 1 242 ? -17.75 2.98 -8.641 1 83.56 242 MET A CA 1
ATOM 1855 C C . MET A 1 242 ? -19.234 2.908 -9 1 83.56 242 MET A C 1
ATOM 1857 O O . MET A 1 242 ? -20.094 3.15 -8.148 1 83.56 242 MET A O 1
ATOM 1861 N N . ASN A 1 243 ? -19.688 2.957 -10.312 1 62.41 243 ASN A N 1
ATOM 1862 C CA . ASN A 1 243 ? -21.062 3.096 -10.789 1 62.41 243 ASN A CA 1
ATOM 1863 C C . ASN A 1 243 ? -21.875 1.836 -10.523 1 62.41 243 ASN A C 1
ATOM 1865 O O . ASN A 1 243 ? -23.047 1.764 -10.891 1 62.41 243 ASN A O 1
ATOM 1869 N N . ILE A 1 244 ? -21.391 0.656 -10.219 1 50.69 244 ILE A N 1
ATOM 1870 C CA . ILE A 1 244 ? -22.297 -0.493 -10.203 1 50.69 244 ILE A CA 1
ATOM 1871 C C . ILE A 1 244 ? -23.125 -0.484 -8.922 1 50.69 244 ILE A C 1
ATOM 1873 O O . ILE A 1 244 ? -22.578 -0.634 -7.824 1 50.69 244 ILE A O 1
ATOM 1877 N N . GLU A 1 245 ? -24.016 0.314 -8.703 1 44.03 245 GLU A N 1
ATOM 1878 C CA . GLU A 1 245 ? -25.078 0.02 -7.754 1 44.03 245 GLU A CA 1
ATOM 1879 C C . GLU A 1 245 ? -25.312 -1.483 -7.633 1 44.03 245 GLU A C 1
ATOM 1881 O O . GLU A 1 245 ? -25.594 -2.158 -8.633 1 44.03 245 GLU A O 1
ATOM 1886 N N . CYS A 1 246 ? -24.641 -2.133 -6.898 1 35 246 CYS A N 1
ATOM 1887 C CA . CYS A 1 246 ? -25.078 -3.51 -6.703 1 35 246 CYS A CA 1
ATOM 1888 C C . CYS A 1 246 ? -26.594 -3.594 -6.652 1 35 246 CYS A C 1
ATOM 1890 O O . CYS A 1 246 ? -27.25 -2.805 -5.965 1 35 246 CYS A O 1
ATOM 1892 N N . PRO A 1 247 ? -27.297 -4.211 -7.555 1 33.56 247 PRO A N 1
ATOM 1893 C CA . PRO A 1 247 ? -28.688 -4.551 -7.297 1 33.56 247 PRO A CA 1
ATOM 1894 C C . PRO A 1 247 ? -28.906 -5.168 -5.918 1 33.56 247 PRO A C 1
ATOM 1896 O O . PRO A 1 247 ? -28.391 -6.246 -5.629 1 33.56 247 PRO A O 1
ATOM 1899 N N . GLY A 1 248 ? -28.641 -4.57 -4.781 1 31.05 248 GLY A N 1
ATOM 1900 C CA . GLY A 1 248 ? -29.203 -5.148 -3.574 1 31.05 248 GLY A CA 1
ATOM 1901 C C . GLY A 1 248 ? -30.547 -5.82 -3.807 1 31.05 248 GLY A C 1
ATOM 1902 O O . GLY A 1 248 ? -31.203 -5.578 -4.82 1 31.05 248 GLY A O 1
ATOM 1903 N N . THR A 1 249 ? -30.766 -7.008 -2.996 1 32.72 249 THR A N 1
ATOM 1904 C CA . THR A 1 249 ? -31.922 -7.754 -2.5 1 32.72 249 THR A CA 1
ATOM 1905 C C . THR A 1 249 ? -33.031 -6.805 -2.051 1 32.72 249 THR A C 1
ATOM 1907 O O . THR A 1 249 ? -32.812 -5.977 -1.163 1 32.72 249 THR A O 1
ATOM 1910 N N . SER A 1 250 ? -33.844 -6.375 -2.883 1 29.64 250 SER A N 1
ATOM 1911 C CA . SER A 1 250 ? -35.188 -5.98 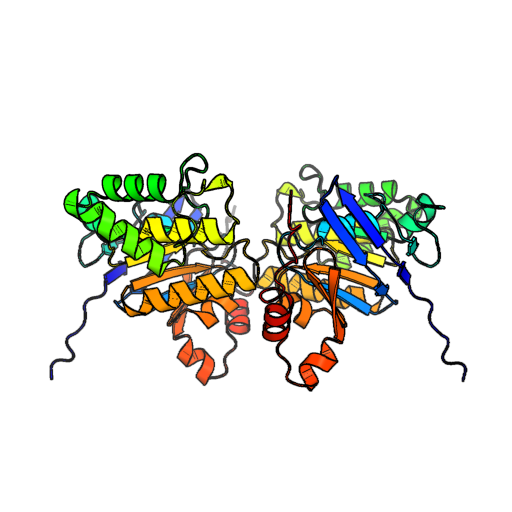-2.512 1 29.64 250 SER A CA 1
ATOM 1912 C C . SER A 1 250 ? -35.75 -6.879 -1.412 1 29.64 250 SER A C 1
ATOM 1914 O O . SER A 1 250 ? -36.094 -8.031 -1.664 1 29.64 250 SER A O 1
ATOM 1916 N N . LEU A 1 251 ? -35.25 -7.031 -0.245 1 24.95 251 LEU A N 1
ATOM 1917 C CA . LEU A 1 251 ? -36.156 -7.504 0.813 1 24.95 251 LEU A CA 1
ATOM 1918 C C . LEU A 1 251 ? -37.406 -6.633 0.912 1 24.95 251 LEU A C 1
ATOM 1920 O O . LEU A 1 251 ? -37.312 -5.461 1.276 1 24.95 251 LEU A O 1
ATOM 1924 N N . THR A 1 252 ? -38.25 -6.727 -0.058 1 24.61 252 THR A N 1
ATOM 1925 C CA . THR A 1 252 ? -39.625 -6.52 0.378 1 24.61 252 THR A CA 1
ATOM 1926 C C . THR A 1 252 ? -39.844 -7.137 1.753 1 24.61 252 THR A C 1
ATOM 1928 O O . THR A 1 252 ? -39.438 -8.273 2.002 1 24.61 252 THR A O 1
ATOM 1931 N N . PRO A 1 253 ? -40.469 -6.328 2.604 1 21.23 253 PRO A N 1
ATOM 1932 C CA . PRO A 1 253 ? -41.062 -7.055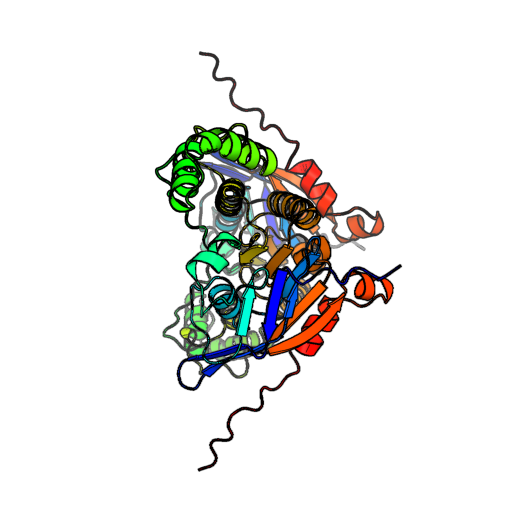 3.734 1 21.23 253 PRO A CA 1
ATOM 1933 C C . PRO A 1 253 ? -41.906 -8.25 3.293 1 21.23 253 PRO A C 1
ATOM 1935 O O . PRO A 1 253 ? -42.469 -8.242 2.193 1 21.23 253 PRO A O 1
ATOM 1938 N N . MET B 1 1 ? 5.25 47.719 -4.648 1 32.72 1 MET B N 1
ATOM 1939 C CA . MET B 1 1 ? 4.246 46.781 -4.168 1 32.72 1 MET B CA 1
ATOM 1940 C C . MET B 1 1 ? 4.895 45.656 -3.348 1 32.72 1 MET B C 1
ATOM 1942 O O . MET B 1 1 ? 5.707 44.906 -3.865 1 32.72 1 MET B O 1
ATOM 1946 N N . THR B 1 2 ? 5.262 45.844 -2.131 1 38.31 2 THR B N 1
ATOM 1947 C CA . THR B 1 2 ? 6.066 45.062 -1.212 1 38.31 2 THR B CA 1
ATOM 1948 C C . THR B 1 2 ? 5.617 43.594 -1.22 1 38.31 2 THR B C 1
ATOM 1950 O O . THR B 1 2 ? 4.438 43.312 -0.995 1 38.31 2 THR B O 1
ATOM 1953 N N . GLU B 1 3 ? 6.051 42.812 -2.166 1 41.47 3 GLU B N 1
ATOM 1954 C CA . GLU B 1 3 ? 5.73 41.406 -2.195 1 41.47 3 GLU B CA 1
ATOM 1955 C C . GLU B 1 3 ? 5.477 40.844 -0.79 1 41.47 3 GLU B C 1
ATOM 1957 O O . GLU B 1 3 ? 6.359 40.906 0.069 1 41.47 3 GLU B O 1
ATOM 1962 N N . GLN B 1 4 ? 4.414 41.219 -0.123 1 45.47 4 GLN B N 1
ATOM 1963 C CA . GLN B 1 4 ? 4.008 40.812 1.218 1 45.47 4 GLN B CA 1
ATOM 1964 C C . GLN B 1 4 ? 4.523 39.406 1.545 1 45.47 4 GLN B C 1
ATOM 1966 O O . GLN B 1 4 ? 4.164 38.438 0.875 1 45.47 4 GLN B O 1
ATOM 1971 N N . ILE B 1 5 ? 5.746 39.25 1.889 1 53.38 5 ILE B N 1
ATOM 1972 C CA . ILE B 1 5 ? 6.461 38.031 2.303 1 53.38 5 ILE B CA 1
ATOM 1973 C C . ILE B 1 5 ? 5.582 37.219 3.242 1 53.38 5 ILE B C 1
ATOM 1975 O O . ILE B 1 5 ? 5.312 37.625 4.371 1 53.38 5 ILE B O 1
ATOM 1979 N N . VAL B 1 6 ? 4.539 36.469 2.693 1 67 6 VAL B N 1
ATOM 1980 C CA . VAL B 1 6 ? 3.686 35.625 3.52 1 67 6 VAL B CA 1
ATOM 1981 C C . VAL B 1 6 ? 4.551 34.688 4.371 1 67 6 VAL B C 1
ATOM 1983 O O . VAL B 1 6 ? 5.406 34 3.85 1 67 6 VAL B O 1
ATOM 1986 N N . SER B 1 7 ? 4.621 34.938 5.59 1 85.94 7 SER B N 1
ATOM 1987 C CA . SER B 1 7 ? 5.352 34.156 6.578 1 85.94 7 SER B CA 1
ATOM 1988 C C . SER B 1 7 ? 4.965 32.688 6.508 1 85.94 7 SER B C 1
ATOM 1990 O O . SER B 1 7 ? 3.805 32.344 6.254 1 85.94 7 SER B O 1
ATOM 1992 N N . PRO B 1 8 ? 5.945 31.766 6.523 1 94.62 8 PRO B N 1
ATOM 1993 C CA . PRO B 1 8 ? 5.641 30.328 6.512 1 94.62 8 PRO B CA 1
ATOM 1994 C C . PRO B 1 8 ? 4.809 29.891 7.715 1 94.62 8 PRO B C 1
ATOM 1996 O O . PRO B 1 8 ? 4.977 30.438 8.812 1 94.62 8 PRO B O 1
ATOM 1999 N N . THR B 1 9 ? 3.924 29.031 7.473 1 97.56 9 THR B N 1
ATOM 2000 C CA . THR B 1 9 ? 3.113 28.484 8.555 1 97.56 9 THR B CA 1
ATOM 2001 C C . THR B 1 9 ? 3.875 27.391 9.297 1 97.56 9 THR B C 1
ATOM 2003 O O . THR B 1 9 ? 3.582 27.094 10.453 1 97.56 9 THR B O 1
ATOM 2006 N N . LEU B 1 10 ? 4.801 26.734 8.648 1 98.06 10 LEU B N 1
ATOM 2007 C CA . LEU B 1 10 ? 5.688 25.734 9.234 1 98.06 10 LEU B CA 1
ATOM 2008 C C . LEU B 1 10 ? 7.137 25.984 8.844 1 98.06 10 LEU B C 1
ATOM 2010 O O . LEU B 1 10 ? 7.445 26.156 7.664 1 98.06 10 LEU B O 1
ATOM 2014 N N . SER B 1 11 ? 7.988 26.141 9.844 1 98.25 11 SER B N 1
ATOM 2015 C CA . SER B 1 11 ? 9.422 26.312 9.617 1 98.25 11 SER B CA 1
ATOM 2016 C C . SER B 1 11 ? 10.234 25.328 10.461 1 98.25 11 SER B C 1
ATOM 2018 O O . SER B 1 11 ? 10.062 25.25 11.672 1 98.25 11 SER B O 1
ATOM 2020 N N . VAL B 1 12 ? 11.062 24.562 9.82 1 98.31 12 VAL B N 1
ATOM 2021 C CA . VAL B 1 12 ? 11.922 23.578 10.461 1 98.31 12 VAL B CA 1
ATOM 2022 C C . VAL B 1 12 ? 13.383 23.859 10.102 1 98.31 12 VAL B C 1
ATOM 2024 O O . VAL B 1 12 ? 13.727 23.969 8.922 1 98.31 12 VAL B O 1
ATOM 2027 N N . LYS B 1 13 ? 14.211 23.984 11.086 1 98.06 13 LYS B N 1
ATOM 2028 C CA . LYS B 1 13 ? 15.625 24.281 10.859 1 98.06 13 LYS B CA 1
ATOM 2029 C C . LYS B 1 13 ? 16.516 23.312 11.633 1 98.06 13 LYS B C 1
ATOM 2031 O O . LYS B 1 13 ? 16.453 23.25 12.859 1 98.06 13 LYS B O 1
ATOM 2036 N N . GLY B 1 14 ? 17.344 22.625 10.891 1 97.81 14 GLY B N 1
ATOM 2037 C CA . GLY B 1 14 ? 18.359 21.766 11.484 1 97.81 14 GLY B CA 1
ATOM 2038 C C . GLY B 1 14 ? 17.797 20.641 12.328 1 97.81 14 GLY B C 1
ATOM 2039 O O . GLY B 1 14 ? 18.344 20.312 13.383 1 97.81 14 GLY B O 1
ATOM 2040 N N . LEU B 1 15 ? 16.734 20.094 11.93 1 97.75 15 LEU B N 1
ATOM 2041 C CA . LEU B 1 15 ? 16.047 19.094 12.734 1 97.75 15 LEU B CA 1
ATOM 2042 C C . LEU B 1 15 ? 16.812 17.766 12.75 1 97.75 15 LEU B C 1
ATOM 2044 O O . LEU B 1 15 ? 17.156 17.234 11.695 1 97.75 15 LEU B O 1
ATOM 2048 N N . CYS B 1 16 ? 17.078 17.312 13.945 1 97.69 16 CYS B N 1
ATOM 2049 C CA . CYS B 1 16 ? 17.797 16.047 14.125 1 97.69 16 CYS B CA 1
ATOM 2050 C C . CYS B 1 16 ? 17.125 15.188 15.188 1 97.69 16 CYS B C 1
ATOM 2052 O O . CYS B 1 16 ? 16.5 15.711 16.109 1 97.69 16 CYS B O 1
ATOM 2054 N N . ARG B 1 17 ? 17.172 13.922 14.961 1 97.12 17 ARG B N 1
ATOM 2055 C CA . ARG B 1 17 ? 16.75 12.961 15.977 1 97.12 17 ARG B CA 1
ATOM 2056 C C . ARG B 1 17 ? 17.672 11.742 15.984 1 97.12 17 ARG B C 1
ATOM 2058 O O . ARG B 1 17 ? 17.875 11.102 14.945 1 97.12 17 ARG B O 1
ATOM 2065 N N . TYR B 1 18 ? 18.141 11.406 17.156 1 94 18 TYR B N 1
ATOM 2066 C CA . TYR B 1 18 ? 19 10.242 17.359 1 94 18 TYR B CA 1
ATOM 2067 C C . TYR B 1 18 ? 18.359 9.242 18.328 1 94 18 TYR B C 1
ATOM 2069 O O . TYR B 1 18 ? 17.766 9.641 19.328 1 94 18 TYR B O 1
ATOM 2077 N N . PHE B 1 19 ? 18.359 8.023 17.906 1 92.12 19 PHE B N 1
ATOM 2078 C CA . PHE B 1 19 ? 18.047 6.918 18.812 1 92.12 19 PHE B CA 1
ATOM 2079 C C . PHE B 1 19 ? 19.297 6.109 19.125 1 92.12 19 PHE B C 1
ATOM 2081 O O . PHE B 1 19 ? 19.688 5.242 18.328 1 92.12 19 PHE B O 1
ATOM 2088 N N . GLY B 1 20 ? 19.844 6.324 20.203 1 89.81 20 GLY B N 1
ATOM 2089 C CA . GLY B 1 20 ? 21.172 5.781 20.406 1 89.81 20 GLY B CA 1
ATOM 2090 C C . GLY B 1 20 ? 22.188 6.285 19.406 1 89.81 20 GLY B C 1
ATOM 2091 O O . GLY B 1 20 ? 22.391 7.496 19.281 1 89.81 20 GLY B O 1
ATOM 2092 N N . THR B 1 21 ? 22.703 5.27 18.656 1 85.69 21 THR B N 1
ATOM 2093 C CA . THR B 1 21 ? 23.719 5.645 17.672 1 85.69 21 THR B CA 1
ATOM 2094 C C . THR B 1 21 ? 23.078 5.809 16.281 1 85.69 21 THR B C 1
ATOM 2096 O O . THR B 1 21 ? 23.75 6.246 15.344 1 85.69 21 THR B O 1
ATOM 2099 N N . ARG B 1 22 ? 21.844 5.57 16.203 1 86.69 22 ARG B N 1
ATOM 2100 C CA . ARG B 1 22 ? 21.188 5.633 14.898 1 86.69 22 ARG B CA 1
ATOM 2101 C C . ARG B 1 22 ? 20.469 6.961 14.711 1 86.69 22 ARG B C 1
ATOM 2103 O O . ARG B 1 22 ? 19.672 7.367 15.57 1 86.69 22 ARG B O 1
ATOM 2110 N N . ALA B 1 23 ? 20.828 7.625 13.672 1 88.69 23 ALA B N 1
ATOM 2111 C CA . ALA B 1 23 ? 20.125 8.867 13.336 1 88.69 23 ALA B CA 1
ATOM 2112 C C . ALA B 1 23 ? 18.891 8.586 12.492 1 88.69 23 ALA B C 1
ATOM 2114 O O . ALA B 1 23 ? 18.984 7.977 11.422 1 88.69 23 ALA B O 1
ATOM 2115 N N . ALA B 1 24 ? 17.781 9.055 12.984 1 93.5 24 ALA B N 1
ATOM 2116 C CA . ALA B 1 24 ? 16.531 8.883 12.25 1 93.5 24 ALA B CA 1
ATOM 2117 C C . ALA B 1 24 ? 16.219 10.109 11.398 1 93.5 24 ALA B C 1
ATOM 2119 O O . ALA B 1 24 ? 15.508 10.008 10.398 1 93.5 24 ALA B O 1
ATOM 2120 N N . ALA B 1 25 ? 16.703 11.203 11.797 1 97.06 25 ALA B N 1
ATOM 2121 C CA . ALA B 1 25 ? 16.641 12.469 11.062 1 97.06 25 ALA B CA 1
ATOM 2122 C C . ALA B 1 25 ? 17.922 13.258 11.227 1 97.06 25 ALA B C 1
ATOM 2124 O O . ALA B 1 25 ? 18.469 13.375 12.328 1 97.06 25 ALA B O 1
ATOM 2125 N N . HIS B 1 26 ? 18.344 13.766 10.102 1 96.62 26 HIS B N 1
ATOM 2126 C CA . HIS B 1 26 ? 19.625 14.469 10.094 1 96.62 26 HIS B CA 1
ATOM 2127 C C . HIS B 1 26 ? 19.531 15.789 9.344 1 96.62 26 HIS B C 1
ATOM 2129 O O . HIS B 1 26 ? 19.609 15.82 8.109 1 96.62 26 HIS B O 1
ATOM 2135 N N . ASP B 1 27 ? 19.531 16.844 10.125 1 96.81 27 ASP B N 1
ATOM 2136 C CA . ASP B 1 27 ? 19.594 18.203 9.602 1 96.81 27 ASP B CA 1
ATOM 2137 C C . ASP B 1 27 ? 18.5 18.453 8.562 1 96.81 27 ASP B C 1
ATOM 2139 O O . ASP B 1 27 ? 18.797 18.859 7.438 1 96.81 27 ASP B O 1
ATOM 2143 N N . VAL B 1 28 ? 17.328 18.125 8.938 1 97.75 28 VAL B N 1
ATOM 2144 C CA . VAL B 1 28 ? 16.188 18.312 8.055 1 97.75 28 VAL B CA 1
ATOM 2145 C C . VAL B 1 28 ? 15.719 19.766 8.125 1 97.75 28 VAL B C 1
ATOM 2147 O O . VAL B 1 28 ? 15.547 20.312 9.211 1 97.75 28 VAL B O 1
ATOM 2150 N N . ASN B 1 29 ? 15.594 20.406 6.996 1 98.06 29 ASN B N 1
ATOM 2151 C CA . ASN B 1 29 ? 15.109 21.781 6.844 1 98.06 29 ASN B CA 1
ATOM 2152 C C . ASN B 1 29 ? 13.906 21.844 5.898 1 98.06 29 ASN B C 1
ATOM 2154 O O . ASN B 1 29 ? 13.938 21.25 4.812 1 98.06 29 ASN B O 1
ATOM 2158 N N . LEU B 1 30 ? 12.852 22.469 6.395 1 96.38 30 LEU B N 1
ATOM 2159 C CA . LEU B 1 30 ? 11.727 22.656 5.477 1 96.38 30 LEU B CA 1
ATOM 2160 C C . LEU B 1 30 ? 10.875 23.844 5.895 1 96.38 30 LEU B C 1
ATOM 2162 O O . LEU B 1 30 ? 10.945 24.297 7.039 1 96.38 30 LEU B O 1
ATOM 2166 N N . GLU B 1 31 ? 10.211 24.344 4.926 1 97.19 31 GLU B N 1
ATOM 2167 C CA . GLU B 1 31 ? 9.234 25.422 5.102 1 97.19 31 GLU B CA 1
ATOM 2168 C C . GLU B 1 31 ? 7.945 25.125 4.336 1 97.19 31 GLU B C 1
ATOM 2170 O O . GLU B 1 31 ? 7.98 24.516 3.258 1 97.19 31 GLU B O 1
ATOM 2175 N N . LEU B 1 32 ? 6.945 25.562 4.918 1 97.56 32 LEU B N 1
ATOM 2176 C CA . LEU B 1 32 ? 5.625 25.375 4.32 1 97.56 32 LEU B CA 1
ATOM 2177 C C . LEU B 1 32 ? 4.793 26.656 4.441 1 97.56 32 LEU B C 1
ATOM 2179 O O . LEU B 1 32 ? 4.797 27.297 5.492 1 97.56 32 LEU B O 1
ATOM 2183 N N . ARG B 1 33 ? 4.086 27 3.41 1 96.44 33 ARG B N 1
ATOM 2184 C CA . ARG B 1 33 ? 3.242 28.203 3.389 1 96.44 33 ARG B CA 1
ATOM 2185 C C . ARG B 1 33 ? 1.778 27.828 3.184 1 96.44 33 ARG B C 1
ATOM 2187 O O . ARG B 1 33 ? 1.472 26.734 2.693 1 96.44 33 ARG B O 1
ATOM 2194 N N . ARG B 1 34 ? 0.973 28.734 3.602 1 96.38 34 ARG B N 1
ATOM 2195 C CA . ARG B 1 34 ? -0.454 28.547 3.369 1 96.38 34 ARG B CA 1
ATOM 2196 C C . ARG B 1 34 ? -0.75 28.391 1.881 1 96.38 34 ARG B C 1
ATOM 2198 O O . ARG B 1 34 ? -0.192 29.125 1.056 1 96.38 34 ARG B O 1
ATOM 2205 N N . GLY B 1 35 ? -1.604 27.375 1.572 1 96.38 35 GLY B N 1
ATOM 2206 C CA . GLY B 1 35 ? -1.952 27.172 0.177 1 96.38 35 GLY B CA 1
ATOM 2207 C C . GLY B 1 35 ? -0.999 26.234 -0.54 1 96.38 35 GLY B C 1
ATOM 2208 O O . GLY B 1 35 ? -1.047 26.109 -1.765 1 96.38 35 GLY B O 1
ATOM 2209 N N . GLU B 1 36 ? -0.155 25.594 0.239 1 97.19 36 GLU B N 1
ATOM 2210 C CA . GLU B 1 36 ? 0.846 24.703 -0.337 1 97.19 36 GLU B CA 1
ATOM 2211 C C . GLU B 1 36 ? 0.718 23.281 0.228 1 97.19 36 GLU B C 1
ATOM 2213 O O . GLU B 1 36 ? 0.43 23.109 1.413 1 97.19 36 GLU B O 1
ATOM 2218 N N . VAL B 1 37 ? 0.896 22.328 -0.65 1 98.62 37 VAL B N 1
ATOM 2219 C CA . VAL B 1 37 ? 0.972 20.922 -0.244 1 98.62 37 VAL B CA 1
ATOM 2220 C C . VAL B 1 37 ? 2.389 20.406 -0.461 1 98.62 37 VAL B C 1
ATOM 2222 O O . VAL B 1 37 ? 2.889 20.391 -1.59 1 98.62 37 VAL B O 1
ATOM 2225 N N . LEU B 1 38 ? 3.033 20 0.618 1 98.62 38 LEU B N 1
ATOM 2226 C CA . LEU B 1 38 ? 4.383 19.453 0.575 1 98.62 38 LEU B CA 1
ATOM 2227 C C . LEU B 1 38 ? 4.363 17.953 0.831 1 98.62 38 LEU B C 1
ATOM 2229 O O . LEU B 1 38 ? 3.754 17.484 1.799 1 98.62 38 LEU B O 1
ATOM 2233 N N . GLY B 1 39 ? 5.012 17.234 -0.074 1 98.62 39 GLY B N 1
ATOM 2234 C CA . GLY B 1 39 ? 5.152 15.789 0.109 1 98.62 39 GLY B CA 1
ATOM 2235 C C . GLY B 1 39 ? 6.52 15.391 0.63 1 98.62 39 GLY B C 1
ATOM 2236 O O . GLY B 1 39 ? 7.543 15.805 0.085 1 98.62 39 GLY B O 1
ATOM 2237 N N . LEU B 1 40 ? 6.512 14.68 1.705 1 98.31 40 LEU B N 1
ATOM 2238 C CA . LEU B 1 40 ? 7.703 13.977 2.17 1 98.31 40 LEU B CA 1
ATOM 2239 C C . LEU B 1 40 ? 7.727 12.539 1.657 1 98.31 40 LEU B C 1
ATOM 2241 O O . LEU B 1 40 ? 7.062 11.664 2.219 1 98.31 40 LEU B O 1
ATOM 2245 N N . LEU B 1 41 ? 8.508 12.367 0.652 1 98.12 41 LEU B N 1
ATOM 2246 C CA . LEU B 1 41 ? 8.602 11.086 -0.043 1 98.12 41 LEU B CA 1
ATOM 2247 C C . LEU B 1 41 ? 9.859 10.328 0.376 1 98.12 41 LEU B C 1
ATOM 2249 O O . LEU B 1 41 ? 10.93 10.922 0.491 1 98.12 41 LEU B O 1
ATOM 2253 N N . GLY B 1 42 ? 9.75 9.055 0.589 1 96.62 42 GLY B N 1
ATOM 2254 C CA . GLY B 1 42 ? 10.891 8.242 0.959 1 96.62 42 GLY B CA 1
ATOM 2255 C C . GLY B 1 42 ? 10.547 6.777 1.146 1 96.62 42 GLY B C 1
ATOM 2256 O O . GLY B 1 42 ? 9.383 6.434 1.364 1 96.62 42 GLY B O 1
ATOM 2257 N N . PRO B 1 43 ? 11.539 5.961 1.056 1 94.62 43 PRO B N 1
ATOM 2258 C CA . PRO B 1 43 ? 11.305 4.539 1.318 1 94.62 43 PRO B CA 1
ATOM 2259 C C . PRO B 1 43 ? 10.992 4.254 2.787 1 94.62 43 PRO B C 1
ATOM 2261 O O . PRO B 1 43 ? 11.047 5.164 3.619 1 94.62 43 PRO B O 1
ATOM 2264 N N . ASN B 1 44 ? 10.609 3.002 3.008 1 89.69 44 ASN B N 1
ATOM 2265 C CA . ASN B 1 44 ? 10.406 2.598 4.395 1 89.69 44 ASN B CA 1
ATOM 2266 C C . ASN B 1 44 ? 11.695 2.738 5.211 1 89.69 44 ASN B C 1
ATOM 2268 O O . ASN B 1 44 ? 12.781 2.406 4.73 1 89.69 44 ASN B O 1
ATOM 2272 N N . GLY B 1 45 ? 11.609 3.371 6.316 1 90.56 45 GLY B N 1
ATOM 2273 C CA . GLY B 1 45 ? 12.766 3.553 7.176 1 90.56 45 GLY B CA 1
ATOM 2274 C C . GLY B 1 45 ? 13.516 4.844 6.906 1 90.56 45 GLY B C 1
ATOM 2275 O O . GLY B 1 45 ? 14.531 5.125 7.539 1 90.56 45 GLY B O 1
ATOM 2276 N N . ALA B 1 46 ? 12.984 5.66 6.059 1 94.38 46 ALA B N 1
ATOM 2277 C CA . ALA B 1 46 ? 13.688 6.871 5.645 1 94.38 46 ALA B CA 1
ATOM 2278 C C . ALA B 1 46 ? 13.609 7.945 6.723 1 94.38 46 ALA B C 1
ATOM 2280 O O . ALA B 1 46 ? 14.305 8.961 6.645 1 94.38 46 ALA B O 1
ATOM 2281 N N . GLY B 1 47 ? 12.773 7.742 7.73 1 95.44 47 GLY B N 1
ATOM 2282 C CA . GLY B 1 47 ? 12.633 8.719 8.805 1 95.44 47 GLY B CA 1
ATOM 2283 C C . GLY B 1 47 ? 11.336 9.5 8.734 1 95.44 47 GLY B C 1
ATOM 2284 O O . GLY B 1 47 ? 11.125 10.43 9.516 1 95.44 47 GLY B O 1
ATOM 2285 N N . LYS B 1 48 ? 10.445 9.156 7.844 1 96.88 48 LYS B N 1
ATOM 2286 C CA . LYS B 1 48 ? 9.219 9.906 7.617 1 96.88 48 LYS B CA 1
ATOM 2287 C C . LYS B 1 48 ? 8.391 10.016 8.898 1 96.88 48 LYS B C 1
ATOM 2289 O O . LYS B 1 48 ? 8.031 11.117 9.32 1 96.88 48 LYS B O 1
ATOM 2294 N N . THR B 1 49 ? 8.125 8.898 9.57 1 95.94 49 THR B N 1
ATOM 2295 C CA . THR B 1 49 ? 7.297 8.859 10.766 1 95.94 49 THR B CA 1
ATOM 2296 C C . THR B 1 49 ? 7.957 9.633 11.906 1 95.94 49 THR B C 1
ATOM 2298 O O . THR B 1 49 ? 7.285 10.359 12.641 1 95.94 49 THR B O 1
ATOM 2301 N N . THR B 1 50 ? 9.266 9.492 12.031 1 97 50 THR B N 1
ATOM 2302 C CA . THR B 1 50 ? 10.008 10.211 13.055 1 97 50 THR B CA 1
ATOM 2303 C C . THR B 1 50 ? 9.875 11.719 12.859 1 97 50 THR B C 1
ATOM 2305 O O . THR B 1 50 ? 9.586 12.453 13.805 1 97 50 THR B O 1
ATOM 2308 N N . ILE B 1 51 ? 10.008 12.117 11.641 1 98 51 ILE B N 1
ATOM 2309 C CA . ILE B 1 51 ? 9.898 13.531 11.32 1 98 51 ILE B CA 1
ATOM 2310 C C . ILE B 1 51 ? 8.469 14.016 11.586 1 98 51 ILE B C 1
ATOM 2312 O O . ILE B 1 51 ? 8.266 15.055 12.203 1 98 51 ILE B O 1
ATOM 2316 N N . MET B 1 52 ? 7.469 13.258 11.203 1 97.81 52 MET B N 1
ATOM 2317 C CA . MET B 1 52 ? 6.074 13.633 11.43 1 97.81 52 MET B CA 1
ATOM 2318 C C . MET B 1 52 ? 5.781 13.789 12.922 1 97.81 52 MET B C 1
ATOM 2320 O O . MET B 1 52 ? 5.109 14.734 13.328 1 97.81 52 MET B O 1
ATOM 2324 N N . ARG B 1 53 ? 6.316 12.93 13.68 1 97.69 53 ARG B N 1
ATOM 2325 C CA . ARG B 1 53 ? 6.094 12.969 15.117 1 97.69 53 ARG B CA 1
ATOM 2326 C C . ARG B 1 53 ? 6.766 14.195 15.742 1 97.69 53 ARG B C 1
ATOM 2328 O O . ARG B 1 53 ? 6.234 14.789 16.672 1 97.69 53 ARG B O 1
ATOM 2335 N N . MET B 1 54 ? 7.887 14.531 15.219 1 98.12 54 MET B N 1
ATOM 2336 C CA . MET B 1 54 ? 8.547 15.734 15.719 1 98.12 54 MET B CA 1
ATOM 2337 C C . MET B 1 54 ? 7.766 16.984 15.336 1 98.12 54 MET B C 1
ATOM 2339 O O . MET B 1 54 ? 7.594 17.891 16.156 1 98.12 54 MET B O 1
ATOM 2343 N N . LEU B 1 55 ? 7.227 16.984 14.125 1 98.12 55 LEU B N 1
ATOM 2344 C CA . LEU B 1 55 ? 6.488 18.141 13.633 1 98.12 55 LEU B CA 1
ATOM 2345 C C . LEU B 1 55 ? 5.215 18.359 14.445 1 98.12 55 LEU B C 1
ATOM 2347 O O . LEU B 1 55 ? 4.727 19.484 14.555 1 98.12 55 LEU B O 1
ATOM 2351 N N . THR B 1 56 ? 4.699 17.297 15.008 1 97.56 56 THR B N 1
ATOM 2352 C CA . THR B 1 56 ? 3.439 17.375 15.742 1 97.56 56 THR B CA 1
ATOM 2353 C C . THR B 1 56 ? 3.695 17.547 17.234 1 97.56 56 THR B C 1
ATOM 2355 O O . THR B 1 56 ? 2.756 17.688 18.016 1 97.56 56 THR B O 1
ATOM 2358 N N . GLY B 1 57 ? 4.93 17.438 17.625 1 96.75 57 GLY B N 1
ATOM 2359 C CA . GLY B 1 57 ? 5.281 17.547 19.031 1 96.75 57 GLY B CA 1
ATOM 2360 C C . GLY B 1 57 ? 5.109 16.25 19.797 1 96.75 57 GLY B C 1
ATOM 2361 O O . GLY B 1 57 ? 5.152 16.234 21.031 1 96.75 57 GLY B O 1
ATOM 2362 N N . ASN B 1 58 ? 4.879 15.172 19.109 1 96.19 58 ASN B N 1
ATOM 2363 C CA . ASN B 1 58 ? 4.719 13.867 19.734 1 96.19 58 ASN B CA 1
ATOM 2364 C C . ASN B 1 58 ? 6.066 13.203 20 1 96.19 58 ASN B C 1
ATOM 2366 O O . ASN B 1 58 ? 6.133 12.156 20.641 1 96.19 58 ASN B O 1
ATOM 2370 N N . LEU B 1 59 ? 7.09 13.805 19.547 1 96.25 59 LEU B N 1
ATOM 2371 C CA . LEU B 1 59 ? 8.477 13.406 19.75 1 96.25 59 LEU B CA 1
ATOM 2372 C C . LEU B 1 59 ? 9.391 14.617 19.812 1 96.25 59 LEU B C 1
ATOM 2374 O O . LEU B 1 59 ? 9.305 15.508 18.969 1 96.25 59 LEU B O 1
ATOM 2378 N N . ALA B 1 60 ? 10.211 14.695 20.812 1 95.88 60 ALA B N 1
ATOM 2379 C CA . ALA B 1 60 ? 11.141 15.812 20.938 1 95.88 60 ALA B CA 1
ATOM 2380 C C . ALA B 1 60 ? 12.344 15.633 20.016 1 95.88 60 ALA B C 1
ATOM 2382 O O . ALA B 1 60 ? 12.922 14.547 19.953 1 95.88 60 ALA B O 1
ATOM 2383 N N . PRO B 1 61 ? 12.727 16.625 19.375 1 97.12 61 PRO B N 1
ATOM 2384 C CA . PRO B 1 61 ? 13.961 16.547 18.578 1 97.12 61 PRO B CA 1
ATOM 2385 C C . PRO B 1 61 ? 15.211 16.531 19.453 1 97.12 61 PRO B C 1
ATOM 2387 O O . PRO B 1 61 ? 15.172 16.953 20.609 1 97.12 61 PRO B O 1
ATOM 2390 N N . SER B 1 62 ? 16.266 15.922 18.844 1 96.75 62 SER B N 1
ATOM 2391 C CA . SER B 1 62 ? 17.562 16 19.516 1 96.75 62 SER B CA 1
ATOM 2392 C C . SER B 1 62 ? 18.219 17.359 19.281 1 96.75 62 SER B C 1
ATOM 2394 O O . SER B 1 62 ? 19 17.828 20.109 1 96.75 62 SER B O 1
ATOM 2396 N N . ALA B 1 63 ? 17.953 17.938 18.172 1 96.75 63 ALA B N 1
ATOM 2397 C CA . ALA B 1 63 ? 18.438 19.266 17.812 1 96.75 63 ALA B CA 1
ATOM 2398 C C . ALA B 1 63 ? 17.547 19.906 16.75 1 96.75 63 ALA B C 1
ATOM 2400 O O . ALA B 1 63 ? 16.719 19.234 16.141 1 96.75 63 ALA B O 1
ATOM 2401 N N . GLY B 1 64 ? 17.594 21.234 16.688 1 97.62 64 GLY B N 1
ATOM 2402 C CA . GLY B 1 64 ? 16.828 21.969 15.68 1 97.62 64 GLY B CA 1
ATOM 2403 C C . GLY B 1 64 ? 15.648 22.703 16.266 1 97.62 64 GLY B C 1
ATOM 2404 O O . GLY B 1 64 ? 15.43 22.672 17.484 1 97.62 64 GLY B O 1
ATOM 2405 N N . VAL B 1 65 ? 14.992 23.406 15.352 1 98 65 VAL B N 1
ATOM 2406 C CA . VAL B 1 65 ? 13.883 24.25 15.781 1 98 65 VAL B CA 1
ATOM 2407 C C . VAL B 1 65 ? 12.688 24.047 14.852 1 98 65 VAL B C 1
ATOM 2409 O O . VAL B 1 65 ? 12.852 23.953 13.633 1 98 65 VAL B O 1
ATOM 2412 N N . ILE B 1 66 ? 11.539 23.969 15.477 1 98.44 66 ILE B N 1
ATOM 2413 C CA . ILE B 1 66 ? 10.281 23.891 14.742 1 98.44 66 ILE B CA 1
ATOM 2414 C C . ILE B 1 66 ? 9.367 25.031 15.164 1 98.44 66 ILE B C 1
ATOM 2416 O O . ILE B 1 66 ? 9.125 25.234 16.359 1 98.44 66 ILE B O 1
ATOM 2420 N N . LYS B 1 67 ? 8.914 25.75 14.203 1 98.5 67 LYS B N 1
ATOM 2421 C CA . LYS B 1 67 ? 7.945 26.828 14.461 1 98.5 67 LYS B CA 1
ATOM 2422 C C . LYS B 1 67 ? 6.66 26.609 13.672 1 98.5 67 LYS B C 1
ATOM 2424 O O . LYS B 1 67 ? 6.703 26.328 12.469 1 98.5 67 LYS B O 1
ATOM 2429 N N . ILE B 1 68 ? 5.578 26.734 14.328 1 98.31 68 ILE B N 1
ATOM 2430 C CA . ILE B 1 68 ? 4.246 26.641 13.742 1 98.31 68 ILE B CA 1
ATOM 2431 C C . ILE B 1 68 ? 3.562 28 13.82 1 98.31 68 ILE B C 1
ATOM 2433 O O . ILE B 1 68 ? 3.268 28.5 14.914 1 98.31 68 ILE B O 1
ATOM 2437 N N . CYS B 1 69 ? 3.34 28.547 12.719 1 97.56 69 CYS B N 1
ATOM 2438 C CA . CYS B 1 69 ? 2.766 29.891 12.664 1 97.56 69 CYS B CA 1
ATOM 2439 C C . CYS B 1 69 ? 3.539 30.844 13.555 1 97.56 69 CYS B C 1
ATOM 2441 O O . CYS B 1 69 ? 2.943 31.594 14.336 1 97.56 69 CYS B O 1
ATOM 2443 N N . GLY B 1 70 ? 4.781 30.656 13.523 1 96.75 70 GLY B N 1
ATOM 2444 C CA . GLY B 1 70 ? 5.668 31.562 14.242 1 96.75 70 GLY B CA 1
ATOM 2445 C C . GLY B 1 70 ? 5.875 31.172 15.688 1 96.75 70 GLY B C 1
ATOM 2446 O O . GLY B 1 70 ? 6.707 31.75 16.391 1 96.75 70 GLY B O 1
ATOM 2447 N N . VAL B 1 71 ? 5.176 30.203 16.141 1 97.69 71 VAL B N 1
ATOM 2448 C CA . VAL B 1 71 ? 5.262 29.766 17.531 1 97.69 71 VAL B CA 1
ATOM 2449 C C . VAL B 1 71 ? 6.227 28.594 17.656 1 97.69 71 VAL B C 1
ATOM 2451 O O . VAL B 1 71 ? 6.082 27.594 16.953 1 97.69 71 VAL B O 1
ATOM 2454 N N . ASP B 1 72 ? 7.176 28.719 18.562 1 97.75 72 ASP B N 1
ATOM 2455 C CA . ASP B 1 72 ? 8.133 27.641 18.781 1 97.75 72 ASP B CA 1
ATOM 2456 C C . ASP B 1 72 ? 7.469 26.438 19.453 1 97.75 72 ASP B C 1
ATOM 2458 O O . ASP B 1 72 ? 6.852 26.578 20.5 1 97.75 72 ASP B O 1
ATOM 2462 N N . LEU B 1 73 ? 7.676 25.328 18.844 1 97.75 73 LEU B N 1
ATOM 2463 C CA . LEU B 1 73 ? 6.969 24.125 19.281 1 97.75 73 LEU B CA 1
ATOM 2464 C C . LEU B 1 73 ? 7.496 23.656 20.641 1 97.75 73 LEU B C 1
ATOM 2466 O O . LEU B 1 73 ? 6.742 23.094 21.438 1 97.75 73 LEU B O 1
ATOM 2470 N N . LEU B 1 74 ? 8.719 23.875 20.922 1 95.12 74 LEU B N 1
ATOM 2471 C CA . LEU B 1 74 ? 9.312 23.453 22.188 1 95.12 74 LEU B CA 1
ATOM 2472 C C . LEU B 1 74 ? 9.023 24.453 23.297 1 95.12 74 LEU B C 1
ATOM 2474 O O . LEU B 1 74 ? 8.734 24.078 24.422 1 95.12 74 LEU B O 1
ATOM 2478 N N . ASP B 1 75 ? 9.008 25.703 22.953 1 96 75 ASP B N 1
ATOM 2479 C CA . ASP B 1 75 ? 8.828 26.766 23.953 1 96 75 ASP B CA 1
ATOM 2480 C C . ASP B 1 75 ? 7.359 26.875 24.359 1 96 75 ASP B C 1
ATOM 2482 O O . ASP B 1 75 ? 7.051 27.047 25.531 1 96 75 ASP B O 1
ATOM 2486 N N . LYS B 1 76 ? 6.508 26.844 23.359 1 97.44 76 LYS B N 1
ATOM 2487 C CA . LYS B 1 76 ? 5.078 26.984 23.594 1 97.44 76 LYS B CA 1
ATOM 2488 C C . LYS B 1 76 ? 4.289 25.859 22.938 1 97.44 76 LYS B C 1
ATOM 2490 O O . LYS B 1 76 ? 3.479 26.109 22.031 1 97.44 76 LYS B O 1
ATOM 2495 N N . PRO B 1 77 ? 4.426 24.719 23.422 1 96.38 77 PRO B N 1
ATOM 2496 C CA . PRO B 1 77 ? 3.85 23.547 22.75 1 96.38 77 PRO B CA 1
ATOM 2497 C C . PRO B 1 77 ? 2.328 23.625 22.641 1 96.38 77 PRO B C 1
ATOM 2499 O O . PRO B 1 77 ? 1.765 23.281 21.594 1 96.38 77 PRO B O 1
ATOM 2502 N N . ARG B 1 78 ? 1.598 24.094 23.688 1 96.19 78 ARG B N 1
ATOM 2503 C CA . ARG B 1 78 ? 0.139 24.141 23.672 1 96.19 78 ARG B CA 1
ATOM 2504 C C . ARG B 1 78 ? -0.358 25.094 22.578 1 96.19 78 ARG B C 1
ATOM 2506 O O . ARG B 1 78 ? -1.252 24.734 21.812 1 96.19 78 ARG B O 1
ATOM 2513 N N . GLU B 1 79 ? 0.243 26.172 22.578 1 97.12 79 GLU B N 1
ATOM 2514 C CA . GLU B 1 79 ? -0.137 27.156 21.578 1 97.12 79 GLU B CA 1
ATOM 2515 C C . GLU B 1 79 ? 0.197 26.672 20.156 1 97.12 79 GLU B C 1
ATOM 2517 O O . GLU B 1 79 ? -0.634 26.766 19.25 1 97.12 79 GLU B O 1
ATOM 2522 N N . ALA B 1 80 ? 1.366 26.156 19.938 1 97.69 80 ALA B N 1
ATOM 2523 C CA . ALA B 1 80 ? 1.784 25.672 18.641 1 97.69 80 ALA B CA 1
ATOM 2524 C C . ALA B 1 80 ? 0.87 24.547 18.156 1 97.69 80 ALA B C 1
ATOM 2526 O O . ALA B 1 80 ? 0.424 24.547 17.016 1 97.69 80 ALA B O 1
ATOM 2527 N N . LYS B 1 81 ? 0.525 23.656 19.062 1 97.25 81 LYS B N 1
ATOM 2528 C CA . LYS B 1 81 ? -0.249 22.469 18.719 1 97.25 81 LYS B CA 1
ATOM 2529 C C . LYS B 1 81 ? -1.688 22.828 18.359 1 97.25 81 LYS B C 1
ATOM 2531 O O . LYS B 1 81 ? -2.355 22.094 17.641 1 97.25 81 LYS B O 1
ATOM 2536 N N . SER B 1 82 ? -2.135 23.938 18.875 1 97.19 82 SER B N 1
ATOM 2537 C CA . SER B 1 82 ? -3.496 24.375 18.578 1 97.19 82 SER B CA 1
ATOM 2538 C C . SER B 1 82 ? -3.645 24.734 17.109 1 97.19 82 SER B C 1
ATOM 2540 O O . SER B 1 82 ? -4.762 24.812 16.578 1 97.19 82 SER B O 1
ATOM 2542 N N . HIS B 1 83 ? -2.504 24.891 16.391 1 97.88 83 HIS B N 1
ATOM 2543 C CA . HIS B 1 83 ? -2.516 25.266 14.984 1 97.88 83 HIS B CA 1
ATOM 2544 C C . HIS B 1 83 ? -2.344 24.031 14.102 1 97.88 83 HIS B C 1
ATOM 2546 O O . HIS B 1 83 ? -2.369 24.125 12.867 1 97.88 83 HIS B O 1
ATOM 2552 N N . ILE B 1 84 ? -2.234 22.844 14.703 1 98.44 84 ILE B N 1
ATOM 2553 C CA . ILE B 1 84 ? -1.857 21.656 13.945 1 98.44 84 ILE B CA 1
ATOM 2554 C C . ILE B 1 84 ? -3.02 20.672 13.93 1 98.44 84 ILE B C 1
ATOM 2556 O O . ILE B 1 84 ? -3.631 20.406 14.969 1 98.44 84 ILE B O 1
ATOM 2560 N N . GLY B 1 85 ? -3.387 20.203 12.797 1 98.44 85 GLY B N 1
ATOM 2561 C CA . GLY B 1 85 ? -4.172 18.984 12.625 1 98.44 85 GLY B CA 1
ATOM 2562 C C . GLY B 1 85 ? -3.342 17.797 12.18 1 98.44 85 GLY B C 1
ATOM 2563 O O . GLY B 1 85 ? -2.533 17.906 11.25 1 98.44 85 GLY B O 1
ATOM 2564 N N . TYR B 1 86 ? -3.576 16.672 12.867 1 98.56 86 TYR B N 1
ATOM 2565 C CA . TYR B 1 86 ? -2.674 15.555 12.625 1 98.56 86 TYR B CA 1
ATOM 2566 C C . TYR B 1 86 ? -3.455 14.273 12.359 1 98.56 86 TYR B C 1
ATOM 2568 O O . TYR B 1 86 ? -4.379 13.938 13.109 1 98.56 86 TYR B O 1
ATOM 2576 N N . LEU B 1 87 ? -3.102 13.633 11.242 1 98.5 87 LEU B N 1
ATOM 2577 C CA . LEU B 1 87 ? -3.525 12.266 10.961 1 98.5 87 LEU B CA 1
ATOM 2578 C C . LEU B 1 87 ? -2.332 11.312 10.977 1 98.5 87 LEU B C 1
ATOM 2580 O O . LEU B 1 87 ? -1.533 11.305 10.039 1 98.5 87 LEU B O 1
ATOM 2584 N N . PRO B 1 88 ? -2.221 10.508 12.047 1 97.38 88 PRO B N 1
ATOM 2585 C CA . PRO B 1 88 ? -1.157 9.5 12.055 1 97.38 88 PRO B CA 1
ATOM 2586 C C . PRO B 1 88 ? -1.425 8.359 11.078 1 97.38 88 PRO B C 1
ATOM 2588 O O . PRO B 1 88 ? -2.523 8.258 10.523 1 97.38 88 PRO B O 1
ATOM 2591 N N . GLU B 1 89 ? -0.429 7.598 10.836 1 94.75 89 GLU B N 1
ATOM 2592 C CA . GLU B 1 89 ? -0.544 6.473 9.922 1 94.75 89 GLU B CA 1
ATOM 2593 C C . GLU B 1 89 ? -1.727 5.578 10.281 1 94.75 89 GLU B C 1
ATOM 2595 O O . GLU B 1 89 ? -2.514 5.195 9.414 1 94.75 89 GLU B O 1
ATOM 2600 N N . ILE B 1 90 ? -1.751 5.211 11.523 1 94.44 90 ILE B N 1
ATOM 2601 C CA . ILE B 1 90 ? -2.932 4.531 12.055 1 94.44 90 ILE B CA 1
ATOM 2602 C C . ILE B 1 90 ? -3.877 5.555 12.68 1 94.44 90 ILE B C 1
ATOM 2604 O O . ILE B 1 90 ? -3.572 6.137 13.727 1 94.44 90 ILE B O 1
ATOM 2608 N N . PRO B 1 91 ? -4.969 5.73 12.016 1 94.69 91 PRO B N 1
ATOM 2609 C CA . PRO B 1 91 ? -5.883 6.734 12.555 1 94.69 91 PRO B CA 1
ATOM 2610 C C . PRO B 1 91 ? -6.336 6.418 13.984 1 94.69 91 PRO B C 1
ATOM 2612 O O . PRO B 1 91 ? -6.637 5.262 14.297 1 94.69 91 PRO B O 1
ATOM 2615 N N . PRO B 1 92 ? -6.344 7.422 14.812 1 94.12 92 PRO B N 1
ATOM 2616 C CA . PRO B 1 92 ? -6.738 7.215 16.203 1 94.12 92 PRO B CA 1
ATOM 2617 C C . PRO B 1 92 ? -8.25 7.148 16.391 1 94.12 92 PRO B C 1
ATOM 2619 O O . PRO B 1 92 ? -8.82 7.914 17.172 1 94.12 92 PRO B O 1
ATOM 2622 N N . LEU B 1 93 ? -8.836 6.227 15.867 1 97.62 93 LEU B N 1
ATOM 2623 C CA . LEU B 1 93 ? -10.297 6.152 15.852 1 97.62 93 LEU B CA 1
ATOM 2624 C C . LEU B 1 93 ? -10.805 5.285 17 1 97.62 93 LEU B C 1
ATOM 2626 O O . LEU B 1 93 ? -10.195 4.266 17.328 1 97.62 93 LEU B O 1
ATOM 2630 N N . TYR B 1 94 ? -11.875 5.746 17.594 1 97.69 94 TYR B N 1
ATOM 2631 C CA . TYR B 1 94 ? -12.648 4.93 18.516 1 97.69 94 TYR B CA 1
ATOM 2632 C C . TYR B 1 94 ? -13.773 4.199 17.797 1 97.69 94 TYR B C 1
ATOM 2634 O O . TYR B 1 94 ? -14.883 4.727 17.672 1 97.69 94 TYR B O 1
ATOM 2642 N N . ARG B 1 95 ? -13.562 3.043 17.453 1 97.06 95 ARG B N 1
ATOM 2643 C CA . ARG B 1 95 ? -14.414 2.297 16.531 1 97.06 95 ARG B CA 1
ATOM 2644 C C . ARG B 1 95 ? -15.781 2.031 17.141 1 97.06 95 ARG B C 1
ATOM 2646 O O . ARG B 1 95 ? -16.734 1.706 16.438 1 97.06 95 ARG B O 1
ATOM 2653 N N . GLN B 1 96 ? -15.859 2.137 18.469 1 97.94 96 GLN B N 1
ATOM 2654 C CA . GLN B 1 96 ? -17.109 1.859 19.172 1 97.94 96 GLN B CA 1
ATOM 2655 C C . GLN B 1 96 ? -18 3.098 19.234 1 97.94 96 GLN B C 1
ATOM 2657 O O . GLN B 1 96 ? -19.141 3.033 19.703 1 97.94 96 GLN B O 1
ATOM 2662 N N . LEU B 1 97 ? -17.547 4.207 18.781 1 98.5 97 LEU B N 1
A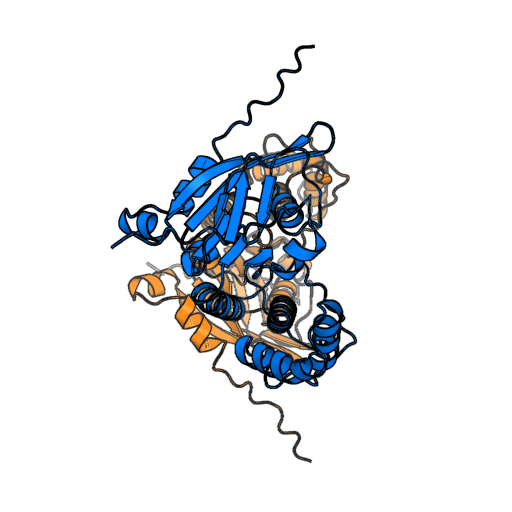TOM 2663 C CA . LEU B 1 97 ? -18.328 5.445 18.75 1 98.5 97 LEU B CA 1
ATOM 2664 C C . LEU B 1 97 ? -18.844 5.723 17.344 1 98.5 97 LEU B C 1
ATOM 2666 O O . LEU B 1 97 ? -18.297 5.219 16.359 1 98.5 97 LEU B O 1
ATOM 2670 N N . THR B 1 98 ? -19.922 6.441 17.328 1 98.56 98 THR B N 1
ATOM 2671 C CA . THR B 1 98 ? -20.375 6.949 16.031 1 98.56 98 THR B CA 1
ATOM 2672 C C . THR B 1 98 ? -19.469 8.07 15.539 1 98.56 98 THR B C 1
ATOM 2674 O O . THR B 1 98 ? -18.703 8.641 16.328 1 98.56 98 THR B O 1
ATOM 2677 N N . VAL B 1 99 ? -19.578 8.352 14.258 1 98.69 99 VAL B N 1
ATOM 2678 C CA . VAL B 1 99 ? -18.781 9.422 13.656 1 98.69 99 VAL B CA 1
ATOM 2679 C C . VAL B 1 99 ? -19.031 10.734 14.391 1 98.69 99 VAL B C 1
ATOM 2681 O O . VAL B 1 99 ? -18.094 11.43 14.781 1 98.69 99 VAL B O 1
ATOM 2684 N N . GLY B 1 100 ? -20.297 11.008 14.625 1 98.44 100 GLY B N 1
ATOM 2685 C CA . GLY B 1 100 ? -20.641 12.242 15.312 1 98.44 100 GLY B CA 1
ATOM 2686 C C . GLY B 1 100 ? -20.109 12.312 16.734 1 98.44 100 GLY B C 1
ATOM 2687 O O . GLY B 1 100 ? -19.562 13.336 17.141 1 98.44 100 GLY B O 1
ATOM 2688 N N . GLU B 1 101 ? -20.25 11.219 17.484 1 98.38 101 GLU B N 1
ATOM 2689 C CA . GLU B 1 101 ? -19.766 11.164 18.859 1 98.38 101 GLU B CA 1
ATOM 2690 C C . GLU B 1 101 ? -18.25 11.383 18.906 1 98.38 101 GLU B C 1
ATOM 2692 O O . GLU B 1 101 ? -17.766 12.164 19.719 1 98.38 101 GLU B O 1
ATOM 2697 N N . TYR B 1 102 ? -17.609 10.734 18.047 1 98.75 102 TYR B N 1
ATOM 2698 C CA . TYR B 1 102 ? -16.156 10.797 18.016 1 98.75 102 TYR B CA 1
ATOM 2699 C C . TYR B 1 102 ? -15.664 12.195 17.656 1 98.75 102 TYR B C 1
ATOM 2701 O O . TYR B 1 102 ? -14.758 12.727 18.297 1 98.75 102 TYR B O 1
ATOM 2709 N N . LEU B 1 103 ? -16.297 12.805 16.688 1 98.56 103 LEU B N 1
ATOM 2710 C CA . LEU B 1 103 ? -15.867 14.125 16.25 1 98.56 103 LEU B CA 1
ATOM 2711 C C . LEU B 1 103 ? -16.203 15.188 17.281 1 98.56 103 LEU B C 1
ATOM 2713 O O . LEU B 1 103 ? -15.461 16.156 17.453 1 98.56 103 LEU B O 1
ATOM 2717 N N . ARG B 1 104 ? -17.312 15.023 18.016 1 98.44 104 ARG B N 1
ATOM 2718 C CA . ARG B 1 104 ? -17.625 15.922 19.125 1 98.44 104 ARG B CA 1
ATOM 2719 C C . ARG B 1 104 ? -16.562 15.828 20.219 1 98.44 104 ARG B C 1
ATOM 2721 O O . ARG B 1 104 ? -16.156 16.844 20.766 1 98.44 104 ARG B O 1
ATOM 2728 N N . LEU B 1 105 ? -16.203 14.594 20.469 1 98.31 105 LEU B N 1
ATOM 2729 C CA . LEU B 1 105 ? -15.148 14.375 21.453 1 98.31 105 LEU B CA 1
ATOM 2730 C C . LEU B 1 105 ? -13.852 15.062 21.031 1 98.31 105 LEU B C 1
ATOM 2732 O O . LEU B 1 105 ? -13.219 15.75 21.828 1 98.31 105 LEU B O 1
ATOM 2736 N N . ALA B 1 106 ? -13.5 14.883 19.797 1 98.12 106 ALA B N 1
ATOM 2737 C CA . ALA B 1 106 ? -12.305 15.508 19.266 1 98.12 106 ALA B CA 1
ATOM 2738 C C . ALA B 1 106 ? -12.383 17.031 19.375 1 98.12 106 ALA B C 1
ATOM 2740 O O . ALA B 1 106 ? -11.406 17.688 19.734 1 98.12 106 ALA B O 1
ATOM 2741 N N . ALA B 1 107 ? -13.516 17.609 19.094 1 98.5 107 ALA B N 1
ATOM 2742 C CA . ALA B 1 107 ? -13.719 19.047 19.172 1 98.5 107 ALA B CA 1
ATOM 2743 C C . ALA B 1 107 ? -13.484 19.562 20.594 1 98.5 107 ALA B C 1
ATOM 2745 O O . ALA B 1 107 ? -12.812 20.562 20.797 1 98.5 107 ALA B O 1
ATOM 2746 N N . ARG B 1 108 ? -14.023 18.828 21.516 1 97.94 108 ARG B N 1
ATOM 2747 C CA . ARG B 1 108 ? -13.883 19.219 22.922 1 97.94 108 ARG B CA 1
ATOM 2748 C C . ARG B 1 108 ? -12.422 19.141 23.359 1 97.94 108 ARG B C 1
ATOM 2750 O O . ARG B 1 108 ? -11.93 20.031 24.047 1 97.94 108 ARG B O 1
ATOM 2757 N N . LEU B 1 109 ? -11.797 18.078 22.906 1 96 109 LEU B N 1
ATOM 2758 C CA . LEU B 1 109 ? -10.398 17.875 23.281 1 96 109 LEU B CA 1
ATOM 2759 C C . LEU B 1 109 ? -9.523 18.984 22.703 1 96 109 LEU B C 1
ATOM 2761 O O . LEU B 1 109 ? -8.492 19.328 23.297 1 96 109 LEU B O 1
ATOM 2765 N N . HIS B 1 110 ? -10 19.562 21.625 1 96.81 110 HIS B N 1
ATOM 2766 C CA . HIS B 1 110 ? -9.25 20.656 21 1 96.81 110 HIS B CA 1
ATOM 2767 C C . HIS B 1 110 ? -9.766 22.016 21.438 1 96.81 110 HIS B C 1
ATOM 2769 O O . HIS B 1 110 ? -9.438 23.031 20.844 1 96.81 110 HIS B O 1
ATOM 2775 N N . HIS B 1 111 ? -10.68 22.062 22.375 1 96.31 111 HIS B N 1
ATOM 2776 C CA . HIS B 1 111 ? -11.164 23.25 23.047 1 96.31 111 HIS B CA 1
ATOM 2777 C C . HIS B 1 111 ? -11.977 24.125 22.094 1 96.31 111 HIS B C 1
ATOM 2779 O O . HIS B 1 111 ? -11.883 25.359 22.125 1 96.31 111 HIS B O 1
ATOM 2785 N N . VAL B 1 112 ? -12.602 23.5 21.234 1 97.62 112 VAL B N 1
ATOM 2786 C CA . VAL B 1 112 ? -13.594 24.234 20.453 1 97.62 112 VAL B CA 1
ATOM 2787 C C . VAL B 1 112 ? -14.711 24.719 21.359 1 97.62 112 VAL B C 1
ATOM 2789 O O . VAL B 1 112 ? -15.18 23.984 22.234 1 97.62 112 VAL B O 1
ATOM 2792 N N . ALA B 1 113 ? -15.078 25.938 21.188 1 97.44 113 ALA B N 1
ATOM 2793 C CA . ALA B 1 113 ? -16.141 26.5 22.016 1 97.44 113 ALA B CA 1
ATOM 2794 C C . ALA B 1 113 ? -17.438 25.688 21.875 1 97.44 113 ALA B C 1
ATOM 2796 O O . ALA B 1 113 ? -17.797 25.281 20.766 1 97.44 113 ALA B O 1
ATOM 2797 N N . LYS B 1 114 ? -18.047 25.5 22.969 1 97.25 114 LYS B N 1
ATOM 2798 C CA . LYS B 1 114 ? -19.25 24.672 23.016 1 97.25 114 LYS B CA 1
ATOM 2799 C C . LYS B 1 114 ? -20.266 25.125 21.984 1 97.25 114 LYS B C 1
ATOM 2801 O O . LYS B 1 114 ? -20.859 24.297 21.281 1 97.25 114 LYS B O 1
ATOM 2806 N N . ALA B 1 115 ? -20.438 26.328 21.844 1 97.69 115 ALA B N 1
ATOM 2807 C CA . ALA B 1 115 ? -21.438 26.922 20.969 1 97.69 115 ALA B CA 1
ATOM 2808 C C . ALA B 1 115 ? -21.078 26.688 19.5 1 97.69 115 ALA B C 1
ATOM 2810 O O . ALA B 1 115 ? -21.938 26.812 18.609 1 97.69 115 ALA B O 1
ATOM 2811 N N . LYS B 1 116 ? -19.828 26.297 19.25 1 98.06 116 LYS B N 1
ATOM 2812 C CA . LYS B 1 116 ? -19.359 26.188 17.859 1 98.06 116 LYS B CA 1
ATOM 2813 C C . LYS B 1 116 ? -19.172 24.734 17.453 1 98.06 116 LYS B C 1
ATOM 2815 O O . LYS B 1 116 ? -18.891 24.438 16.297 1 98.06 116 LYS B O 1
ATOM 2820 N N . ILE B 1 117 ? -19.359 23.875 18.344 1 98.19 117 ILE B N 1
ATOM 2821 C CA . ILE B 1 117 ? -19.031 22.469 18.125 1 98.19 117 ILE B CA 1
ATOM 2822 C C . ILE B 1 117 ? -19.906 21.922 17 1 98.19 117 ILE B C 1
ATOM 2824 O O . ILE B 1 117 ? -19.406 21.266 16.078 1 98.19 117 ILE B O 1
ATOM 2828 N N . GLU B 1 118 ? -21.172 22.156 17.094 1 97.75 118 GLU B N 1
ATOM 2829 C CA . GLU B 1 118 ? -22.062 21.594 16.094 1 97.75 118 GLU B CA 1
ATOM 2830 C C . GLU B 1 118 ? -21.797 22.156 14.703 1 97.75 118 GLU B C 1
ATOM 2832 O O . GLU B 1 118 ? -21.828 21.438 13.711 1 97.75 118 GLU B O 1
ATOM 2837 N N . ALA B 1 119 ? -21.547 23.391 14.656 1 98.06 119 ALA B N 1
ATOM 2838 C CA . ALA B 1 119 ? -21.203 24.016 13.383 1 98.06 119 ALA B CA 1
ATOM 2839 C C . ALA B 1 119 ? -19.906 23.438 12.82 1 98.06 119 ALA B C 1
ATOM 2841 O O . ALA B 1 119 ? -19.812 23.156 11.625 1 98.06 119 ALA B O 1
ATOM 2842 N N . ALA B 1 120 ? -18.922 23.297 13.672 1 98.06 120 ALA B N 1
ATOM 2843 C CA . ALA B 1 120 ? -17.656 22.703 13.273 1 98.06 120 ALA B CA 1
ATOM 2844 C C . ALA B 1 120 ? -17.859 21.281 12.766 1 98.06 120 ALA B C 1
ATOM 2846 O O . ALA B 1 120 ? -17.266 20.891 11.758 1 98.06 120 ALA B O 1
ATOM 2847 N N . LEU B 1 121 ? -18.656 20.547 13.445 1 98.06 121 LEU B N 1
ATOM 2848 C CA . LEU B 1 121 ? -18.969 19.172 13.07 1 98.06 121 LEU B CA 1
ATOM 2849 C C . LEU B 1 121 ? -19.625 19.109 11.688 1 98.06 121 LEU B C 1
ATOM 2851 O O . LEU B 1 121 ? -19.219 18.328 10.836 1 98.06 121 LEU B O 1
ATOM 2855 N N . ASP B 1 122 ? -20.578 19.953 11.477 1 97.69 122 ASP B N 1
ATOM 2856 C CA . ASP B 1 122 ? -21.266 19.984 10.188 1 97.69 122 ASP B CA 1
ATOM 2857 C C . ASP B 1 122 ? -20.297 20.312 9.055 1 97.69 122 ASP B C 1
ATOM 2859 O O . ASP B 1 122 ? -20.359 19.688 7.988 1 97.69 122 ASP B O 1
ATOM 2863 N N . GLU B 1 123 ? -19.453 21.188 9.32 1 97.19 123 GLU B N 1
ATOM 2864 C CA . GLU B 1 123 ? -18.484 21.609 8.312 1 97.19 123 GLU B CA 1
ATOM 2865 C C . GLU B 1 123 ? -17.547 20.469 7.93 1 97.19 123 GLU B C 1
ATOM 2867 O O . GLU B 1 123 ? -17.359 20.188 6.746 1 97.19 123 GLU B O 1
ATOM 2872 N N . VAL B 1 124 ? -16.938 19.797 8.891 1 97.81 124 VAL B N 1
ATOM 2873 C CA . VAL B 1 124 ? -15.953 18.766 8.586 1 97.81 124 VAL B CA 1
ATOM 2874 C C . VAL B 1 124 ? -16.641 17.547 7.977 1 97.81 124 VAL B C 1
ATOM 2876 O O . VAL B 1 124 ? -16.062 16.859 7.121 1 97.81 124 VAL B O 1
ATOM 2879 N N . VAL B 1 125 ? -17.844 17.266 8.422 1 97.62 125 VAL B N 1
ATOM 2880 C CA . VAL B 1 125 ? -18.609 16.156 7.867 1 97.62 125 VAL B CA 1
ATOM 2881 C C . VAL B 1 125 ? -18.891 16.406 6.387 1 97.62 125 VAL B C 1
ATOM 2883 O O . VAL B 1 125 ? -18.734 15.508 5.559 1 97.62 125 VAL B O 1
ATOM 2886 N N . GLN B 1 126 ? -19.25 17.594 6.098 1 96.31 126 GLN B N 1
ATOM 2887 C CA . GLN B 1 126 ? -19.516 17.953 4.711 1 96.31 126 GLN B CA 1
ATOM 2888 C C . GLN B 1 126 ? -18.219 17.953 3.893 1 96.31 126 GLN B C 1
ATOM 2890 O O . GLN B 1 126 ? -18.156 17.328 2.83 1 96.31 126 GLN B O 1
ATOM 2895 N N . ARG B 1 127 ? -17.219 18.5 4.34 1 95.62 127 ARG B N 1
ATOM 2896 C CA . ARG B 1 127 ? -15.953 18.656 3.629 1 95.62 127 ARG B CA 1
ATOM 2897 C C . ARG B 1 127 ? -15.297 17.312 3.373 1 95.62 127 ARG B C 1
ATOM 2899 O O . ARG B 1 127 ? -14.68 17.094 2.326 1 95.62 127 ARG B O 1
ATOM 2906 N N . CYS B 1 128 ? -15.422 16.422 4.359 1 97.44 128 CYS B N 1
ATOM 2907 C CA . CYS B 1 128 ? -14.742 15.125 4.258 1 97.44 128 CYS B CA 1
ATOM 2908 C C . CYS B 1 128 ? -15.656 14.086 3.629 1 97.44 128 CYS B C 1
ATOM 2910 O O . CYS B 1 128 ? -15.32 12.898 3.586 1 97.44 128 CYS B O 1
ATOM 2912 N N . GLY B 1 129 ? -16.812 14.492 3.148 1 95.12 129 GLY B N 1
ATOM 2913 C CA . GLY B 1 129 ? -17.719 13.57 2.484 1 95.12 129 GLY B CA 1
ATOM 2914 C C . GLY B 1 129 ? -18.281 12.516 3.416 1 95.12 129 GLY B C 1
ATOM 2915 O O . GLY B 1 129 ? -18.375 11.344 3.053 1 95.12 129 GLY B O 1
ATOM 2916 N N . LEU B 1 130 ? -18.656 12.938 4.633 1 96.12 130 LEU B N 1
ATOM 2917 C CA . LEU B 1 130 ? -19.141 12.016 5.652 1 96.12 130 LEU B CA 1
ATOM 2918 C C . LEU B 1 130 ? -20.625 12.211 5.895 1 96.12 130 LEU B C 1
ATOM 2920 O O . LEU B 1 130 ? -21.156 11.766 6.918 1 96.12 130 LEU B O 1
ATOM 2924 N N . GLY B 1 131 ? -21.375 12.914 5.133 1 85.19 131 GLY B N 1
ATOM 2925 C CA . GLY B 1 131 ? -22.734 13.367 5.379 1 85.19 131 GLY B CA 1
ATOM 2926 C C . GLY B 1 131 ? -23.656 12.25 5.848 1 85.19 131 GLY B C 1
ATOM 2927 O O . GLY B 1 131 ? -24.344 12.398 6.855 1 85.19 131 GLY B O 1
ATOM 2928 N N . ASN B 1 132 ? -23.719 11.07 5.258 1 88.25 132 ASN B N 1
ATOM 2929 C CA . ASN B 1 132 ? -24.672 10.023 5.578 1 88.25 132 ASN B CA 1
ATOM 2930 C C . ASN B 1 132 ? -24.125 9.039 6.602 1 88.25 132 ASN B C 1
ATOM 2932 O O . ASN B 1 132 ? -24.734 8.016 6.887 1 88.25 132 ASN B O 1
ATOM 2936 N N . THR B 1 133 ? -23.031 9.5 7.289 1 94.56 133 THR B N 1
ATOM 2937 C CA . THR B 1 133 ? -22.391 8.516 8.156 1 94.56 133 THR B CA 1
ATOM 2938 C C . THR B 1 133 ? -22.297 9.031 9.586 1 94.56 133 THR B C 1
ATOM 2940 O O . THR B 1 133 ? -21.734 8.367 10.461 1 94.56 133 THR B O 1
ATOM 2943 N N . ARG B 1 134 ? -22.875 10.125 9.922 1 95.06 134 ARG B N 1
ATOM 2944 C CA . ARG B 1 134 ? -22.734 10.781 11.219 1 95.06 134 ARG B CA 1
ATOM 2945 C C . ARG B 1 134 ? -23.172 9.859 12.352 1 95.06 134 ARG B C 1
ATOM 2947 O O . ARG B 1 134 ? -22.547 9.836 13.414 1 95.06 134 ARG B O 1
ATOM 2954 N N . GLU B 1 135 ? -24.219 9.094 12.062 1 96.56 135 GLU B N 1
ATOM 2955 C CA . GLU B 1 135 ? -24.797 8.273 13.117 1 96.56 135 GLU B CA 1
ATOM 2956 C C . GLU B 1 135 ? -24.297 6.828 13.031 1 96.56 135 GLU B C 1
ATOM 2958 O O . GLU B 1 135 ? -24.703 5.98 13.828 1 96.56 135 GLU B O 1
ATOM 2963 N N . ARG B 1 136 ? -23.438 6.582 12.133 1 97.56 136 ARG B N 1
ATOM 2964 C CA . ARG B 1 136 ? -22.922 5.23 11.953 1 97.56 136 ARG B CA 1
ATOM 2965 C C . ARG B 1 136 ? -21.719 4.973 12.867 1 97.56 136 ARG B C 1
ATOM 2967 O O . ARG B 1 136 ? -20.906 5.871 13.109 1 97.56 136 ARG B O 1
ATOM 2974 N N . LEU B 1 137 ? -21.656 3.742 13.359 1 98.31 137 LEU B N 1
ATOM 2975 C CA . LEU B 1 137 ? -20.469 3.32 14.109 1 98.31 137 LEU B CA 1
ATOM 2976 C C . LEU B 1 137 ? -19.234 3.316 13.219 1 98.31 137 LEU B C 1
ATOM 2978 O O . LEU B 1 137 ? -19.266 2.781 12.109 1 98.31 137 LEU B O 1
ATOM 2982 N N . ILE B 1 138 ? -18.156 3.873 13.711 1 98.38 138 ILE B N 1
ATOM 2983 C CA . ILE B 1 138 ? -16.922 3.994 12.938 1 98.38 138 ILE B CA 1
ATOM 2984 C C . ILE B 1 138 ? -16.422 2.607 12.555 1 98.38 138 ILE B C 1
ATOM 2986 O O . ILE B 1 138 ? -15.93 2.404 11.438 1 98.38 138 ILE B O 1
ATOM 2990 N N . GLY B 1 139 ? -16.531 1.697 13.469 1 97.62 139 GLY B N 1
ATOM 2991 C CA . GLY B 1 139 ? -16.047 0.343 13.242 1 97.62 139 GLY B CA 1
ATOM 2992 C C . GLY B 1 139 ? -16.719 -0.342 12.07 1 97.62 139 GLY B C 1
ATOM 2993 O O . GLY B 1 139 ? -16.203 -1.325 11.539 1 97.62 139 GLY B O 1
ATOM 2994 N N . LEU B 1 140 ? -17.859 0.108 11.633 1 96 140 LEU B N 1
ATOM 2995 C CA . LEU B 1 140 ? -18.625 -0.513 10.562 1 96 140 LEU B CA 1
ATOM 2996 C C . LEU B 1 140 ? -18.344 0.161 9.227 1 96 140 LEU B C 1
ATOM 2998 O O . LEU B 1 140 ? -18.828 -0.287 8.188 1 96 140 LEU B O 1
ATOM 3002 N N . LEU B 1 141 ? -17.609 1.202 9.281 1 95.62 141 LEU B N 1
ATOM 3003 C CA . LEU B 1 141 ? -17.281 1.927 8.055 1 95.62 141 LEU B CA 1
ATOM 3004 C C . LEU B 1 141 ? -16.188 1.218 7.27 1 95.62 141 LEU B C 1
ATOM 3006 O O . LEU B 1 141 ? -15.398 0.468 7.848 1 95.62 141 LEU B O 1
ATOM 3010 N N . SER B 1 142 ? -16.203 1.458 5.957 1 91.25 142 SER B N 1
ATOM 3011 C CA . SER B 1 142 ? -15.086 0.993 5.141 1 91.25 142 SER B CA 1
ATOM 3012 C C . SER B 1 142 ? -13.789 1.682 5.539 1 91.25 142 SER B C 1
ATOM 3014 O O . SER B 1 142 ? -13.805 2.707 6.223 1 91.25 142 SER B O 1
ATOM 3016 N N . LYS B 1 143 ? -12.648 1.181 5.133 1 92.12 143 LYS B N 1
ATOM 3017 C CA . LYS B 1 143 ? -11.352 1.775 5.43 1 92.12 143 LYS B CA 1
ATOM 3018 C C . LYS B 1 143 ? -11.266 3.201 4.895 1 92.12 143 LYS B C 1
ATOM 3020 O O . LYS B 1 143 ? -10.711 4.086 5.555 1 92.12 143 LYS B O 1
ATOM 3025 N N . GLY B 1 144 ? -11.773 3.398 3.684 1 94.31 144 GLY B N 1
ATOM 3026 C CA . GLY B 1 144 ? -11.781 4.734 3.105 1 94.31 144 GLY B CA 1
ATOM 3027 C C . GLY B 1 144 ? -12.547 5.742 3.938 1 94.31 144 GLY B C 1
ATOM 3028 O O . GLY B 1 144 ? -12.094 6.867 4.137 1 94.31 144 GLY B O 1
ATOM 3029 N N . TYR B 1 145 ? -13.641 5.332 4.461 1 95.75 145 TYR B N 1
ATOM 3030 C CA . TYR B 1 145 ? -14.445 6.227 5.285 1 95.75 145 TYR B CA 1
ATOM 3031 C C . TYR B 1 145 ? -13.797 6.449 6.645 1 95.75 145 TYR B C 1
ATOM 3033 O O . TYR B 1 145 ? -13.875 7.547 7.203 1 95.75 145 TYR B O 1
ATOM 3041 N N . GLN B 1 146 ? -13.234 5.406 7.129 1 97.19 146 GLN B N 1
ATOM 3042 C CA . GLN B 1 146 ? -12.5 5.574 8.375 1 97.19 146 GLN B CA 1
ATOM 3043 C C . GLN B 1 146 ? -11.375 6.594 8.227 1 97.19 146 GLN B C 1
ATOM 3045 O O . GLN B 1 146 ? -11.141 7.402 9.125 1 97.19 146 GLN B O 1
ATOM 3050 N N . GLN B 1 147 ? -10.734 6.516 7.098 1 97.56 147 GLN B N 1
ATOM 3051 C CA . GLN B 1 147 ? -9.688 7.488 6.824 1 97.56 147 GLN B CA 1
ATOM 3052 C C . GLN B 1 147 ? -10.25 8.906 6.773 1 97.56 147 GLN B C 1
ATOM 3054 O O . GLN B 1 147 ? -9.648 9.844 7.305 1 97.56 147 GLN B O 1
ATOM 3059 N N . ARG B 1 148 ? -11.383 9.055 6.168 1 97.69 148 ARG B N 1
ATOM 3060 C CA . ARG B 1 148 ? -12.047 10.352 6.109 1 97.69 148 ARG B CA 1
ATOM 3061 C C . ARG B 1 148 ? -12.383 10.859 7.508 1 97.69 148 ARG B C 1
ATOM 3063 O O . ARG B 1 148 ? -12.234 12.055 7.789 1 97.69 148 ARG B O 1
ATOM 3070 N N . VAL B 1 149 ? -12.828 9.945 8.359 1 98.44 149 VAL B N 1
ATOM 3071 C CA . VAL B 1 149 ? -13.102 10.312 9.742 1 98.44 149 VAL B CA 1
ATOM 3072 C C . VAL B 1 149 ? -11.812 10.781 10.414 1 98.44 149 VAL B C 1
ATOM 3074 O O . VAL B 1 149 ? -11.812 11.766 11.156 1 98.44 149 VAL B O 1
ATOM 3077 N N . GLY B 1 150 ? -10.734 10.039 10.102 1 98.5 150 GLY B N 1
ATOM 3078 C CA . GLY B 1 150 ? -9.438 10.438 10.617 1 98.5 150 GLY B CA 1
ATOM 3079 C C . GLY B 1 150 ? -9.031 11.836 10.195 1 98.5 150 GLY B C 1
ATOM 3080 O O . GLY B 1 150 ? -8.523 12.617 11 1 98.5 150 GLY B O 1
ATOM 3081 N N . ILE B 1 151 ? -9.289 12.133 9 1 98.5 151 ILE B N 1
ATOM 3082 C CA . ILE B 1 151 ? -8.961 13.461 8.492 1 98.5 151 ILE B CA 1
ATOM 3083 C C . ILE B 1 151 ? -9.891 14.5 9.117 1 98.5 151 ILE B C 1
ATOM 3085 O O . ILE B 1 151 ? -9.445 15.578 9.508 1 98.5 151 ILE B O 1
ATOM 3089 N N . ALA B 1 152 ? -11.133 14.172 9.281 1 98.56 152 ALA B N 1
ATOM 3090 C CA . ALA B 1 152 ? -12.109 15.07 9.883 1 98.56 152 ALA B CA 1
ATOM 3091 C C . ALA B 1 152 ? -11.703 15.453 11.305 1 98.56 152 ALA B C 1
ATOM 3093 O O . ALA B 1 152 ? -11.797 16.625 11.695 1 98.56 152 ALA B O 1
ATOM 3094 N N . GLN B 1 153 ? -11.312 14.453 12 1 98.38 153 GLN B N 1
ATOM 3095 C CA . GLN B 1 153 ? -10.875 14.734 13.367 1 98.38 153 GLN B CA 1
ATOM 3096 C C . GLN B 1 153 ? -9.672 15.68 13.375 1 98.38 153 GLN B C 1
ATOM 3098 O O . GLN B 1 153 ? -9.539 16.516 14.266 1 98.38 153 GLN B O 1
ATOM 3103 N N . ALA B 1 154 ? -8.812 15.578 12.414 1 98.31 154 ALA B N 1
ATOM 3104 C CA . ALA B 1 154 ? -7.645 16.453 12.312 1 98.31 154 ALA B CA 1
ATOM 3105 C C . ALA B 1 154 ? -8.055 17.875 11.977 1 98.31 154 ALA B C 1
ATOM 3107 O O . ALA B 1 154 ? -7.328 18.828 12.281 1 98.31 154 ALA B O 1
ATOM 3108 N N . LEU B 1 155 ? -9.242 18.078 11.453 1 98.5 155 LEU B N 1
ATOM 3109 C CA . LEU B 1 155 ? -9.648 19.375 10.891 1 98.5 155 LEU B CA 1
ATOM 3110 C C . LEU B 1 155 ? -10.625 20.078 11.82 1 98.5 155 LEU B C 1
ATOM 3112 O O . LEU B 1 155 ? -10.867 21.281 11.672 1 98.5 155 LEU B O 1
ATOM 3116 N N . ILE B 1 156 ? -11.18 19.422 12.758 1 98.44 156 ILE B N 1
ATOM 3117 C CA . ILE B 1 156 ? -12.398 19.812 13.453 1 98.44 156 ILE B CA 1
ATOM 3118 C C . ILE B 1 156 ? -12.172 21.141 14.188 1 98.44 156 ILE B C 1
ATOM 3120 O O . ILE B 1 156 ? -13.102 21.922 14.375 1 98.44 156 ILE B O 1
ATOM 3124 N N . HIS B 1 157 ? -10.992 21.422 14.609 1 97.94 157 HIS B N 1
ATOM 3125 C CA . HIS B 1 157 ? -10.727 22.641 15.383 1 97.94 157 HIS B CA 1
ATOM 3126 C C . HIS B 1 157 ? -10.195 23.75 14.484 1 97.94 157 HIS B C 1
ATOM 3128 O O . HIS B 1 157 ? -9.773 24.797 14.977 1 97.94 157 HIS B O 1
ATOM 3134 N N . GLY B 1 158 ? -10.102 23.484 13.242 1 97.31 158 GLY B N 1
ATOM 3135 C CA . GLY B 1 158 ? -9.727 24.531 12.305 1 97.31 158 GLY B CA 1
ATOM 3136 C C . GLY B 1 158 ? -8.242 24.859 12.336 1 97.31 158 GLY B C 1
ATOM 3137 O O . GLY B 1 158 ? -7.859 26 12.562 1 97.31 158 GLY B O 1
ATOM 3138 N N . PRO B 1 159 ? -7.434 23.891 12.094 1 98.12 159 PRO B N 1
ATOM 3139 C CA . PRO B 1 159 ? -5.984 24.109 12.148 1 98.12 159 PRO B CA 1
ATOM 3140 C C . PRO B 1 159 ? -5.457 24.891 10.945 1 98.12 159 PRO B C 1
ATOM 3142 O O . PRO B 1 159 ? -6.129 24.969 9.922 1 98.12 159 PRO B O 1
ATOM 3145 N N . ASP B 1 160 ? -4.254 25.438 11.148 1 98 160 ASP B N 1
ATOM 3146 C CA . ASP B 1 160 ? -3.564 26.141 10.07 1 98 160 ASP B CA 1
ATOM 3147 C C . ASP B 1 160 ? -2.703 25.188 9.25 1 98 160 ASP B C 1
ATOM 3149 O O . ASP B 1 160 ? -2.6 25.328 8.031 1 98 160 ASP B O 1
ATOM 3153 N N . VAL B 1 161 ? -2.135 24.25 9.938 1 98.69 161 VAL B N 1
ATOM 3154 C CA . VAL B 1 161 ? -1.223 23.297 9.336 1 98.69 161 VAL B CA 1
ATOM 3155 C C . VAL B 1 161 ? -1.778 21.875 9.492 1 98.69 161 VAL B C 1
ATOM 3157 O O . VAL B 1 161 ? -2.129 21.469 10.602 1 98.69 161 VAL B O 1
ATOM 3160 N N . ILE B 1 162 ? -1.897 21.188 8.406 1 98.75 162 ILE B N 1
ATOM 3161 C CA . ILE B 1 162 ? -2.398 19.812 8.422 1 98.75 162 ILE B CA 1
ATOM 3162 C C . ILE B 1 162 ? -1.262 18.844 8.102 1 98.75 162 ILE B C 1
ATOM 3164 O O . ILE B 1 162 ? -0.598 18.984 7.07 1 98.75 162 ILE B O 1
ATOM 3168 N N . ILE B 1 163 ? -1.011 17.922 9 1 98.81 163 ILE B N 1
ATOM 3169 C CA . ILE B 1 163 ? 0.046 16.922 8.867 1 98.81 163 ILE B CA 1
ATOM 3170 C C . ILE B 1 163 ? -0.571 15.531 8.695 1 98.81 163 ILE B C 1
ATOM 3172 O O . ILE B 1 163 ? -1.261 15.039 9.594 1 98.81 163 ILE B O 1
ATOM 3176 N N . LEU B 1 164 ? -0.306 14.898 7.555 1 98.69 164 LEU B N 1
ATOM 3177 C CA . LEU B 1 164 ? -0.894 13.609 7.219 1 98.69 164 LEU B CA 1
ATOM 3178 C C . LEU B 1 164 ? 0.189 12.547 7.027 1 98.69 164 LEU B C 1
ATOM 3180 O O . LEU B 1 164 ? 1.008 12.648 6.113 1 98.69 164 LEU B O 1
ATOM 3184 N N . ASP B 1 165 ? 0.182 11.602 7.871 1 98.12 165 ASP B N 1
ATOM 3185 C CA . ASP B 1 165 ? 1.16 10.523 7.789 1 98.12 165 ASP B CA 1
ATOM 3186 C C . ASP B 1 165 ? 0.589 9.32 7.035 1 98.12 165 ASP B C 1
ATOM 3188 O O . ASP B 1 165 ? -0.22 8.57 7.578 1 98.12 165 ASP B O 1
ATOM 3192 N N . GLU B 1 166 ? 1.012 9.172 5.766 1 97.12 166 GLU B N 1
ATOM 3193 C CA . GLU B 1 166 ? 0.582 8.086 4.891 1 97.12 166 GLU B CA 1
ATOM 3194 C C . GLU B 1 166 ? -0.94 8.016 4.801 1 97.12 166 GLU B C 1
ATOM 3196 O O . GLU B 1 166 ? -1.538 6.973 5.07 1 97.12 166 GLU B O 1
ATOM 3201 N N . PRO B 1 167 ? -1.546 9 4.242 1 97.69 167 PRO B N 1
ATOM 3202 C CA . PRO B 1 167 ? -3.002 9.125 4.324 1 97.69 167 PRO B CA 1
ATOM 3203 C C . PRO B 1 167 ? -3.736 8.141 3.426 1 97.69 167 PRO B C 1
ATOM 3205 O O . PRO B 1 167 ? -4.941 7.93 3.582 1 97.69 167 PRO B O 1
ATOM 3208 N N . THR B 1 168 ? -3 7.535 2.48 1 95.25 168 THR B N 1
ATOM 3209 C CA . THR B 1 168 ? -3.725 6.688 1.541 1 95.25 168 THR B CA 1
ATOM 3210 C C . THR B 1 168 ? -3.281 5.234 1.672 1 95.25 168 THR B C 1
ATOM 3212 O O . THR B 1 168 ? -3.602 4.402 0.82 1 95.25 168 THR B O 1
ATOM 3215 N N . VAL B 1 169 ? -2.559 4.938 2.65 1 89.06 169 VAL B N 1
ATOM 3216 C CA . VAL B 1 169 ? -2.031 3.588 2.807 1 89.06 169 VAL B CA 1
ATOM 3217 C C . VAL B 1 169 ? -3.182 2.602 2.988 1 89.06 169 VAL B C 1
ATOM 3219 O O . VAL B 1 169 ? -4.125 2.867 3.736 1 89.06 169 VAL B O 1
ATOM 3222 N N . GLY B 1 170 ? -3.186 1.532 2.256 1 88.12 170 GLY B N 1
ATOM 3223 C CA . GLY B 1 170 ? -4.168 0.469 2.393 1 88.12 170 GLY B CA 1
ATOM 3224 C C . GLY B 1 170 ? -5.453 0.745 1.635 1 88.12 170 GLY B C 1
ATOM 3225 O O . GLY B 1 170 ? -6.387 -0.058 1.676 1 88.12 170 GLY B O 1
ATOM 3226 N N . LEU B 1 171 ? -5.523 1.823 0.944 1 93 171 LEU B N 1
ATOM 3227 C CA . LEU B 1 171 ? -6.738 2.199 0.225 1 93 171 LEU B CA 1
ATOM 3228 C C . LEU B 1 171 ? -6.684 1.721 -1.223 1 93 171 LEU B C 1
ATOM 3230 O O . LEU B 1 171 ? -5.602 1.619 -1.806 1 93 171 LEU B O 1
ATOM 3234 N N . ASP B 1 172 ? -7.887 1.397 -1.756 1 92.5 172 ASP B N 1
ATOM 3235 C CA . ASP B 1 172 ? -7.949 1.034 -3.168 1 92.5 172 ASP B CA 1
ATOM 3236 C C . ASP B 1 172 ? -7.949 2.277 -4.055 1 92.5 172 ASP B C 1
ATOM 3238 O O . ASP B 1 172 ? -7.984 3.402 -3.557 1 92.5 172 ASP B O 1
ATOM 3242 N N . PRO B 1 173 ? -7.871 2.076 -5.336 1 92.56 173 PRO B N 1
ATOM 3243 C CA . PRO B 1 173 ? -7.703 3.213 -6.246 1 92.56 173 PRO B CA 1
ATOM 3244 C C . PRO B 1 173 ? -8.828 4.234 -6.129 1 92.56 173 PRO B C 1
ATOM 3246 O O . PRO B 1 173 ? -8.586 5.441 -6.184 1 92.56 173 PRO B O 1
ATOM 3249 N N . ASN B 1 174 ? -10.016 3.729 -5.988 1 91.94 174 ASN B N 1
ATOM 3250 C CA . ASN B 1 174 ? -11.141 4.652 -5.852 1 91.94 174 ASN B CA 1
ATOM 3251 C C . ASN B 1 174 ? -11.039 5.465 -4.562 1 91.94 174 ASN B C 1
ATOM 3253 O O . ASN B 1 174 ? -11.211 6.684 -4.582 1 91.94 174 ASN B O 1
ATOM 3257 N N . GLN B 1 175 ? -10.773 4.793 -3.531 1 92.12 175 GLN B N 1
ATOM 3258 C CA . GLN B 1 175 ? -10.617 5.441 -2.232 1 92.12 175 GLN B CA 1
ATOM 3259 C C . GLN B 1 175 ? -9.445 6.414 -2.24 1 92.12 175 GLN B C 1
ATOM 3261 O O . GLN B 1 175 ? -9.531 7.508 -1.68 1 92.12 175 GLN B O 1
ATOM 3266 N N . MET B 1 176 ? -8.383 6.031 -2.867 1 94.62 176 MET B N 1
ATOM 3267 C CA . MET B 1 176 ? -7.203 6.891 -2.967 1 94.62 176 MET B CA 1
ATOM 3268 C C . MET B 1 176 ? -7.531 8.18 -3.709 1 94.62 176 MET B C 1
ATOM 3270 O O . MET B 1 176 ? -7.121 9.266 -3.291 1 94.62 176 MET B O 1
ATOM 3274 N N . ARG B 1 177 ? -8.195 8.023 -4.75 1 93.25 177 ARG B N 1
ATOM 3275 C CA . ARG B 1 177 ? -8.578 9.188 -5.543 1 93.25 177 ARG B CA 1
ATOM 3276 C C . ARG B 1 177 ? -9.398 10.164 -4.711 1 93.25 177 ARG B C 1
ATOM 3278 O O . ARG B 1 177 ? -9.164 11.375 -4.75 1 93.25 177 ARG B O 1
ATOM 3285 N N . ASP B 1 178 ? -10.289 9.617 -3.969 1 93.94 178 ASP B N 1
ATOM 3286 C CA . ASP B 1 178 ? -11.141 10.445 -3.123 1 93.94 178 ASP B CA 1
ATOM 3287 C C . ASP B 1 178 ? -10.32 11.211 -2.092 1 93.94 178 ASP B C 1
ATOM 3289 O O . ASP B 1 178 ? -10.508 12.422 -1.91 1 93.94 178 ASP B O 1
ATOM 3293 N N . ILE B 1 179 ? -9.438 10.508 -1.468 1 96.94 179 ILE B N 1
ATOM 3294 C CA . ILE B 1 179 ? -8.609 11.125 -0.432 1 96.94 179 ILE B CA 1
ATOM 3295 C C . ILE B 1 179 ? -7.676 12.148 -1.062 1 96.94 179 ILE B C 1
ATOM 3297 O O . ILE B 1 179 ? -7.453 13.227 -0.5 1 96.94 179 ILE B O 1
ATOM 3301 N N . ARG B 1 180 ? -7.168 11.867 -2.225 1 97.19 180 ARG B N 1
ATOM 3302 C CA . ARG B 1 180 ? -6.301 12.805 -2.93 1 97.19 180 ARG B CA 1
ATOM 3303 C C . ARG B 1 180 ? -7.047 14.094 -3.27 1 97.19 180 ARG B C 1
ATOM 3305 O O . ARG B 1 180 ? -6.512 15.188 -3.1 1 97.19 180 ARG B O 1
ATOM 3312 N N . SER B 1 181 ? -8.234 13.914 -3.693 1 96.94 181 SER B N 1
ATOM 3313 C CA . SER B 1 181 ? -9.062 15.078 -3.992 1 96.94 181 SER B CA 1
ATOM 3314 C C . SER B 1 181 ? -9.305 15.922 -2.744 1 96.94 181 SER B C 1
ATOM 3316 O O . SER B 1 181 ? -9.242 17.156 -2.797 1 96.94 181 SER B O 1
ATOM 3318 N N . LEU B 1 182 ? -9.555 15.234 -1.707 1 97.44 182 LEU B N 1
ATOM 3319 C CA . LEU B 1 182 ? -9.773 15.922 -0.439 1 97.44 182 LEU B CA 1
ATOM 3320 C C . LEU B 1 182 ? -8.523 16.688 -0.017 1 97.44 182 LEU B C 1
ATOM 3322 O O . LEU B 1 182 ? -8.609 17.859 0.372 1 97.44 182 LEU B O 1
ATOM 3326 N N . ILE B 1 183 ? -7.363 16.109 -0.146 1 98.25 183 ILE B N 1
ATOM 3327 C CA . ILE B 1 183 ? -6.113 16.734 0.247 1 98.25 183 ILE B CA 1
ATOM 3328 C C . ILE B 1 183 ? -5.863 17.969 -0.625 1 98.25 183 ILE B C 1
ATOM 3330 O O . ILE B 1 183 ? -5.43 19.016 -0.128 1 98.25 183 ILE B O 1
ATOM 3334 N N . ARG B 1 184 ? -6.156 17.891 -1.831 1 97.12 184 ARG B N 1
ATOM 3335 C CA . ARG B 1 184 ? -5.988 19.031 -2.74 1 97.12 184 ARG B CA 1
ATOM 3336 C C . ARG B 1 184 ? -6.891 20.188 -2.338 1 97.12 184 ARG B C 1
ATOM 3338 O O . ARG B 1 184 ? -6.457 21.344 -2.334 1 97.12 184 ARG B O 1
ATOM 3345 N N . GLU B 1 185 ? -8.047 19.828 -2.064 1 97.06 185 GLU B N 1
ATOM 3346 C CA . GLU B 1 185 ? -8.992 20.844 -1.615 1 97.06 185 GLU B CA 1
ATOM 3347 C C . GLU B 1 185 ? -8.5 21.531 -0.339 1 97.06 185 GLU B C 1
ATOM 3349 O O . GLU B 1 185 ? -8.539 22.75 -0.224 1 97.06 185 GLU B O 1
ATOM 3354 N N . LEU B 1 186 ? -8.055 20.75 0.563 1 97.31 186 LEU B N 1
ATOM 3355 C CA . LEU B 1 186 ? -7.547 21.281 1.821 1 97.31 186 LEU B CA 1
ATOM 3356 C C . LEU B 1 186 ? -6.332 22.172 1.581 1 97.31 186 LEU B C 1
ATOM 3358 O O . LEU B 1 186 ? -6.148 23.172 2.27 1 97.31 186 LEU B O 1
ATOM 3362 N N . GLY B 1 187 ? -5.504 21.797 0.625 1 96.88 187 GLY B N 1
ATOM 3363 C CA . GLY B 1 187 ? -4.285 22.531 0.305 1 96.88 187 GLY B CA 1
ATOM 3364 C C . GLY B 1 187 ? -4.547 23.938 -0.203 1 96.88 187 GLY B C 1
ATOM 3365 O O . GLY B 1 187 ? -3.654 24.781 -0.182 1 96.88 187 GLY B O 1
ATOM 3366 N N . ALA B 1 188 ? -5.766 24.219 -0.626 1 94.81 188 ALA B N 1
ATOM 3367 C CA . ALA B 1 188 ? -6.109 25.547 -1.132 1 94.81 188 ALA B CA 1
ATOM 3368 C C . ALA B 1 188 ? -6.227 26.547 0.007 1 94.81 188 ALA B C 1
ATOM 3370 O O . ALA B 1 188 ? -5.953 27.734 -0.176 1 94.81 188 ALA B O 1
ATOM 3371 N N . LYS B 1 189 ? -6.555 26.016 1.146 1 93.69 189 LYS B N 1
ATOM 3372 C CA . LYS B 1 189 ? -6.855 26.938 2.246 1 93.69 189 LYS B CA 1
ATOM 3373 C C . LYS B 1 189 ? -5.875 26.734 3.402 1 93.69 189 LYS B C 1
ATOM 3375 O O . LYS B 1 189 ? -5.73 27.625 4.254 1 93.69 189 LYS B O 1
ATOM 3380 N N . HIS B 1 190 ? -5.312 25.609 3.436 1 97.31 190 HIS B N 1
ATOM 3381 C CA . HIS B 1 190 ? -4.418 25.266 4.535 1 97.31 190 HIS B CA 1
ATOM 3382 C C . HIS B 1 190 ? -3.01 24.969 4.023 1 97.31 190 HIS B C 1
ATOM 3384 O O . HIS B 1 190 ? -2.781 24.906 2.814 1 97.31 190 HIS B O 1
ATOM 3390 N N . SER B 1 191 ? -2.061 24.953 4.977 1 98.06 191 SER B N 1
ATOM 3391 C CA . SER B 1 191 ? -0.775 24.297 4.73 1 98.06 191 SER B CA 1
ATOM 3392 C C . SER B 1 191 ? -0.853 22.797 4.992 1 98.06 191 SER B C 1
ATOM 3394 O O . SER B 1 191 ? -1.254 22.375 6.078 1 98.06 191 SER B O 1
ATOM 3396 N N . VAL B 1 192 ? -0.49 22.031 3.971 1 98.69 192 VAL B N 1
ATOM 3397 C CA . VAL B 1 192 ? -0.604 20.578 4.129 1 98.69 192 VAL B CA 1
ATOM 3398 C C . VAL B 1 192 ? 0.751 19.922 3.877 1 98.69 192 VAL B C 1
ATOM 3400 O O . VAL B 1 192 ? 1.432 20.25 2.9 1 98.69 192 VAL B O 1
ATOM 3403 N N . ILE B 1 193 ? 1.183 19.109 4.789 1 98.81 193 ILE B N 1
ATOM 3404 C CA . ILE B 1 193 ? 2.346 18.25 4.582 1 98.81 193 ILE B CA 1
ATOM 3405 C C . ILE B 1 193 ? 1.943 16.781 4.742 1 98.81 193 ILE B C 1
ATOM 3407 O O . ILE B 1 193 ? 1.236 16.422 5.684 1 98.81 193 ILE B O 1
ATOM 3411 N N . LEU B 1 194 ? 2.266 15.93 3.76 1 98.56 194 LEU B N 1
ATOM 3412 C CA . LEU B 1 194 ? 1.96 14.508 3.871 1 98.56 194 LEU B CA 1
ATOM 3413 C C . LEU B 1 194 ? 3.203 13.664 3.613 1 98.56 194 LEU B C 1
ATOM 3415 O O . LEU B 1 194 ? 4.07 14.047 2.826 1 98.56 194 LEU B O 1
ATOM 3419 N N . SER B 1 195 ? 3.377 12.68 4.375 1 98.31 195 SER B N 1
ATOM 3420 C CA . SER B 1 195 ? 4.395 11.672 4.094 1 98.31 195 SER B CA 1
ATOM 3421 C C . SER B 1 195 ? 3.824 10.531 3.258 1 98.31 195 SER B C 1
ATOM 3423 O O . SER B 1 195 ? 2.639 10.203 3.365 1 98.31 195 SER B O 1
ATOM 3425 N N . THR B 1 196 ? 4.598 9.961 2.424 1 97.12 196 THR B N 1
ATOM 3426 C CA . THR B 1 196 ? 4.148 8.844 1.597 1 97.12 196 THR B CA 1
ATOM 3427 C C . THR B 1 196 ? 5.336 8.133 0.957 1 97.12 196 THR B C 1
ATOM 3429 O O . THR B 1 196 ? 6.398 8.727 0.774 1 97.12 196 THR B O 1
ATOM 3432 N N . HIS B 1 197 ? 5.129 6.91 0.665 1 95 197 HIS B N 1
ATOM 3433 C CA . HIS B 1 197 ? 6.078 6.184 -0.17 1 95 197 HIS B CA 1
ATOM 3434 C C . HIS B 1 197 ? 5.523 5.965 -1.573 1 95 197 HIS B C 1
ATOM 3436 O O . HIS B 1 197 ? 6.102 5.219 -2.365 1 95 197 HIS B O 1
ATOM 3442 N N . ILE B 1 198 ? 4.496 6.555 -1.926 1 93.31 198 ILE B N 1
ATOM 3443 C CA . ILE B 1 198 ? 3.803 6.352 -3.193 1 93.31 198 ILE B CA 1
ATOM 3444 C C . ILE B 1 198 ? 4.074 7.535 -4.125 1 93.31 198 ILE B C 1
ATOM 3446 O O . ILE B 1 198 ? 3.646 8.656 -3.85 1 93.31 198 ILE B O 1
ATOM 3450 N N . LEU B 1 199 ? 4.625 7.238 -5.23 1 94.81 199 LEU B N 1
ATOM 3451 C CA . LEU B 1 199 ? 5.035 8.266 -6.184 1 94.81 199 LEU B CA 1
ATOM 3452 C C . LEU B 1 199 ? 3.824 8.984 -6.77 1 94.81 199 LEU B C 1
ATOM 3454 O O . LEU B 1 199 ? 3.809 10.211 -6.859 1 94.81 199 LEU B O 1
ATOM 3458 N N . SER B 1 200 ? 2.838 8.211 -7.105 1 92.38 200 SER B N 1
ATOM 3459 C CA . SER B 1 200 ? 1.674 8.773 -7.781 1 92.38 200 SER B CA 1
ATOM 3460 C C . SER B 1 200 ? 0.904 9.719 -6.867 1 92.38 200 SER B C 1
ATOM 3462 O O . SER B 1 200 ? 0.239 10.641 -7.34 1 92.38 200 SER B O 1
ATOM 3464 N N . GLU B 1 201 ? 0.99 9.492 -5.602 1 95.06 201 GLU B N 1
ATOM 3465 C CA . GLU B 1 201 ? 0.332 10.375 -4.645 1 95.06 201 GLU B CA 1
ATOM 3466 C C . GLU B 1 201 ? 0.962 11.766 -4.648 1 95.06 201 GLU B C 1
ATOM 3468 O O . GLU B 1 201 ? 0.254 12.773 -4.645 1 95.06 201 GLU B O 1
ATOM 3473 N N . VAL B 1 202 ? 2.266 11.781 -4.68 1 97.31 202 VAL B N 1
ATOM 3474 C CA . VAL B 1 202 ? 2.99 13.047 -4.73 1 97.31 202 VAL B CA 1
ATOM 3475 C C . VAL B 1 202 ? 2.652 13.781 -6.02 1 97.31 202 VAL B C 1
ATOM 3477 O O . VAL B 1 202 ? 2.334 14.977 -5.996 1 97.31 202 VAL B O 1
ATOM 3480 N N . GLU B 1 203 ? 2.641 13.047 -7.012 1 95.44 203 GLU B N 1
ATOM 3481 C CA . GLU B 1 203 ? 2.385 13.648 -8.32 1 95.44 203 GLU B CA 1
ATOM 3482 C C . GLU B 1 203 ? 0.972 14.219 -8.398 1 95.44 203 GLU B C 1
ATOM 3484 O O . GLU B 1 203 ? 0.74 15.227 -9.07 1 95.44 203 GLU B O 1
ATOM 3489 N N . ALA B 1 204 ? 0.112 13.602 -7.715 1 93.88 204 ALA B N 1
ATOM 3490 C CA . ALA B 1 204 ? -1.301 13.945 -7.836 1 93.88 204 ALA B CA 1
ATOM 3491 C C . ALA B 1 204 ? -1.653 15.133 -6.941 1 93.88 204 ALA B C 1
ATOM 3493 O O . ALA B 1 204 ? -2.527 15.938 -7.277 1 93.88 204 ALA B O 1
ATOM 3494 N N . VAL B 1 205 ? -0.908 15.281 -5.855 1 97.19 205 VAL B N 1
ATOM 3495 C CA . VAL B 1 205 ? -1.504 16.172 -4.863 1 97.19 205 VAL B CA 1
ATOM 3496 C C . VAL B 1 205 ? -0.498 17.25 -4.465 1 97.19 205 VAL B C 1
ATOM 3498 O O . VAL B 1 205 ? -0.884 18.328 -4.02 1 97.19 205 VAL B O 1
ATOM 3501 N N . CYS B 1 206 ? 0.76 17.016 -4.602 1 98.25 206 CYS B N 1
ATOM 3502 C CA . CYS B 1 206 ? 1.753 17.875 -3.969 1 98.25 206 CYS B CA 1
ATOM 3503 C C . CYS B 1 206 ? 2.215 18.969 -4.922 1 98.25 206 CYS B C 1
ATOM 3505 O O . CYS B 1 206 ? 2.322 18.75 -6.129 1 98.25 206 CYS B O 1
ATOM 3507 N N . ASP B 1 207 ? 2.506 20.109 -4.355 1 98.06 207 ASP B N 1
ATOM 3508 C CA . ASP B 1 207 ? 3.148 21.188 -5.078 1 98.06 207 ASP B CA 1
ATOM 3509 C C . ASP B 1 207 ? 4.668 21.031 -5.078 1 98.06 207 ASP B C 1
ATOM 3511 O O . ASP B 1 207 ? 5.328 21.328 -6.078 1 98.06 207 ASP B O 1
ATOM 3515 N N . ARG B 1 208 ? 5.141 20.641 -3.98 1 98.06 208 ARG B N 1
ATOM 3516 C CA . ARG B 1 208 ? 6.566 20.391 -3.783 1 98.06 208 ARG B CA 1
ATOM 3517 C C . ARG B 1 208 ? 6.809 19.016 -3.162 1 98.06 208 ARG B C 1
ATOM 3519 O O . ARG B 1 208 ? 5.918 18.453 -2.52 1 98.06 208 ARG B O 1
ATOM 3526 N N . VAL B 1 209 ? 8.055 18.547 -3.402 1 98.38 209 VAL B N 1
ATOM 3527 C CA . VAL B 1 209 ? 8.406 17.234 -2.867 1 98.38 209 VAL B CA 1
ATOM 3528 C C . VAL B 1 209 ? 9.789 17.281 -2.23 1 98.38 209 VAL B C 1
ATOM 3530 O O . VAL B 1 209 ? 10.703 17.922 -2.762 1 98.38 209 VAL B O 1
ATOM 3533 N N . HIS B 1 210 ? 9.875 16.734 -1.036 1 98.31 210 HIS B N 1
ATOM 3534 C CA . HIS B 1 210 ? 11.133 16.375 -0.393 1 98.31 210 HIS B CA 1
ATOM 3535 C C . HIS B 1 210 ? 11.336 14.867 -0.384 1 98.31 210 HIS B C 1
ATOM 3537 O O . HIS B 1 210 ? 10.492 14.125 0.117 1 98.31 210 HIS B O 1
ATOM 3543 N N . ILE B 1 211 ? 12.406 14.414 -0.973 1 98.06 211 ILE B N 1
ATOM 3544 C CA . ILE B 1 211 ? 12.742 13 -0.892 1 98.06 211 ILE B CA 1
ATOM 3545 C C . ILE B 1 211 ? 13.68 12.75 0.287 1 98.06 211 ILE B C 1
ATOM 3547 O O . ILE B 1 211 ? 14.719 13.406 0.404 1 98.06 211 ILE B O 1
ATOM 3551 N N . LEU B 1 212 ? 13.242 11.844 1.097 1 97.25 212 LEU B N 1
ATOM 3552 C CA . LEU B 1 212 ? 14.023 11.484 2.277 1 97.25 212 LEU B CA 1
ATOM 3553 C C . LEU B 1 212 ? 14.734 10.156 2.08 1 97.25 212 LEU B C 1
ATOM 3555 O O . LEU B 1 212 ? 14.164 9.219 1.51 1 97.25 212 LEU B O 1
ATOM 3559 N N . HIS B 1 213 ? 15.922 10.141 2.539 1 95.62 213 HIS B N 1
ATOM 3560 C CA . HIS B 1 213 ? 16.688 8.906 2.586 1 95.62 213 HIS B CA 1
ATOM 3561 C C . HIS B 1 213 ? 17.703 8.93 3.73 1 95.62 213 HIS B C 1
ATOM 3563 O O . HIS B 1 213 ? 18.453 9.891 3.881 1 95.62 213 HIS B O 1
ATOM 3569 N N . GLY B 1 214 ? 17.672 7.891 4.523 1 91.31 214 GLY B N 1
ATOM 3570 C CA . GLY B 1 214 ? 18.594 7.824 5.648 1 91.31 214 GLY B CA 1
ATOM 3571 C C . GLY B 1 214 ? 18.453 8.992 6.609 1 91.31 214 GLY B C 1
ATOM 3572 O O . GLY B 1 214 ? 19.453 9.5 7.129 1 91.31 214 GLY B O 1
ATOM 3573 N N . GLY B 1 215 ? 17.328 9.531 6.664 1 94.06 215 GLY B N 1
ATOM 3574 C CA . GLY B 1 215 ? 17.062 10.602 7.609 1 94.06 215 GLY B CA 1
ATOM 3575 C C . GLY B 1 215 ? 17.422 11.977 7.07 1 94.06 215 GLY B C 1
ATOM 3576 O O . GLY B 1 215 ? 17.328 12.969 7.789 1 94.06 215 GLY B O 1
ATOM 3577 N N . ARG B 1 216 ? 17.781 12 5.805 1 95.94 216 ARG B N 1
ATOM 3578 C CA . ARG B 1 216 ? 18.172 13.258 5.18 1 95.94 216 ARG B CA 1
ATOM 3579 C C . ARG B 1 216 ? 17.297 13.578 3.977 1 95.94 216 ARG B C 1
ATOM 3581 O O . ARG B 1 216 ? 16.797 12.672 3.312 1 95.94 216 ARG B O 1
ATOM 3588 N N . THR B 1 217 ? 17.172 14.883 3.807 1 97.25 217 THR B N 1
ATOM 3589 C CA . THR B 1 217 ? 16.594 15.289 2.537 1 97.25 217 THR B CA 1
ATOM 3590 C C . THR B 1 217 ? 17.609 15.203 1.411 1 97.25 217 THR B C 1
ATOM 3592 O O . THR B 1 217 ? 18.609 15.93 1.41 1 97.25 217 THR B O 1
ATOM 3595 N N . VAL B 1 218 ? 17.328 14.414 0.468 1 97.12 218 VAL B N 1
ATOM 3596 C CA . VAL B 1 218 ? 18.312 14.172 -0.571 1 97.12 218 VAL B CA 1
ATOM 3597 C C . VAL B 1 218 ? 17.891 14.859 -1.866 1 97.12 218 VAL B C 1
ATOM 3599 O O . VAL B 1 218 ? 18.688 15 -2.795 1 97.12 218 VAL B O 1
ATOM 3602 N N . PHE B 1 219 ? 16.719 15.273 -1.945 1 96.81 219 PHE B N 1
ATOM 3603 C CA . PHE B 1 219 ? 16.188 15.969 -3.109 1 96.81 219 PHE B CA 1
ATOM 3604 C C . PHE B 1 219 ? 14.977 16.828 -2.725 1 96.81 219 PHE B C 1
ATOM 3606 O O . PHE B 1 219 ? 14.188 16.438 -1.862 1 96.81 219 PHE B O 1
ATOM 3613 N N . SER B 1 220 ? 14.898 17.969 -3.264 1 97.06 220 SER B N 1
ATOM 3614 C CA . SER B 1 220 ? 13.773 18.875 -3.072 1 97.06 220 SER B CA 1
ATOM 3615 C C . SER B 1 220 ? 13.508 19.703 -4.328 1 97.06 220 SER B C 1
ATOM 3617 O O . SER B 1 220 ? 14.43 20.281 -4.902 1 97.06 220 SER B O 1
ATOM 3619 N N . ASP B 1 221 ? 12.211 19.688 -4.734 1 96.69 221 ASP B N 1
ATOM 3620 C CA . ASP B 1 221 ? 11.875 20.469 -5.922 1 96.69 221 ASP B CA 1
ATOM 3621 C C . ASP B 1 221 ? 10.367 20.656 -6.051 1 96.69 221 ASP B C 1
ATOM 3623 O O . ASP B 1 221 ? 9.602 20.047 -5.297 1 96.69 221 ASP B O 1
ATOM 3627 N N . SER B 1 222 ? 10.016 21.547 -6.941 1 97.19 222 SER B N 1
ATOM 3628 C CA . SER B 1 222 ? 8.617 21.688 -7.332 1 97.19 222 SER B CA 1
ATOM 3629 C C . SER B 1 222 ? 8.164 20.531 -8.211 1 97.19 222 SER B C 1
ATOM 3631 O O . SER B 1 222 ? 8.859 20.156 -9.156 1 97.19 222 SER B O 1
ATOM 3633 N N . VAL B 1 223 ? 6.984 20.016 -7.879 1 97.12 223 VAL B N 1
ATOM 3634 C CA . VAL B 1 223 ? 6.453 18.906 -8.656 1 97.12 223 VAL B CA 1
ATOM 3635 C C . VAL B 1 223 ? 6.113 19.375 -10.07 1 97.12 223 VAL B C 1
ATOM 3637 O O . VAL B 1 223 ? 6.387 18.672 -11.047 1 97.12 223 VAL B O 1
ATOM 3640 N N . ASN B 1 224 ? 5.574 20.5 -10.164 1 94.69 224 ASN B N 1
ATOM 3641 C CA . ASN B 1 224 ? 5.219 21.062 -11.461 1 94.69 224 ASN B CA 1
ATOM 3642 C C . ASN B 1 224 ? 6.449 21.297 -12.328 1 94.69 224 ASN B C 1
ATOM 3644 O O . ASN B 1 224 ? 6.418 21.031 -13.539 1 94.69 224 ASN B O 1
ATOM 3648 N N . GLU B 1 225 ? 7.496 21.75 -11.719 1 94.5 225 GLU B N 1
ATOM 3649 C CA . GLU B 1 225 ? 8.734 21.984 -12.461 1 94.5 225 GLU B CA 1
ATOM 3650 C C . GLU B 1 225 ? 9.32 20.672 -12.977 1 94.5 225 GLU B C 1
ATOM 3652 O O . GLU B 1 225 ? 9.836 20.609 -14.094 1 94.5 225 GLU B O 1
ATOM 3657 N N . LEU B 1 226 ? 9.195 19.672 -12.156 1 94.06 226 LEU B N 1
ATOM 3658 C CA . LEU B 1 226 ? 9.656 18.344 -12.586 1 94.06 226 LEU B CA 1
ATOM 3659 C C . LEU B 1 226 ? 8.875 17.859 -13.797 1 94.06 226 LEU B C 1
ATOM 3661 O O . LEU B 1 226 ? 9.453 17.344 -14.758 1 94.06 226 LEU B O 1
ATOM 3665 N N . LYS B 1 227 ? 7.645 18.062 -13.797 1 91.5 227 LYS B N 1
ATOM 3666 C CA . LYS B 1 227 ? 6.781 17.656 -14.898 1 91.5 227 LYS B CA 1
ATOM 3667 C C . LYS B 1 227 ? 7.121 18.422 -16.172 1 91.5 227 LYS B C 1
ATOM 3669 O O . LYS B 1 227 ? 7.176 17.828 -17.266 1 91.5 227 LYS B O 1
ATOM 3674 N N . GLN B 1 228 ? 7.355 19.656 -16.094 1 92.75 228 GLN B N 1
ATOM 3675 C CA . GLN B 1 228 ? 7.645 20.516 -17.234 1 92.75 228 GLN B CA 1
ATOM 3676 C C . GLN B 1 228 ? 8.969 20.125 -17.891 1 92.75 228 GLN B C 1
ATOM 3678 O O . GLN B 1 228 ? 9.109 20.188 -19.109 1 92.75 228 GLN B O 1
ATOM 3683 N N . LYS B 1 229 ? 9.82 19.75 -17.031 1 93.12 229 LYS B N 1
ATOM 3684 C CA . LYS B 1 229 ? 11.133 19.344 -17.531 1 93.12 229 LYS B CA 1
ATOM 3685 C C . LYS B 1 229 ? 11.102 17.922 -18.078 1 93.12 229 LYS B C 1
ATOM 3687 O O . LYS B 1 229 ? 12.109 17.422 -18.594 1 93.12 229 LYS B O 1
ATOM 3692 N N . GLY B 1 230 ? 9.977 17.234 -17.906 1 89.56 230 GLY B N 1
ATOM 3693 C CA . GLY B 1 230 ? 9.852 15.859 -18.375 1 89.56 230 GLY B CA 1
ATOM 3694 C C . GLY B 1 230 ? 10.609 14.867 -17.5 1 89.56 230 GLY B C 1
ATOM 3695 O O . GLY B 1 230 ? 10.953 13.781 -17.969 1 89.56 230 GLY B O 1
ATOM 3696 N N . ALA B 1 231 ? 10.891 15.359 -16.328 1 90.06 231 ALA B N 1
ATOM 3697 C CA . ALA B 1 231 ? 11.617 14.477 -15.422 1 90.06 231 ALA B CA 1
ATOM 3698 C C . ALA B 1 231 ? 10.664 13.492 -14.734 1 90.06 231 ALA B C 1
ATOM 3700 O O . ALA B 1 231 ? 9.578 13.875 -14.297 1 90.06 231 ALA B O 1
ATOM 3701 N N . SER B 1 232 ? 11.07 12.281 -14.688 1 91.56 232 SER B N 1
ATOM 3702 C CA . SER B 1 232 ? 10.297 11.25 -14.008 1 91.56 232 SER B CA 1
ATOM 3703 C C . SER B 1 232 ? 10.609 11.211 -12.516 1 91.56 232 SER B C 1
ATOM 3705 O O . SER B 1 232 ? 11.75 10.969 -12.125 1 91.56 232 SER B O 1
ATOM 3707 N N . LEU B 1 233 ? 9.617 11.461 -11.734 1 94.5 233 LEU B N 1
ATOM 3708 C CA . LEU B 1 233 ? 9.812 11.391 -10.289 1 94.5 233 LEU B CA 1
ATOM 3709 C C . LEU B 1 233 ? 10.344 10.016 -9.875 1 94.5 233 LEU B C 1
ATOM 3711 O O . LEU B 1 233 ? 11.141 9.914 -8.938 1 94.5 233 LEU B O 1
ATOM 3715 N N . GLU B 1 234 ? 9.922 9.023 -10.555 1 92.69 234 GLU B N 1
ATOM 3716 C CA . GLU B 1 234 ? 10.391 7.668 -10.289 1 92.69 234 GLU B CA 1
ATOM 3717 C C . GLU B 1 234 ? 11.898 7.551 -10.508 1 92.69 234 GLU B C 1
ATOM 3719 O O . GLU B 1 234 ? 12.609 6.984 -9.672 1 92.69 234 GLU B O 1
ATOM 3724 N N . GLU B 1 235 ? 12.352 8.094 -11.57 1 93.25 235 GLU B N 1
ATOM 3725 C CA . GLU B 1 235 ? 13.773 8.039 -11.875 1 93.25 235 GLU B CA 1
ATOM 3726 C C . GLU B 1 235 ? 14.586 8.828 -10.844 1 93.25 235 GLU B C 1
ATOM 3728 O O . GLU B 1 235 ? 15.648 8.383 -10.414 1 93.25 235 GLU B O 1
ATOM 3733 N N . ILE B 1 236 ? 14.047 9.953 -10.523 1 95.56 236 ILE B N 1
ATOM 3734 C CA . ILE B 1 236 ? 14.711 10.789 -9.523 1 95.56 236 ILE B CA 1
ATOM 3735 C C . ILE B 1 236 ? 14.758 10.055 -8.188 1 95.56 236 ILE B C 1
ATOM 3737 O O . ILE B 1 236 ? 15.805 10.023 -7.527 1 95.56 236 ILE B O 1
ATOM 3741 N N . PHE B 1 237 ? 13.648 9.469 -7.84 1 96.62 237 PHE B N 1
ATOM 3742 C CA . PHE B 1 237 ? 13.555 8.719 -6.594 1 96.62 237 PHE B CA 1
ATOM 3743 C C . PHE B 1 237 ? 14.586 7.594 -6.555 1 96.62 237 PHE B C 1
ATOM 3745 O O . PHE B 1 237 ? 15.32 7.445 -5.574 1 96.62 237 PHE B O 1
ATOM 3752 N N . MET B 1 238 ? 14.68 6.855 -7.594 1 93.69 238 MET B N 1
ATOM 3753 C CA . MET B 1 238 ? 15.617 5.742 -7.68 1 93.69 238 MET B CA 1
ATOM 3754 C C . MET B 1 238 ? 17.062 6.238 -7.598 1 93.69 238 MET B C 1
ATOM 3756 O O . MET B 1 238 ? 17.891 5.652 -6.895 1 93.69 238 MET B O 1
ATOM 3760 N N . ARG B 1 239 ? 17.312 7.289 -8.305 1 93.56 239 ARG B N 1
ATOM 3761 C CA . ARG B 1 239 ? 18.656 7.859 -8.336 1 93.56 239 ARG B CA 1
ATOM 3762 C C . ARG B 1 239 ? 19.125 8.234 -6.938 1 93.56 239 ARG B C 1
ATOM 3764 O O . ARG B 1 239 ? 20.281 7.953 -6.57 1 93.56 239 ARG B O 1
ATOM 3771 N N . TYR B 1 240 ? 18.25 8.781 -6.125 1 94.5 240 TYR B N 1
ATOM 3772 C CA . TYR B 1 240 ? 18.656 9.344 -4.844 1 94.5 240 TYR B CA 1
ATOM 3773 C C . TYR B 1 240 ? 18.516 8.312 -3.727 1 94.5 240 TYR B C 1
ATOM 3775 O O . TYR B 1 240 ? 19.078 8.5 -2.639 1 94.5 240 TYR B O 1
ATOM 3783 N N . THR B 1 241 ? 17.812 7.211 -3.949 1 93.56 241 THR B N 1
ATOM 3784 C CA . THR B 1 241 ? 17.578 6.297 -2.836 1 93.56 241 THR B CA 1
ATOM 3785 C C . THR B 1 241 ? 18.266 4.957 -3.084 1 93.56 241 THR B C 1
ATOM 3787 O O . THR B 1 241 ? 18.438 4.16 -2.158 1 93.56 241 THR B O 1
ATOM 3790 N N . MET B 1 242 ? 18.562 4.496 -4.234 1 83.81 242 MET B N 1
ATOM 3791 C CA . MET B 1 242 ? 19.266 3.254 -4.508 1 83.81 242 MET B CA 1
ATOM 3792 C C . MET B 1 242 ? 20.781 3.467 -4.422 1 83.81 242 MET B C 1
ATOM 3794 O O . MET B 1 242 ? 21.516 2.584 -3.971 1 83.81 242 MET B O 1
ATOM 3798 N N . ASN B 1 243 ? 21.438 4.453 -5.164 1 62.91 243 ASN B N 1
ATOM 3799 C CA . ASN B 1 243 ? 22.875 4.648 -5.324 1 62.91 243 ASN B CA 1
ATOM 3800 C C . ASN B 1 243 ? 23.531 5.117 -4.027 1 62.91 243 ASN B C 1
ATOM 3802 O O . ASN B 1 243 ? 24.734 5.348 -3.98 1 62.91 243 ASN B O 1
ATOM 3806 N N . ILE B 1 244 ? 22.906 5.594 -2.971 1 51.09 244 ILE B N 1
ATOM 3807 C CA . ILE B 1 244 ? 23.688 6.172 -1.878 1 51.09 244 ILE B CA 1
ATOM 3808 C C . ILE B 1 244 ? 24.266 5.062 -1.007 1 51.09 244 ILE B C 1
ATOM 3810 O O . ILE B 1 244 ? 23.516 4.316 -0.366 1 51.09 244 ILE B O 1
ATOM 3814 N N . GLU B 1 245 ? 25.172 4.328 -1.367 1 44.19 245 GLU B N 1
ATOM 3815 C CA . GLU B 1 245 ? 26.031 3.639 -0.401 1 44.19 245 GLU B CA 1
ATOM 3816 C C . GLU B 1 245 ? 26.094 4.402 0.918 1 44.19 245 GLU B C 1
ATOM 3818 O O . GLU B 1 245 ? 26.5 5.566 0.947 1 44.19 245 GLU B O 1
ATOM 3823 N N . CYS B 1 246 ? 25.25 4.254 1.722 1 35.28 246 CYS B N 1
ATOM 3824 C CA . CYS B 1 246 ? 25.5 4.852 3.027 1 35.28 246 CYS B CA 1
ATOM 3825 C C . CYS B 1 246 ? 26.969 4.68 3.43 1 35.28 246 CYS B C 1
ATOM 3827 O O . CYS B 1 246 ? 27.516 3.584 3.318 1 35.28 246 CYS B O 1
ATOM 3829 N N . PRO B 1 247 ? 27.797 5.676 3.539 1 34.03 247 PRO B N 1
ATOM 3830 C CA . PRO B 1 247 ? 29.078 5.488 4.211 1 34.03 247 PRO B CA 1
ATOM 3831 C C . PRO B 1 247 ? 28.969 4.688 5.504 1 34.03 247 PRO B C 1
ATOM 3833 O O . PRO B 1 247 ? 28.266 5.105 6.434 1 34.03 247 PRO B O 1
ATOM 3836 N N . GLY B 1 248 ? 28.688 3.402 5.566 1 30.77 248 GLY B N 1
ATOM 3837 C CA . GLY B 1 248 ? 28.969 2.662 6.785 1 30.77 248 GLY B CA 1
ATOM 3838 C C . GLY B 1 248 ? 30.203 3.16 7.508 1 30.77 248 GLY B C 1
ATOM 3839 O O . GLY B 1 248 ? 31.047 3.842 6.918 1 30.77 248 GLY B O 1
ATOM 3840 N N . THR B 1 249 ? 30.094 3.234 8.938 1 31.83 249 THR B N 1
ATOM 3841 C CA . THR B 1 249 ? 31.062 3.186 10.023 1 31.83 249 THR B CA 1
ATOM 3842 C C . THR B 1 249 ? 32.125 2.125 9.75 1 31.83 249 THR B C 1
ATOM 3844 O O . THR B 1 249 ? 31.812 0.938 9.648 1 31.83 249 THR B O 1
ATOM 3847 N N . SER B 1 250 ? 33.062 2.365 8.992 1 29.03 250 SER B N 1
ATOM 3848 C CA . SER B 1 250 ? 34.344 1.68 9.133 1 29.03 250 SER B CA 1
ATOM 3849 C C . SER B 1 250 ? 34.688 1.446 10.602 1 29.03 250 SER B C 1
ATOM 3851 O O . SER B 1 250 ? 34.938 2.396 11.344 1 29.03 250 SER B O 1
ATOM 3853 N N . LEU B 1 251 ? 34.156 0.469 11.289 1 25.02 251 LEU B N 1
ATOM 3854 C CA . LEU B 1 251 ? 34.812 -0.109 12.461 1 25.02 251 LEU B CA 1
ATOM 3855 C C . LEU B 1 251 ? 36.219 -0.571 12.133 1 25.02 251 LEU B C 1
ATOM 3857 O O . LEU B 1 251 ? 36.406 -1.575 11.438 1 25.02 251 LEU B O 1
ATOM 3861 N N . THR B 1 252 ? 37 0.338 11.586 1 22.45 252 THR B N 1
ATOM 3862 C CA . THR B 1 252 ? 38.344 -0.037 12 1 22.45 252 THR B CA 1
ATOM 3863 C C . THR B 1 252 ? 38.438 -0.197 13.516 1 22.45 252 THR B C 1
ATOM 3865 O O . THR B 1 252 ? 37.969 0.673 14.266 1 22.45 252 THR B O 1
ATOM 3868 N N . PRO B 1 253 ? 39.125 -1.437 13.82 1 22.64 253 PRO B N 1
ATOM 3869 C CA . PRO B 1 253 ? 39.812 -1.409 15.125 1 22.64 253 PRO B CA 1
ATOM 3870 C C . PRO B 1 253 ? 40.844 -0.3 15.227 1 22.64 253 PRO B C 1
ATOM 3872 O O . PRO B 1 253 ? 41.406 0.122 14.211 1 22.64 253 PRO B O 1
#

Radius of gyration: 25.36 Å; Cα contacts (8 Å, |Δi|>4): 1024; chains: 2; bounding box: 81×82×64 Å

Nearest PDB structures (foldseek):
  4yer-assembly1_B  TM=9.520E-01  e=1.580E-27  Thermotoga maritima MSB8
  4yer-assembly1_A  TM=9.549E-01  e=3.302E-27  Thermotoga maritima MSB8
  1vpl-assembly1_A-2  TM=9.380E-01  e=5.397E-27  Thermotoga maritima MSB8
  4rvc-assembly1_A  TM=8.820E-01  e=4.354E-26  Geobacillus kaustophilus GBlys
  7lkz-assembly1_A  TM=8.757E-01  e=1.789E-21  Homo sapiens

Solvent-accessible surface area (backbone atoms only — not comparable to full-atom values): 26564 Å² total; per-residue (Å²): 131,76,76,73,77,76,68,49,41,34,40,35,43,49,28,23,32,64,59,85,90,45,60,42,28,47,60,35,67,49,72,39,36,69,47,32,25,37,24,43,33,30,49,87,81,14,24,60,68,61,51,54,30,37,76,66,65,77,36,81,63,71,38,59,47,47,26,37,66,77,29,40,40,82,84,38,42,71,68,23,46,62,35,50,13,60,29,53,66,70,56,90,70,62,43,90,32,26,43,46,57,48,44,51,49,45,24,52,76,61,64,42,53,77,90,44,42,64,60,34,50,53,49,33,30,55,72,48,70,37,71,94,38,41,84,37,46,40,62,74,46,54,71,57,52,43,45,33,50,32,48,27,50,22,44,40,65,64,37,54,35,37,39,31,33,37,78,52,70,94,50,28,59,70,45,33,50,52,52,43,51,47,51,42,58,47,13,65,75,20,20,29,40,33,34,39,53,51,67,68,57,40,70,71,45,27,48,29,39,34,34,30,42,76,12,22,71,77,44,73,49,47,43,64,58,33,54,74,69,68,50,52,65,66,58,53,48,45,58,64,62,67,69,60,70,69,82,69,82,78,74,68,132,130,76,77,74,78,75,69,50,40,34,42,35,43,48,29,22,31,63,60,86,92,44,61,43,28,46,59,34,66,50,72,40,34,70,48,32,25,39,24,42,31,30,49,85,82,14,23,60,67,60,50,51,30,37,76,66,66,76,35,82,64,71,37,59,46,47,26,36,65,77,29,39,41,84,82,38,42,70,68,22,47,62,34,49,11,59,30,53,66,70,56,91,70,60,43,90,32,26,42,45,57,48,42,51,49,45,24,52,76,61,63,43,53,76,91,43,42,64,59,34,48,53,49,32,29,54,71,48,71,37,70,94,38,40,84,38,46,40,61,75,46,53,70,56,53,45,46,33,50,31,49,27,49,22,44,41,63,62,38,53,34,37,40,30,32,36,78,53,70,94,47,29,61,69,44,33,52,54,51,44,51,48,50,42,58,46,14,64,74,21,20,29,39,35,33,37,54,51,67,67,56,39,70,71,45,27,48,30,38,34,33,30,40,76,12,23,70,74,44,73,48,47,44,63,59,34,54,75,70,66,49,51,67,65,58,53,49,46,57,64,60,66,69,59,70,68,82,71,80,76,78,66,131

Foldseek 3Di:
DPPPPQDFQKWKFQFWADDVPATLAGGDTDTWHALFEEEAAEDPSLNQLVVLCCQLVVDPTPDIWMAGRNHTCVVCVLVRNLQEFEAAPDQPDDQQAFLQVGLLVLCVVSPPDPVCQVVLSVVLCVLLVNVVGRRPRLNPDDPLVVLSSSRSSSCSSPHQEYEEEASCPPHDPVSLVSVLVSLQVNSRGHTYYYYHNDQVSCLSHGQKYFYGGSNYGQDIDGSVVCVVVVHDPVVVNCVRHVPPPPPPDPPPD/DPPPPQDFQKWKFQFWADDDPATLAGGDTDTWHALFEEEAAEDPSLNQLVVLCCQLVVDPTPDIWMAGRNHTCVVCVLVRNLQEFEQAPDQPDDQQAFLQVGLLVLCVVSPPDPVCQVVLSVVLCVLLVNVVGRRPRLNPDDPLVVLSSSRSSSCSSPHQEYEEEASCPPHDPVSLVSVLVSLQVNSRGHTYYYYHNDQVSCLSHGQKYFYGGSNYGQDIDGSVVCVVVVHDPVVVNCVRHVPPPPPPDPPDD

Organism: NCBI:txid1233

InterPro domains:
  IPR003439 ABC transporter-like, ATP-binding domain [PF00005] (26-168)
  IPR003439 ABC transporter-like, ATP-binding domain [PS50893] (10-239)
  IPR003593 AAA+ ATPase domain [SM00382] (34-215)
  IPR027417 P-loop containing nucleoside triphosphate hydrolase [G3DSA:3.40.50.300] (2-245)
  IPR027417 P-loop containing nucleoside triphosphate hydrolase [SSF52540] (8-230)

Sequence (506 aa):
MTEQIVSPTLSVKGLCRYFGTRAAAHDVNLELRRGEVLGLLGPNGAGKTTIMRMLTGNLAPSAGVIKICGVDLLDKPREAKSHIGYLPEIPPLYRQLTVGEYLRLAARLHHVAKAKIEAALDEVVQRCGLGNTRERLIGLLSKGYQQRVGIAQALIHGPDVIILDEPTVGLDPNQMRDIRSLIRELGAKHSVILSTHILSEVEAVCDRVHILHGGRTVFSDSVNELKQKGASLEEIFMRYTMNIECPGTSLTPMTEQIVSPTLSVKGLCRYFGTRAAAHDVNLELRRGEVLGLLGPNGAGKTTIMRMLTGNLAPSAGVIKICGVDLLDKPREAKSHIGYLPEIPPLYRQLTVGEYLRLAARLHHVAKAKIEAALDEVVQRCGLGNTRERLIGLLSKGYQQRVGIAQALIHGPDVIILDEPTVGLDPNQMRDIRSLIRELGAKHSVILSTHILSEVEAVCDRVHILHGGRTVFSDSVNELKQKGASLEEIFMRYTMNIECPGTSLTP

pLDDT: mean 92.33, std 14.88, range [21.23, 98.81]